Protein 8H97 (pdb70)

Secondary structure (DSSP, 8-state):
-EEEEEEEEEEEEEETTB-B--HHHHSEES--TTSGGGSSSBSSS-HIIIIIITTT-EE-EE-HHHHHHHHTPPB-TTSTTSB-HHHHHHHHHHHHHHHHH-GGGGGGGGG-TT-EEE--STTT--STT----TTT-----SHHHHHHHHHHHHHHSSSTTSPPPPSEEESSSSSHHHHTT-TT--SS--HHHHHHHHHHHHHHHHH-TTSEEEEEEES----STTTTHHIIIIIIHHHHHHGGG-SEEEEEEEEEEEETTEEE--TTHHHHHHHHHHHHHHHHHHSS---EEEEEEEE--GGGTTS---HHHHHHHHHHHHHHHHHHHT-GGGEEEEEE--BS--GGG-BTTTTB--SSBSEEETTTTT-S-S-EEE-TTHHHHHHHTT--SEEEEEEESSTTEEEEEEEETTEEEEEEEE-SSS-EEEEEEEE-TT-PPEEEEEEEEEEEETTEEEEEEEEESS---EEEEPTT-EEEEEEEESS-----EEEEEEEEE-S---EE-BTTBPEEEEE------SSEEEEEEEEEEEE-TTS-S--EEEETTEEEPPPSS-SS---TTSSSEEEEEEEEEETTT--SSEEEEEE-SS-SSEEEEEEEEEEEESS-TT-

Solvent-accessible surface area: 21324 Å² total; per-residue (Å²): 66,144,6,98,0,26,1,8,5,1,4,62,12,20,1,40,68,54,15,92,15,43,13,35,16,3,0,0,0,12,0,1,0,52,42,121,20,2,59,66,98,18,69,30,126,65,2,8,60,67,0,0,64,44,19,25,0,30,0,0,2,14,21,36,32,1,8,149,12,0,13,36,0,71,65,9,103,97,78,103,4,31,2,31,29,69,34,0,75,53,44,0,72,92,55,45,72,77,8,31,75,56,96,116,1,58,91,9,59,109,25,14,58,17,2,0,0,0,0,67,28,43,0,0,4,28,8,184,46,35,58,31,2,144,50,55,55,19,92,3,54,29,22,54,0,0,0,13,1,0,0,54,6,2,52,38,2,13,28,83,79,7,9,60,61,2,39,37,0,0,0,0,28,35,0,4,100,135,53,14,52,15,35,163,30,73,89,57,55,0,69,89,2,0,61,3,0,32,61,0,0,52,6,0,58,117,42,21,92,126,5,104,0,0,2,7,0,1,6,15,2,10,0,7,22,20,86,1,77,4,0,61,23,4,0,45,29,2,0,48,48,0,0,137,76,4,42,0,1,0,3,0,0,4,2,7,8,24,51,63,68,113,63,18,19,6,4,0,1,4,0,0,0,1,0,4,0,4,5,0,17,0,58,69,110,29,54,65,58,18,42,0,0,0,0,13,0,0,4,56,10,47,72,34,137,98,98,12,41,31,6,65,16,5,4,1,0,0,52,2,1,1,3,0,0,3,0,0,1,32,13,7,46,5,3,9,0,0,0,0,23,1,3,0,3,1,83,154,16,43,58,116,142,73,108,28,16,51,66,6,5,0,0,37,42,39,69,10,70,157,42,53,68,34,74,13,27,33,2,22,8,9,50,0,1,33,0,0,65,46,0,72,9,21,13,0,4,20,79,19,101,22,46,7,4,5,16,2,1,4,4,58,33,47,82,1,10,3,0,0,0,1,22,28,85,83,98,1,77,0,53,12,66,43,108,28,72,105,138,12,58,30,69,54,0,42,16,2,13,0,11,56,44,107,100,67,2,38,32,85,91,82,94,58,87,72,77,23,73,66,4,72,0,5,43,3,0,0,0,0,0,15,4,28,2,59,80,71,16,70,38,71,21,40,0,44,2,78,34,27,24,1,88,32,29,22,52,80,3,62,37,77,98,56,10,106,3,35,0,43,103,1,89,72,80,28,106,103,16,24,2,22,0,6,0,0,0,0,0,67,76,82,74,28,27,104,3,84,0,74,0,41,119,64,110,15,121,4,26,105,64,37,12,4,23,86,1,58,54,10,70,20,1,1,0,0,0,12,0,90,3,63,7,122,34,1,71,74,88,1,69,0,13,0,42,1,91,33,48,47,4,20,0,0,0,0,2,0,16,0,19,6,2,67,38,58,23,76,135

InterPro domains:
  IPR017853 Glycoside hydrolase superfamily [SSF51445] (169-347)
  IPR026444 Secretion system, C-terminal sorting domain [PF18962] (663-735)
  IPR026444 Secretion system, C-terminal sorting domain [TIGR04183] (661-735)
  IPR040527 Porphyranase, beta-sandwich domain 1 [PF18206] (430-533)
  IPR041224 Beta-porphyranase A, C-terminal [PF18040] (543-637)

Radius of gyration: 24.21 Å; Cα contacts (8 Å, |Δi|>4): 1688; cha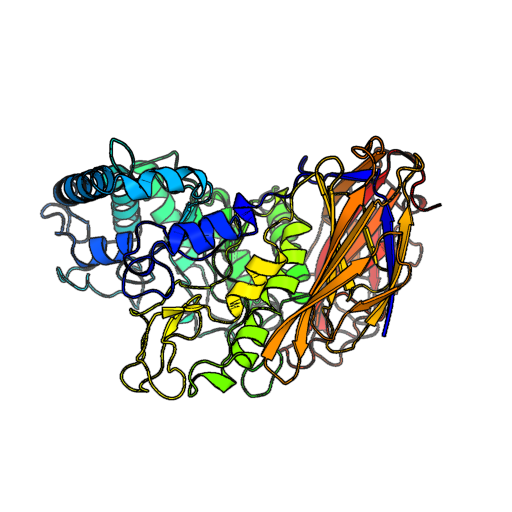ins: 1; bounding box: 53×52×69 Å

Sequence (619 aa):
SQAKVSVNLNVKHVVGGISEFDRTKYITIHANQIENEWDGDNFTSDLRDHFLNGFDVYLGRDTGGITWNLNNMQEDASRPGFANPSNIISKGINTRNNYASKTHLHVYENRKSNHVVAAQLHPFWTGESQIATKGTGWELASPTATGEYMGRYFNEFYGGNGEPVPSWIEVINEPAYEALGGKKNFTNSLQEIADFHVEVADAIRVQNPNLKIGGYTAAFPDFETGDFQRWINRDKLFIDVAGEKMDFWSWHLYDFPVIGGKEDIRSGSNVEATFDMHDHYSMLKLGHKKPYVISEYGAQTHDFRNEGWSSYRDWLFVRRAQNSLMMSFMERPEDIAMAIPFTIVKAEWGFNTDKNLPYPARLMRKANEPESYTGEWVYTDRVKFYDLWKNVKGTRIDTKSTDLDIQVDAYVDGNKGYLILNNLESEETEITLDVFEKYDSSITNILKRHLTLSSNNVVIEEETFSSSISTVQLGAGSTMILEYTFANSLTIDETSTEEKYYADSYLQPIVASQPILFAVNNVVKSATYGEAVLRLGLGRDHGKSLKPIVKVNNTEVVVPDDWRGYDQADKGRFFGTIEIPVSYDLLTTNNTVSVEFPDSSGHVSSVIMQVFNFSSDIRT

Nearest PDB structures (foldseek):
  8h97-assembly1_A  TM=1.002E+00  e=0.000E+00  Wenyingzhuangia aestuarii
  5ta0-assembly3_A  TM=9.602E-01  e=9.937E-87  Bacteroides uniformis
  5ta5-assembly3_A  TM=9.608E-01  e=1.057E-85  Bacteroides uniformis
  5ta0-assembly2_B  TM=9.490E-01  e=5.899E-83  Bacteroides uniformis
  5ta5-assembly3_B-2  TM=9.487E-01  e=6.639E-83  Bacteroides uniformis

Organism: Wenyingzhuangia aestuarii (NCBI:txid1647582)

GO terms:
  GO:0033916 beta-agarase activity (F, EXP)

Structure (mmCIF, N/CA/C/O backbone):
data_8H97
#
_entry.id   8H97
#
_cell.length_a   76.599
_cell.length_b   90.672
_cell.length_c   106.090
_cell.angle_alpha   90.000
_cell.angle_beta   90.000
_cell.angle_gamma   90.000
#
_symmetry.space_group_name_H-M   'P 21 21 21'
#
loop_
_entity.id
_entity.type
_entity.pdbx_description
1 polymer Beta-agarase
2 non-polymer 'HEXAETHYLENE GLYCOL'
3 non-polymer 'CALCIUM ION'
4 water water
#
loop_
_atom_site.group_PDB
_atom_site.id
_atom_site.type_symbol
_atom_site.label_atom_id
_atom_site.label_alt_id
_atom_site.label_comp_id
_atom_site.label_asym_id
_atom_site.label_entity_id
_atom_site.label_seq_id
_atom_site.pdbx_PDB_ins_code
_atom_site.Cartn_x
_atom_site.Cartn_y
_atom_site.Cartn_z
_atom_site.occupancy
_atom_site.B_iso_or_equiv
_atom_site.auth_seq_id
_atom_site.auth_comp_id
_atom_site.auth_asym_id
_atom_site.auth_atom_id
_atom_site.pdbx_PDB_model_num
ATOM 1 N N . SER A 1 34 ? 32.037 52.976 88.940 1.00 50.09 27 SER A N 1
ATOM 2 C CA . SER A 1 34 ? 31.454 54.313 89.201 1.00 55.22 27 SER A CA 1
ATOM 3 C C . SER A 1 34 ? 30.011 54.186 89.679 1.00 57.28 27 SER A C 1
ATOM 4 O O . SER A 1 34 ? 29.328 53.245 89.282 1.00 63.84 27 SER A O 1
ATOM 7 N N . GLN A 1 35 ? 29.600 55.089 90.549 1.00 47.84 28 GLN A N 1
ATOM 8 C CA . GLN A 1 35 ? 28.198 55.101 90.992 1.00 53.97 28 GLN A CA 1
ATOM 9 C C . GLN A 1 35 ? 27.731 56.553 91.009 1.00 50.66 28 GLN A C 1
ATOM 10 O O . GLN A 1 35 ? 28.542 57.435 91.289 1.00 56.59 28 GLN A O 1
ATOM 16 N N . ALA A 1 36 ? 26.480 56.770 90.663 1.00 39.17 29 ALA A N 1
ATOM 17 C CA . ALA A 1 36 ? 25.926 58.107 90.672 1.00 35.28 29 ALA A CA 1
ATOM 18 C C . ALA A 1 36 ? 24.454 58.003 91.012 1.00 38.01 29 ALA A C 1
ATOM 19 O O . ALA A 1 36 ? 23.799 57.007 90.695 1.00 40.44 29 ALA A O 1
ATOM 21 N N . LYS A 1 37 ? 23.939 59.029 91.667 1.00 34.77 30 LYS A N 1
ATOM 22 C CA . LYS A 1 37 ? 22.513 59.122 91.920 1.00 34.13 30 LYS A CA 1
ATOM 23 C C . LYS A 1 37 ? 21.978 60.234 91.043 1.00 37.49 30 LYS A C 1
ATOM 24 O O . LYS A 1 37 ? 22.471 61.365 91.084 1.00 37.47 30 LYS A O 1
ATOM 30 N N . VAL A 1 38 ? 21.001 59.903 90.225 1.00 37.11 31 VAL A N 1
ATOM 31 C CA . VAL A 1 38 ? 20.373 60.867 89.348 1.00 34.78 31 VAL A CA 1
ATOM 32 C C . VAL A 1 38 ? 19.011 61.196 89.930 1.00 40.03 31 VAL A C 1
ATOM 33 O O . VAL A 1 38 ? 18.170 60.304 90.121 1.00 36.95 31 VAL A O 1
ATOM 37 N N . SER A 1 39 ? 18.802 62.467 90.245 1.00 40.64 32 SER A N 1
ATOM 38 C CA . SER A 1 39 ? 17.500 62.924 90.703 1.00 31.71 32 SER A CA 1
ATOM 39 C C . SER A 1 39 ? 16.720 63.473 89.522 1.00 32.87 32 SER A C 1
ATOM 40 O O . SER A 1 39 ? 17.276 64.155 88.656 1.00 43.46 32 SER A O 1
ATOM 43 N N . VAL A 1 40 ? 15.437 63.135 89.472 1.00 33.41 33 VAL A N 1
ATOM 44 C CA . VAL A 1 40 ? 14.569 63.514 88.371 1.00 33.22 33 VAL A CA 1
ATOM 45 C C . VAL A 1 40 ? 13.264 64.008 88.961 1.00 40.09 33 VAL A C 1
ATOM 46 O O . VAL A 1 40 ? 12.508 63.224 89.546 1.00 47.42 33 VAL A O 1
ATOM 50 N N . ASN A 1 41 ? 12.989 65.293 88.804 1.00 37.99 34 ASN A N 1
ATOM 51 C CA . ASN A 1 41 ? 11.807 65.904 89.390 1.00 39.72 34 ASN A CA 1
ATOM 52 C C . ASN A 1 41 ? 10.837 66.206 88.260 1.00 38.05 34 ASN A C 1
ATOM 53 O O . ASN A 1 41 ? 10.898 67.256 87.621 1.00 39.20 34 ASN A O 1
ATOM 58 N N . LEU A 1 42 ? 9.928 65.265 88.031 1.00 35.86 35 LEU A N 1
ATOM 59 C CA . LEU A 1 42 ? 9.096 65.311 86.843 1.00 39.94 35 LEU A CA 1
ATOM 60 C C . LEU A 1 42 ? 8.172 66.520 86.815 1.00 39.01 35 LEU A C 1
ATOM 61 O O . LEU A 1 42 ? 7.716 66.908 85.735 1.00 49.87 35 LEU A O 1
ATOM 66 N N . ASN A 1 43 ? 7.901 67.139 87.955 1.00 37.72 36 ASN A N 1
ATOM 67 C CA . ASN A 1 43 ? 6.989 68.272 87.991 1.00 34.12 36 ASN A CA 1
ATOM 68 C C . ASN A 1 43 ? 7.700 69.611 87.896 1.00 39.77 36 ASN A C 1
ATOM 69 O O . ASN A 1 43 ? 7.029 70.649 87.869 1.00 39.96 36 ASN A O 1
ATOM 74 N N . VAL A 1 44 ? 9.028 69.624 87.869 1.00 34.38 37 VAL A N 1
ATOM 75 C CA . VAL A 1 44 ? 9.784 70.866 87.885 1.00 36.49 37 VAL A CA 1
ATOM 76 C C . VAL A 1 44 ? 10.261 71.148 86.479 1.00 39.47 37 VAL A C 1
ATOM 77 O O . VAL A 1 44 ? 11.212 70.523 86.007 1.00 40.22 37 VAL A O 1
ATOM 81 N N . LYS A 1 45 ? 9.626 72.110 85.821 1.00 39.34 38 LYS A N 1
ATOM 82 C CA . LYS A 1 45 ? 10.115 72.573 84.531 1.00 33.76 38 LYS A CA 1
ATOM 83 C C . LYS A 1 45 ? 11.428 73.319 84.722 1.00 35.36 38 LYS A C 1
ATOM 84 O O . LYS A 1 45 ? 11.540 74.191 85.591 1.00 36.38 38 LYS A O 1
ATOM 90 N N . HIS A 1 46 ? 12.434 72.960 83.935 1.00 30.43 39 HIS A N 1
ATOM 91 C CA . HIS A 1 46 ? 13.724 73.632 83.976 1.00 28.09 39 HIS A CA 1
ATOM 92 C C . HIS A 1 46 ? 13.750 74.674 82.862 1.00 28.95 39 HIS A C 1
ATOM 93 O O . HIS A 1 46 ? 13.799 74.328 81.677 1.00 35.34 39 HIS A O 1
ATOM 100 N N . VAL A 1 47 ? 13.712 75.947 83.242 1.00 32.96 40 VAL A N 1
ATOM 101 C CA . VAL A 1 47 ? 13.679 77.065 82.306 1.00 28.58 40 VAL A CA 1
ATOM 102 C C . VAL A 1 47 ? 15.040 77.729 82.316 1.00 30.10 40 VAL A C 1
ATOM 103 O O . VAL A 1 47 ? 15.645 77.906 83.377 1.00 35.69 40 VAL A O 1
ATOM 107 N N . VAL A 1 48 ? 15.519 78.116 81.143 1.00 32.27 41 VAL A N 1
ATOM 108 C CA . VAL A 1 48 ? 16.693 78.981 81.076 1.00 31.82 41 VAL A CA 1
ATOM 109 C C . VAL A 1 48 ? 16.589 7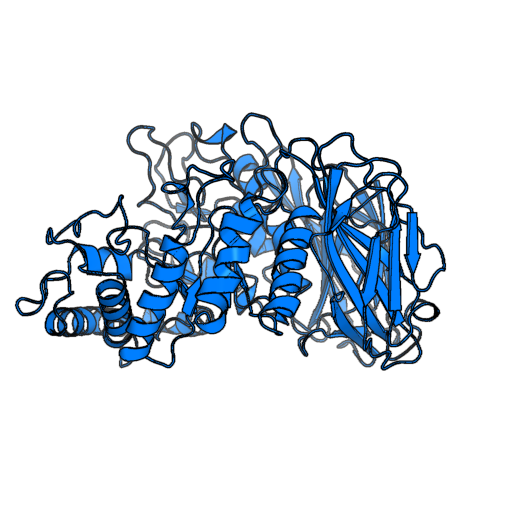9.799 79.802 1.00 37.44 41 VAL A C 1
ATOM 110 O O . VAL A 1 48 ? 16.273 79.263 78.735 1.00 40.00 41 VAL A O 1
ATOM 114 N N . GLY A 1 49 ? 16.829 81.103 79.912 1.00 35.12 42 GLY A N 1
ATOM 115 C CA . GLY A 1 49 ? 16.589 81.947 78.762 1.00 33.21 42 GLY A CA 1
ATOM 116 C C . GLY A 1 49 ? 15.184 81.795 78.228 1.00 37.82 42 GLY A C 1
ATOM 117 O O . GLY A 1 49 ? 14.976 81.859 77.009 1.00 37.48 42 GLY A O 1
ATOM 118 N N . GLY A 1 50 ? 14.217 81.538 79.114 1.00 35.33 43 GLY A N 1
ATOM 119 C CA . GLY A 1 50 ? 12.834 81.371 78.733 1.00 28.31 43 GLY A CA 1
ATOM 120 C C . GLY A 1 50 ? 12.513 80.077 78.024 1.00 30.32 43 GLY A C 1
ATOM 121 O O . GLY A 1 50 ? 11.346 79.841 77.702 1.00 28.91 43 GLY A O 1
ATOM 122 N N . ILE A 1 51 ? 13.492 79.221 77.781 1.00 32.32 44 ILE A N 1
ATOM 123 C CA . ILE A 1 51 ? 13.267 77.997 77.028 1.00 35.51 44 ILE A CA 1
ATOM 124 C C . ILE A 1 51 ? 13.197 76.812 77.983 1.00 33.81 44 ILE A C 1
ATOM 125 O O . ILE A 1 51 ? 14.009 76.688 78.912 1.00 32.59 44 ILE A O 1
ATOM 130 N N . SER A 1 52 ? 12.211 75.945 77.753 1.00 30.34 45 SER A N 1
ATOM 131 C CA . SER A 1 52 ? 12.013 74.761 78.577 1.00 32.57 45 SER A CA 1
ATOM 132 C C . SER A 1 52 ? 11.338 73.648 77.791 1.00 37.05 45 SER A C 1
ATOM 133 O O . SER A 1 52 ? 10.637 72.814 78.377 1.00 41.83 45 SER A O 1
ATOM 136 N N . GLU A 1 53 ? 11.502 73.648 76.467 1.00 30.67 46 GLU A N 1
ATOM 137 C CA . GLU A 1 53 ? 11.047 72.580 75.591 1.00 27.59 46 GLU A CA 1
ATOM 138 C C . GLU A 1 53 ? 12.239 72.087 74.801 1.00 30.30 46 GLU A C 1
ATOM 139 O O . GLU A 1 53 ? 13.064 72.887 74.350 1.00 33.14 46 GLU A O 1
ATOM 145 N N . PHE A 1 54 ? 12.333 70.774 74.644 1.00 30.00 47 PHE A N 1
ATOM 146 C CA . PHE A 1 54 ? 13.334 70.234 73.751 1.00 26.95 47 PHE A CA 1
ATOM 147 C C . PHE A 1 54 ? 13.074 70.732 72.341 1.00 27.56 47 PHE A C 1
ATOM 148 O O . PHE A 1 54 ? 11.945 70.692 71.842 1.00 29.22 47 PHE A O 1
ATOM 156 N N . ASP A 1 55 ? 14.097 71.232 71.706 1.00 25.97 48 ASP A N 1
ATOM 157 C CA . ASP A 1 55 ? 13.947 71.728 70.346 1.00 28.53 48 ASP A CA 1
ATOM 158 C C . ASP A 1 55 ? 14.692 70.775 69.425 1.00 27.45 48 ASP A C 1
ATOM 159 O O . ASP A 1 55 ? 15.893 70.931 69.198 1.00 25.01 48 ASP A O 1
ATOM 164 N N . ARG A 1 56 ? 13.963 69.812 68.859 1.00 28.92 49 ARG A N 1
ATOM 165 C CA . ARG A 1 56 ? 14.604 68.870 67.947 1.00 31.47 49 ARG A CA 1
ATOM 166 C C . ARG A 1 56 ? 15.128 69.566 66.701 1.00 31.29 49 ARG A C 1
ATOM 167 O O . ARG A 1 56 ? 16.109 69.100 66.114 1.00 38.15 49 ARG A O 1
ATOM 175 N N . THR A 1 57 ? 14.489 70.671 66.278 1.00 28.92 50 THR A N 1
ATOM 176 C CA . THR A 1 57 ? 14.945 71.391 65.089 1.00 25.23 50 THR A CA 1
ATOM 177 C C . THR A 1 57 ? 16.324 71.982 65.286 1.00 26.07 50 THR A C 1
ATOM 178 O O . THR A 1 57 ? 17.001 72.309 64.307 1.00 25.83 50 THR A O 1
ATOM 182 N N . LYS A 1 58 ? 16.727 72.168 66.532 1.00 24.31 51 LYS A N 1
ATOM 183 C CA . LYS A 1 58 ? 18.028 72.712 66.865 1.00 24.12 51 LYS A CA 1
ATOM 184 C C . LYS A 1 58 ? 19.010 71.632 67.296 1.00 27.16 51 LYS A C 1
ATOM 185 O O . LYS A 1 58 ? 20.212 71.771 67.067 1.00 22.82 51 LYS A O 1
ATOM 191 N N . TYR A 1 59 ? 18.524 70.526 67.854 1.00 28.96 52 TYR A N 1
ATOM 192 C CA . TYR A 1 59 ? 19.397 69.545 68.483 1.00 23.53 52 TYR A CA 1
ATOM 193 C C . TYR A 1 59 ? 19.498 68.229 67.744 1.00 25.92 52 TYR A C 1
ATOM 194 O O . TYR A 1 59 ? 20.594 67.690 67.641 1.00 30.09 52 TYR A O 1
ATOM 203 N N . ILE A 1 60 ? 18.387 67.672 67.262 1.00 25.67 53 ILE A N 1
ATOM 204 C CA . ILE A 1 60 ? 18.415 66.386 66.565 1.00 24.88 53 ILE A CA 1
ATOM 205 C C . ILE A 1 60 ? 18.492 66.717 65.080 1.00 31.79 53 ILE A C 1
ATOM 206 O O . ILE A 1 60 ? 17.484 66.893 64.388 1.00 26.58 53 ILE A O 1
ATOM 211 N N . THR A 1 61 ? 19.716 66.814 64.591 1.00 33.22 54 THR A N 1
ATOM 212 C CA . THR A 1 61 ? 19.970 67.374 63.284 1.00 28.26 54 THR A CA 1
ATOM 213 C C . THR A 1 61 ? 21.037 66.541 62.615 1.00 27.28 54 THR A C 1
ATOM 214 O O . THR A 1 61 ? 21.665 65.674 63.233 1.00 26.88 54 THR A O 1
ATOM 218 N N . ILE A 1 62 ? 21.241 66.834 61.337 1.00 21.45 55 ILE A N 1
ATOM 219 C CA . ILE A 1 62 ? 22.257 66.176 60.540 1.00 19.32 55 ILE A CA 1
ATOM 220 C C . ILE A 1 62 ? 22.788 67.202 59.555 1.00 27.01 55 ILE A C 1
ATOM 221 O O . ILE A 1 62 ? 22.087 68.146 59.173 1.00 26.10 55 ILE A O 1
ATOM 226 N N . HIS A 1 63 ? 24.050 67.032 59.174 1.00 22.49 56 HIS A N 1
ATOM 227 C CA . HIS A 1 63 ? 24.739 68.005 58.342 1.00 23.16 56 HIS A CA 1
ATOM 228 C C . HIS A 1 63 ? 24.394 67.676 56.902 1.00 26.99 56 HIS A C 1
ATOM 229 O O . HIS A 1 63 ? 25.191 67.124 56.141 1.00 28.56 56 HIS A O 1
ATOM 236 N N . ALA A 1 64 ? 23.165 68.031 56.538 1.00 23.26 57 ALA A N 1
ATOM 237 C CA . ALA A 1 64 ? 22.620 67.696 55.238 1.00 27.74 57 ALA A CA 1
ATOM 238 C C . ALA A 1 64 ? 21.610 68.753 54.848 1.00 26.10 57 ALA A C 1
ATOM 239 O O . ALA A 1 64 ? 21.193 69.579 55.659 1.00 29.15 57 ALA A O 1
ATOM 241 N N . ASN A 1 65 ? 21.242 68.716 53.584 1.00 27.39 58 ASN A N 1
ATOM 242 C CA . ASN A 1 65 ? 20.112 69.437 53.036 1.00 22.00 58 ASN A CA 1
ATOM 243 C C . ASN A 1 65 ? 19.292 68.407 52.283 1.00 32.16 58 ASN A C 1
ATOM 244 O O . ASN A 1 65 ? 19.852 67.555 51.589 1.00 34.39 58 ASN A O 1
ATOM 249 N N . GLN A 1 66 ? 17.972 68.442 52.438 1.00 30.81 59 GLN A N 1
ATOM 250 C CA . GLN A 1 66 ? 17.209 67.388 51.787 1.00 32.09 59 GLN A CA 1
ATOM 251 C C . GLN A 1 66 ? 17.280 67.499 50.269 1.00 28.30 59 GLN A C 1
ATOM 252 O O . GLN A 1 66 ? 17.000 66.514 49.584 1.00 33.16 59 GLN A O 1
ATOM 258 N N . ILE A 1 67 ? 17.684 68.653 49.725 1.00 33.32 60 ILE A N 1
ATOM 259 C CA . ILE A 1 67 ? 17.859 68.758 48.275 1.00 36.48 60 ILE A CA 1
ATOM 260 C C . ILE A 1 67 ? 19.006 67.887 47.781 1.00 35.24 60 ILE A C 1
ATOM 261 O O . ILE A 1 67 ? 19.014 67.507 46.606 1.00 43.61 60 ILE A O 1
ATOM 266 N N . GLU A 1 68 ? 19.972 67.558 48.647 1.00 29.93 61 GLU A N 1
ATOM 267 C CA . GLU A 1 68 ? 21.174 66.852 48.210 1.00 26.43 61 GLU A CA 1
ATOM 268 C C . GLU A 1 68 ? 20.809 65.538 47.531 1.00 30.66 61 GLU A C 1
ATOM 269 O O . GLU A 1 68 ? 19.991 64.762 48.039 1.00 28.46 61 GLU A O 1
ATOM 275 N N . ASN A 1 69 ? 21.429 65.289 46.378 1.00 34.90 62 ASN A N 1
ATOM 276 C CA . ASN A 1 69 ? 21.221 64.036 45.665 1.00 29.92 62 ASN A CA 1
ATOM 277 C C . ASN A 1 69 ? 21.577 62.826 46.507 1.00 30.28 62 ASN A C 1
ATOM 278 O O . ASN A 1 69 ? 21.083 61.725 46.238 1.00 32.28 62 ASN A O 1
ATOM 283 N N . GLU A 1 70 ? 22.393 63.007 47.540 1.00 28.56 63 GLU A N 1
ATOM 284 C CA . GLU A 1 70 ? 22.841 61.857 48.307 1.00 28.84 63 GLU A CA 1
ATOM 285 C C . GLU A 1 70 ? 21.698 61.167 49.022 1.00 27.40 63 GLU A C 1
ATOM 286 O O . GLU A 1 70 ? 21.798 59.974 49.304 1.00 31.75 63 GLU A O 1
ATOM 292 N N . TRP A 1 71 ? 20.608 61.878 49.304 1.00 31.85 64 TRP A N 1
ATOM 293 C CA . TRP A 1 71 ? 19.431 61.227 49.868 1.00 27.40 64 TRP A CA 1
ATOM 294 C C . TRP A 1 71 ? 18.802 60.245 48.892 1.00 32.86 64 TRP A C 1
ATOM 295 O O . TRP A 1 71 ? 18.094 59.329 49.320 1.00 37.92 64 TRP A O 1
ATOM 306 N N . ASP A 1 72 ? 19.018 60.433 47.599 1.00 25.30 65 ASP A N 1
ATOM 307 C CA . ASP A 1 72 ? 18.478 59.519 46.611 1.00 34.59 65 ASP A CA 1
ATOM 308 C C . ASP A 1 72 ? 19.529 58.459 46.316 1.00 33.65 65 ASP A C 1
ATOM 309 O O . ASP A 1 72 ? 20.470 58.275 47.090 1.00 40.89 65 ASP A O 1
ATOM 314 N N . GLY A 1 73 ? 19.389 57.773 45.199 1.00 30.71 66 GLY A N 1
ATOM 315 C CA . GLY A 1 73 ? 20.323 56.742 44.845 1.00 31.23 66 GLY A CA 1
ATOM 316 C C . GLY A 1 73 ? 19.849 55.366 45.265 1.00 34.59 66 GLY A C 1
ATOM 317 O O . GLY A 1 73 ? 18.672 55.115 45.554 1.00 31.33 66 GLY A O 1
ATOM 318 N N . ASP A 1 74 ? 20.817 54.450 45.287 1.00 29.91 67 ASP A N 1
ATOM 319 C CA . ASP A 1 74 ? 20.569 53.035 45.529 1.00 34.90 67 ASP A CA 1
ATOM 320 C C . ASP A 1 74 ? 20.627 52.805 47.033 1.00 40.20 67 ASP A C 1
ATOM 321 O O . ASP A 1 74 ? 21.605 52.307 47.593 1.00 39.21 67 ASP A O 1
ATOM 326 N N . ASN A 1 75 ? 19.553 53.191 47.694 1.00 31.29 68 ASN A N 1
ATOM 327 C CA . ASN A 1 75 ? 19.480 53.089 49.138 1.00 37.39 68 ASN A CA 1
ATOM 328 C C . ASN A 1 75 ? 18.732 51.830 49.550 1.00 37.08 68 ASN A C 1
ATOM 329 O O . ASN A 1 75 ? 17.948 51.260 48.787 1.00 43.87 68 ASN A O 1
ATOM 334 N N . PHE A 1 76 ? 19.014 51.395 50.782 1.00 31.95 69 PHE A N 1
ATOM 335 C CA . PHE A 1 76 ? 18.377 50.208 51.328 1.00 34.98 69 PHE A CA 1
ATOM 336 C C . PHE A 1 76 ? 16.869 50.360 51.393 1.00 35.48 69 PHE A C 1
ATOM 337 O O . PHE A 1 76 ? 16.158 49.354 51.405 1.00 39.50 69 PHE A O 1
ATOM 345 N N . THR A 1 77 ? 16.378 51.596 51.513 1.00 39.20 70 THR A N 1
ATOM 346 C CA . THR A 1 77 ? 14.962 51.940 51.512 1.00 39.00 70 THR A CA 1
ATOM 347 C C . THR A 1 77 ? 14.667 52.803 50.290 1.00 35.14 70 THR A C 1
ATOM 348 O O . THR A 1 77 ? 15.555 53.441 49.716 1.00 36.01 70 THR A O 1
ATOM 352 N N . SER A 1 78 ? 13.404 52.813 49.885 1.00 37.34 71 SER A N 1
ATOM 353 C CA . SER A 1 78 ? 13.026 53.590 48.711 1.00 40.41 71 SER A CA 1
ATOM 354 C C . SER A 1 78 ? 12.997 55.086 48.991 1.00 33.10 71 SER A C 1
ATOM 355 O O . SER A 1 78 ? 13.123 55.882 48.060 1.00 36.08 71 SER A O 1
ATOM 358 N N . ASP A 1 79 ? 12.809 55.485 50.242 1.00 29.19 72 ASP A N 1
ATOM 359 C CA . ASP A 1 79 ? 12.711 56.896 50.610 1.00 28.22 72 ASP A CA 1
ATOM 360 C C . ASP A 1 79 ? 13.572 57.060 51.858 1.00 27.99 72 ASP A C 1
ATOM 361 O O . ASP A 1 79 ? 13.090 56.936 52.985 1.00 28.39 72 ASP A O 1
ATOM 366 N N . LEU A 1 80 ? 14.857 57.321 51.633 1.00 28.50 73 LEU A N 1
ATOM 367 C CA . LEU A 1 80 ? 15.774 57.551 52.735 1.00 27.26 73 LEU A CA 1
ATOM 368 C C . LEU A 1 80 ? 15.409 58.810 53.497 1.00 29.80 73 LEU A C 1
ATOM 369 O O . LEU A 1 80 ? 15.461 58.828 54.728 1.00 31.31 73 LEU A O 1
ATOM 374 N N . ARG A 1 81 ? 15.075 59.884 52.781 1.00 28.96 74 ARG A N 1
ATOM 375 C CA . ARG A 1 81 ? 14.616 61.093 53.451 1.00 26.53 74 ARG A CA 1
ATOM 376 C C . ARG A 1 81 ? 13.530 60.746 54.448 1.00 29.19 74 ARG A C 1
ATOM 377 O O . ARG A 1 81 ? 13.639 61.038 55.644 1.00 32.24 74 ARG A O 1
ATOM 385 N N . ASP A 1 82 ? 12.485 60.079 53.973 1.00 30.89 75 ASP A N 1
ATOM 386 C CA . ASP A 1 82 ? 11.421 59.699 54.882 1.00 32.39 75 ASP A CA 1
ATOM 387 C C . ASP A 1 82 ? 11.937 58.781 55.971 1.00 30.80 75 ASP A C 1
ATOM 388 O O . ASP A 1 82 ? 11.739 59.040 57.161 1.00 29.19 75 ASP A O 1
ATOM 393 N N . HIS A 1 83 ? 12.607 57.700 55.577 1.00 30.99 76 HIS A N 1
ATOM 394 C CA . HIS A 1 83 ? 13.043 56.723 56.561 1.00 31.21 76 HIS A CA 1
ATOM 395 C C . HIS A 1 83 ? 13.911 57.366 57.631 1.00 30.11 76 HIS A C 1
ATOM 396 O O . HIS A 1 83 ? 13.813 57.021 58.811 1.00 32.87 76 HIS A O 1
ATOM 403 N N . PHE A 1 84 ? 14.744 58.321 57.248 1.00 28.04 77 PHE A N 1
ATOM 404 C CA . PHE A 1 84 ? 15.634 58.911 58.234 1.00 28.59 77 PHE A CA 1
ATOM 405 C C . PHE A 1 84 ? 15.060 60.179 58.861 1.00 24.84 77 PHE A C 1
ATOM 406 O O . PHE A 1 84 ? 14.950 60.273 60.083 1.00 27.21 77 PHE A O 1
ATOM 414 N N . LEU A 1 85 ? 14.714 61.171 58.046 1.00 26.51 78 LEU A N 1
ATOM 415 C CA . LEU A 1 85 ? 14.295 62.447 58.615 1.00 24.40 78 LEU A CA 1
ATOM 416 C C . LEU A 1 85 ? 12.963 62.309 59.339 1.00 32.36 78 LEU A C 1
ATOM 417 O O . LEU A 1 85 ? 12.802 62.806 60.460 1.00 36.00 78 LEU A O 1
ATOM 422 N N . ASN A 1 86 ? 11.997 61.633 58.718 1.00 28.07 79 ASN A N 1
ATOM 423 C CA . ASN A 1 86 ? 10.724 61.400 59.391 1.00 30.50 79 ASN A CA 1
ATOM 424 C C . ASN A 1 86 ? 10.840 60.262 60.396 1.00 30.82 79 ASN A C 1
ATOM 425 O O . ASN A 1 86 ? 10.382 60.382 61.539 1.00 26.26 79 ASN A O 1
ATOM 430 N N . GLY A 1 87 ? 11.474 59.159 59.988 1.00 22.25 80 GLY A N 1
ATOM 431 C CA . GLY A 1 87 ? 11.563 58.000 60.861 1.00 34.97 80 GLY A CA 1
ATOM 432 C C . GLY A 1 87 ? 12.212 58.310 62.197 1.00 31.49 80 GLY A C 1
ATOM 433 O O . GLY A 1 87 ? 11.771 57.831 63.240 1.00 30.60 80 GLY A O 1
ATOM 434 N N . PHE A 1 88 ? 13.253 59.128 62.194 1.00 28.09 81 PHE A N 1
ATOM 435 C CA . PHE A 1 88 ? 13.869 59.506 63.454 1.00 26.45 81 PHE A CA 1
ATOM 436 C C . PHE A 1 88 ? 13.642 60.964 63.796 1.00 24.65 81 PHE A C 1
ATOM 437 O O . PHE A 1 88 ? 14.284 61.475 64.719 1.00 25.52 81 PHE A O 1
ATOM 445 N N . ASP A 1 89 ? 12.720 61.631 63.102 1.00 26.21 82 ASP A N 1
ATOM 446 C CA . ASP A 1 89 ? 12.335 62.997 63.425 1.00 28.96 82 ASP A CA 1
ATOM 447 C C . ASP A 1 89 ? 13.575 63.869 63.541 1.00 29.55 82 ASP A C 1
ATOM 448 O O . ASP A 1 89 ? 13.850 64.475 64.579 1.00 30.84 82 ASP A O 1
ATOM 453 N N . VAL A 1 90 ? 14.353 63.870 62.461 1.00 28.57 83 VAL A N 1
ATOM 454 C CA . VAL A 1 90 ? 15.633 64.565 62.404 1.00 27.28 83 VAL A CA 1
ATOM 455 C C . VAL A 1 90 ? 15.434 65.878 61.673 1.00 28.79 83 VAL A C 1
ATOM 456 O O . VAL A 1 90 ? 14.536 66.025 60.832 1.00 26.17 83 VAL A O 1
ATOM 460 N N . TYR A 1 91 ? 16.274 66.849 61.991 1.00 25.58 84 TYR A N 1
ATOM 461 C CA . TYR A 1 91 ? 16.092 68.163 61.418 1.00 27.53 84 TYR A CA 1
ATOM 462 C C . TYR A 1 91 ? 17.343 68.592 60.677 1.00 29.14 84 TYR A C 1
ATOM 463 O O . TYR A 1 91 ? 18.372 67.916 60.686 1.00 29.08 84 TYR A O 1
ATOM 472 N N . LEU A 1 92 ? 17.207 69.705 59.977 1.00 28.86 85 LEU A N 1
ATOM 473 C CA . LEU A 1 92 ? 18.216 70.183 59.056 1.00 25.99 85 LEU A CA 1
ATOM 474 C C . LEU A 1 92 ? 18.485 71.642 59.366 1.00 25.03 85 LEU A C 1
ATOM 475 O O . LEU A 1 92 ? 17.610 72.354 59.864 1.00 29.76 85 LEU A O 1
ATOM 480 N N . GLY A 1 93 ? 19.694 72.086 59.068 1.00 24.02 86 GLY A N 1
ATOM 481 C CA . GLY A 1 93 ? 20.718 71.244 58.500 1.00 22.68 86 GLY A CA 1
ATOM 482 C C . GLY A 1 93 ? 21.781 72.199 58.044 1.00 29.13 86 GLY A C 1
ATOM 483 O O . GLY A 1 93 ? 21.742 73.380 58.404 1.00 30.17 86 GLY A O 1
ATOM 484 N N . ARG A 1 94 ? 22.725 71.703 57.249 1.00 27.37 87 ARG A N 1
ATOM 485 C CA . ARG A 1 94 ? 23.789 72.554 56.753 1.00 25.19 87 ARG A CA 1
ATOM 486 C C . ARG A 1 94 ? 24.293 72.027 55.421 1.00 29.01 87 ARG A C 1
ATOM 487 O O . ARG A 1 94 ? 24.289 70.817 55.162 1.00 25.91 87 ARG A O 1
ATOM 495 N N . ASP A 1 95 ? 24.738 72.959 54.588 1.00 21.41 88 ASP A N 1
ATOM 496 C CA . ASP A 1 95 ? 25.383 72.637 53.329 1.00 28.21 88 ASP A CA 1
ATOM 497 C C . ASP A 1 95 ? 26.249 73.821 52.937 1.00 30.95 88 ASP A C 1
ATOM 498 O O . ASP A 1 95 ? 26.001 74.961 53.347 1.00 38.50 88 ASP A O 1
ATOM 503 N N . THR A 1 96 ? 27.279 73.534 52.162 1.00 26.04 89 THR A N 1
ATOM 504 C CA . THR A 1 96 ? 28.186 74.561 51.700 1.00 26.75 89 THR A CA 1
ATOM 505 C C . THR A 1 96 ? 28.461 74.477 50.216 1.00 27.83 89 THR A C 1
ATOM 506 O O . THR A 1 96 ? 29.044 75.414 49.668 1.00 27.71 89 THR A O 1
ATOM 510 N N . GLY A 1 97 ? 28.068 73.390 49.550 1.00 27.21 90 GLY A N 1
ATOM 511 C CA . GLY A 1 97 ? 28.499 73.184 48.179 1.00 32.24 90 GLY A CA 1
ATOM 512 C C . GLY A 1 97 ? 27.800 74.117 47.215 1.00 36.28 90 GLY A C 1
ATOM 513 O O . GLY A 1 97 ? 28.426 74.664 46.300 1.00 34.09 90 GLY A O 1
ATOM 514 N N . GLY A 1 98 ? 26.504 74.324 47.421 1.00 29.74 91 GLY A N 1
ATOM 515 C CA . GLY A 1 98 ? 25.729 75.190 46.566 1.00 33.98 91 GLY A CA 1
ATOM 516 C C . GLY A 1 98 ? 26.408 76.529 46.420 1.00 31.54 91 GLY A C 1
ATOM 517 O O . GLY A 1 98 ? 26.788 76.917 45.317 1.00 28.95 91 GLY A O 1
ATOM 518 N N . ILE A 1 99 ? 26.607 77.231 47.535 1.00 25.03 92 ILE A N 1
ATOM 519 C CA . ILE A 1 99 ? 27.154 78.573 47.421 1.00 25.13 92 ILE A CA 1
ATOM 520 C C . ILE A 1 99 ? 28.583 78.525 46.908 1.00 25.59 92 ILE A C 1
ATOM 521 O O . ILE A 1 99 ? 29.037 79.454 46.236 1.00 31.15 92 ILE A O 1
ATOM 526 N N . THR A 1 100 ? 29.308 77.444 47.198 1.00 24.87 93 THR A N 1
ATOM 527 C CA . THR A 1 100 ? 30.712 77.364 46.819 1.00 26.40 93 THR A CA 1
ATOM 528 C C . THR A 1 100 ? 30.848 77.042 45.344 1.00 30.99 93 THR A C 1
ATOM 529 O O . THR A 1 100 ? 31.600 77.704 44.621 1.00 34.72 93 THR A O 1
ATOM 533 N N . TRP A 1 101 ? 30.130 76.016 44.885 1.00 31.09 94 TRP A N 1
ATOM 534 C CA . TRP A 1 101 ? 30.133 75.695 43.466 1.00 30.14 94 TRP A CA 1
ATOM 535 C C . TRP A 1 101 ? 29.742 76.905 42.638 1.00 29.71 94 TRP A C 1
ATOM 536 O O . TRP A 1 101 ? 30.377 77.221 41.627 1.00 32.26 94 TRP A O 1
ATOM 547 N N . ASN A 1 102 ? 28.699 77.606 43.066 1.00 23.36 95 ASN A N 1
ATOM 548 C CA . ASN A 1 102 ? 28.227 78.714 42.262 1.00 31.92 95 ASN A CA 1
ATOM 549 C C . ASN A 1 102 ? 29.253 79.828 42.190 1.00 32.92 95 ASN A C 1
ATOM 550 O O . ASN A 1 102 ? 29.508 80.358 41.104 1.00 34.36 95 ASN A O 1
ATOM 555 N N . LEU A 1 103 ? 29.883 80.172 43.315 1.00 34.20 96 LEU A N 1
ATOM 556 C CA . LEU A 1 103 ? 30.968 81.140 43.243 1.00 34.45 96 LEU A CA 1
ATOM 557 C C . LEU A 1 103 ? 32.080 80.621 42.344 1.00 31.78 96 LEU A C 1
ATOM 558 O O . LEU A 1 103 ? 32.544 81.330 41.447 1.00 36.43 96 LEU A O 1
ATOM 563 N N . ASN A 1 104 ? 32.490 79.365 42.550 1.00 28.54 97 ASN A N 1
ATOM 564 C CA . ASN A 1 104 ? 33.530 78.757 41.724 1.00 31.39 97 ASN A CA 1
ATOM 565 C C . ASN A 1 104 ? 33.192 78.805 40.242 1.00 36.22 97 ASN A C 1
ATOM 566 O O . ASN A 1 104 ? 34.105 78.785 39.411 1.00 37.38 97 ASN A O 1
ATOM 571 N N . ASN A 1 105 ? 31.900 78.861 39.883 1.00 29.72 98 ASN A N 1
ATOM 572 C CA . ASN A 1 105 ? 31.503 78.880 38.476 1.00 33.63 98 ASN A CA 1
ATOM 573 C C . ASN A 1 105 ? 30.700 80.123 38.109 1.00 35.43 98 ASN A C 1
ATOM 574 O O . ASN A 1 105 ? 29.978 80.117 37.106 1.00 41.93 98 ASN A O 1
ATOM 579 N N . MET A 1 106 ? 30.803 81.187 38.896 1.00 32.38 99 MET A N 1
ATOM 580 C CA . MET A 1 106 ? 30.075 82.411 38.612 1.00 35.10 99 MET A CA 1
ATOM 581 C C . MET A 1 106 ? 30.898 83.288 37.685 1.00 35.99 99 MET A C 1
ATOM 582 O O . MET A 1 106 ? 32.114 83.414 37.853 1.00 39.61 99 MET A O 1
ATOM 587 N N . GLN A 1 107 ? 30.227 83.888 36.708 1.00 38.76 100 GLN A N 1
ATOM 588 C CA . GLN A 1 107 ? 30.877 84.840 35.819 1.00 36.10 100 GLN A CA 1
ATOM 589 C C . GLN A 1 107 ? 31.296 86.084 36.599 1.00 32.66 100 GLN A C 1
ATOM 590 O O . GLN A 1 107 ? 30.642 86.500 37.558 1.00 33.20 100 GLN A O 1
ATOM 596 N N . GLU A 1 108 ? 32.398 86.683 36.173 1.00 34.69 101 GLU A N 1
ATOM 597 C CA . GLU A 1 108 ? 32.926 87.865 36.838 1.00 36.84 101 GLU A CA 1
ATOM 598 C C . GLU A 1 108 ? 32.187 89.123 36.387 1.00 37.31 101 GLU A C 1
ATOM 599 O O . GLU A 1 108 ? 31.799 89.255 35.222 1.00 36.86 101 GLU A O 1
ATOM 605 N N . ASP A 1 109 ? 31.982 90.051 37.318 1.00 45.32 102 ASP A N 1
ATOM 606 C CA . ASP A 1 109 ? 31.399 91.336 36.949 1.00 44.01 102 ASP A CA 1
ATOM 607 C C . ASP A 1 109 ? 32.347 92.061 36.005 1.00 47.53 102 ASP A C 1
ATOM 608 O O . ASP A 1 109 ? 33.431 92.476 36.424 1.00 54.81 102 ASP A O 1
ATOM 613 N N . ALA A 1 110 ? 31.963 92.219 34.734 1.00 41.24 103 ALA A N 1
ATOM 614 C CA . ALA A 1 110 ? 32.870 92.855 33.783 1.00 34.63 103 ALA A CA 1
ATOM 615 C C . ALA A 1 110 ? 33.233 94.266 34.232 1.00 43.68 103 ALA A C 1
ATOM 616 O O . ALA A 1 110 ? 34.381 94.703 34.076 1.00 50.36 103 ALA A O 1
ATOM 618 N N . SER A 1 111 ? 32.286 94.970 34.850 1.00 36.38 104 SER A N 1
ATOM 619 C CA . SER A 1 111 ? 32.502 96.348 35.272 1.00 39.00 104 SER A CA 1
ATOM 620 C C . SER A 1 111 ? 33.240 96.457 36.595 1.00 41.98 104 SER A C 1
ATOM 621 O O . SER A 1 111 ? 33.599 97.568 36.996 1.00 42.86 104 SER A O 1
ATOM 624 N N . ARG A 1 112 ? 33.456 95.346 37.293 1.00 38.04 105 ARG A N 1
ATOM 625 C CA . ARG A 1 112 ? 34.035 95.383 38.635 1.00 39.33 105 ARG A CA 1
ATOM 626 C C . ARG A 1 112 ? 34.831 94.112 38.823 1.00 41.37 105 ARG A C 1
ATOM 627 O O . ARG A 1 112 ? 34.314 93.106 39.326 1.00 45.40 105 ARG A O 1
ATOM 635 N N . PRO A 1 113 ? 36.100 94.112 38.423 1.00 44.21 106 PRO A N 1
ATO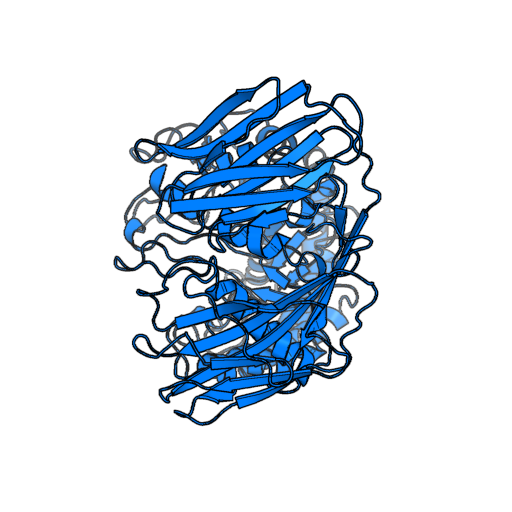M 636 C CA . PRO A 1 113 ? 36.883 92.877 38.488 1.00 38.46 106 PRO A CA 1
ATOM 637 C C . PRO A 1 113 ? 36.951 92.361 39.914 1.00 38.20 106 PRO A C 1
ATOM 638 O O . PRO A 1 113 ? 37.073 93.131 40.868 1.00 37.72 106 PRO A O 1
ATOM 642 N N . GLY A 1 114 ? 36.848 91.042 40.048 1.00 38.06 107 GLY A N 1
ATOM 643 C CA . GLY A 1 114 ? 36.860 90.413 41.342 1.00 41.22 107 GLY A CA 1
ATOM 644 C C . GLY A 1 114 ? 35.516 90.365 42.015 1.00 39.36 107 GLY A C 1
ATOM 645 O O . GLY A 1 114 ? 35.440 89.948 43.174 1.00 40.77 107 GLY A O 1
ATOM 646 N N . PHE A 1 115 ? 34.457 90.785 41.331 1.00 38.45 108 PHE A N 1
ATOM 647 C CA . PHE A 1 115 ? 33.095 90.669 41.829 1.00 33.63 108 PHE A CA 1
ATOM 648 C C . PHE A 1 115 ? 32.315 89.700 40.957 1.00 35.06 108 PHE A C 1
ATOM 649 O O . PHE A 1 115 ? 32.500 89.660 39.735 1.00 37.06 108 PHE A O 1
ATOM 657 N N . ALA A 1 116 ? 31.455 88.913 41.593 1.00 31.13 109 ALA A N 1
ATOM 658 C CA . ALA A 1 116 ? 30.545 88.071 40.846 1.00 33.54 109 ALA A CA 1
ATOM 659 C C . ALA A 1 116 ? 29.603 88.950 40.049 1.00 38.04 109 ALA A C 1
ATOM 660 O O . ALA A 1 116 ? 29.135 89.983 40.534 1.00 36.27 109 ALA A O 1
ATOM 662 N N . ASN A 1 117 ? 29.341 88.551 38.822 1.00 37.15 110 ASN A N 1
ATOM 663 C CA . ASN A 1 117 ? 28.443 89.331 37.992 1.00 40.88 110 ASN A CA 1
ATOM 664 C C . ASN A 1 117 ? 27.026 89.245 38.546 1.00 43.27 110 ASN A C 1
ATOM 665 O O . ASN A 1 117 ? 26.450 88.146 38.585 1.00 38.73 110 ASN A O 1
ATOM 670 N N . PRO A 1 118 ? 26.437 90.356 38.995 1.00 28.20 111 PRO A N 1
ATOM 671 C CA . PRO A 1 118 ? 25.092 90.285 39.587 1.00 27.64 111 PRO A CA 1
ATOM 672 C C . PRO A 1 118 ? 24.061 89.629 38.680 1.00 34.31 111 PRO A C 1
ATOM 673 O O . PRO A 1 118 ? 23.277 88.805 39.158 1.00 32.24 111 PRO A O 1
ATOM 677 N N . SER A 1 119 ? 24.054 89.943 37.378 1.00 31.97 112 SER A N 1
ATOM 678 C CA . SER A 1 119 ? 23.025 89.383 36.508 1.00 31.45 112 SER A CA 1
ATOM 679 C C . SER A 1 119 ? 23.175 87.876 36.365 1.00 31.83 112 SER A C 1
ATOM 680 O O . SER A 1 119 ? 22.187 87.174 36.114 1.00 34.84 112 SER A O 1
ATOM 683 N N . ASN A 1 120 ? 24.385 87.355 36.531 1.00 31.54 113 ASN A N 1
ATOM 684 C CA . ASN A 1 120 ? 24.553 85.909 36.468 1.00 38.07 113 ASN A CA 1
ATOM 685 C C . ASN A 1 120 ? 24.171 85.245 37.782 1.00 34.55 113 ASN A C 1
ATOM 686 O O . ASN A 1 120 ? 23.702 84.103 37.783 1.00 36.60 113 ASN A O 1
ATOM 691 N N . ILE A 1 121 ? 24.377 85.930 38.902 1.00 31.44 114 ILE A N 1
ATOM 692 C CA . ILE A 1 121 ? 23.829 85.449 40.163 1.00 35.77 114 ILE A CA 1
ATOM 693 C C . ILE A 1 121 ? 22.321 85.351 40.051 1.00 37.91 114 ILE A C 1
ATOM 694 O O . ILE A 1 121 ? 21.707 84.353 40.443 1.00 37.17 114 ILE A O 1
ATOM 699 N N . ILE A 1 122 ? 21.712 86.391 39.487 1.00 32.18 115 ILE A N 1
ATOM 700 C CA . ILE A 1 122 ? 20.273 86.408 39.270 1.00 28.42 115 ILE A CA 1
ATOM 701 C C . ILE A 1 122 ? 19.865 85.276 38.337 1.00 30.91 115 ILE A C 1
ATOM 702 O O . ILE A 1 122 ? 19.004 84.451 38.664 1.00 32.89 115 ILE A O 1
ATOM 707 N N . SER A 1 123 ? 20.485 85.177 37.189 1.00 33.88 116 SER A N 1
ATOM 708 C CA . SER A 1 123 ? 20.103 84.179 36.213 1.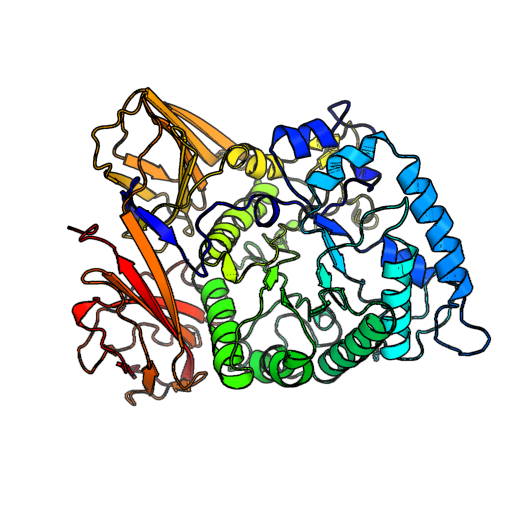00 38.68 116 SER A CA 1
ATOM 709 C C . SER A 1 123 ? 20.286 82.773 36.701 1.00 31.83 116 SER A C 1
ATOM 710 O O . SER A 1 123 ? 19.437 81.939 36.526 1.00 37.59 116 SER A O 1
ATOM 713 N N . LYS A 1 124 ? 21.410 82.536 37.331 1.00 28.73 117 LYS A N 1
ATOM 714 C CA . LYS A 1 124 ? 21.604 81.193 37.855 1.00 30.57 117 LYS A CA 1
ATOM 715 C C . LYS A 1 124 ? 20.671 80.918 39.024 1.00 31.67 117 LYS A C 1
ATOM 716 O O . LYS A 1 124 ? 20.209 79.784 39.199 1.00 31.70 117 LYS A O 1
ATOM 722 N N . GLY A 1 125 ? 20.365 81.939 39.819 1.00 27.56 118 GLY A N 1
ATOM 723 C CA . GLY A 1 125 ? 19.434 81.736 40.916 1.00 31.19 118 GLY A CA 1
ATOM 724 C C . GLY A 1 125 ? 18.077 81.273 40.426 1.00 31.78 118 GLY A C 1
ATOM 725 O O . GLY A 1 125 ? 17.492 80.334 40.972 1.00 33.55 118 GLY A O 1
ATOM 726 N N . ILE A 1 126 ? 17.580 81.890 39.359 1.00 28.21 119 ILE A N 1
ATOM 727 C CA . ILE A 1 126 ? 16.285 81.491 38.746 1.00 27.01 119 ILE A CA 1
ATOM 728 C C . ILE A 1 126 ? 16.307 79.985 38.480 1.00 34.00 119 ILE A C 1
ATOM 729 O O . ILE A 1 126 ? 15.404 79.310 38.929 1.00 35.90 119 ILE A O 1
ATOM 734 N N . ASN A 1 127 ? 17.344 79.496 37.818 1.00 34.16 120 ASN A N 1
ATOM 735 C CA . ASN A 1 127 ? 17.407 78.061 37.455 1.00 38.13 120 ASN A CA 1
ATOM 736 C C . ASN A 1 127 ? 17.377 77.210 38.722 1.00 35.44 120 ASN A C 1
ATOM 737 O O . ASN A 1 127 ? 16.669 76.222 38.723 1.00 32.94 120 ASN A O 1
ATOM 742 N N . THR A 1 128 ? 18.096 77.635 39.752 1.00 31.25 121 THR A N 1
ATOM 743 C CA . THR A 1 128 ? 18.152 76.890 41.028 1.00 33.58 121 THR A CA 1
ATOM 744 C C . THR A 1 128 ? 16.771 76.899 41.680 1.00 32.44 121 THR A C 1
ATOM 745 O O . THR A 1 128 ? 16.274 75.818 41.973 1.00 33.63 121 THR A O 1
ATOM 749 N N . ARG A 1 129 ? 16.179 78.074 41.850 1.00 31.03 122 ARG A N 1
ATOM 750 C CA . ARG A 1 129 ? 14.836 78.173 42.408 1.00 26.94 122 ARG A CA 1
ATOM 751 C C . ARG A 1 129 ? 13.843 77.350 41.609 1.00 29.64 122 ARG A C 1
ATOM 752 O O . ARG A 1 129 ? 13.035 76.612 42.183 1.00 38.17 122 ARG A O 1
ATOM 760 N N . ASN A 1 130 ? 13.902 77.443 40.282 1.00 27.60 123 ASN A N 1
ATOM 761 C CA . ASN A 1 130 ? 12.981 76.672 39.460 1.00 30.54 123 ASN A CA 1
ATOM 762 C C . ASN A 1 130 ? 13.225 75.180 39.615 1.00 33.04 123 ASN A C 1
ATOM 763 O O . ASN A 1 130 ? 12.278 74.392 39.736 1.00 37.70 123 ASN A O 1
ATOM 768 N N . ASN A 1 131 ? 14.488 74.770 39.622 1.00 31.00 124 ASN A N 1
ATOM 769 C CA . ASN A 1 131 ? 14.775 73.362 39.852 1.00 35.09 124 ASN A CA 1
ATOM 770 C C . ASN A 1 131 ? 14.211 72.910 41.191 1.00 31.38 124 ASN A C 1
ATOM 771 O O . ASN A 1 131 ? 13.624 71.825 41.294 1.00 33.46 124 ASN A O 1
ATOM 776 N N . TYR A 1 132 ? 14.369 73.739 42.227 1.00 29.16 125 TYR A N 1
ATOM 777 C CA . TYR A 1 132 ? 13.826 73.400 43.536 1.00 31.06 125 TYR A CA 1
ATOM 778 C C . TYR A 1 132 ? 12.314 73.284 43.478 1.00 30.18 125 TYR A C 1
ATOM 779 O O . TYR A 1 132 ? 11.732 72.316 43.982 1.00 36.05 125 TYR A O 1
ATOM 788 N N . ALA A 1 133 ? 11.663 74.275 42.867 1.00 31.89 126 ALA A N 1
ATOM 789 C CA . ALA A 1 133 ? 10.216 74.267 42.739 1.00 23.75 126 ALA A CA 1
ATOM 790 C C . ALA A 1 133 ? 9.719 72.991 42.086 1.00 26.95 126 ALA A C 1
ATOM 791 O O . ALA A 1 133 ? 8.632 72.515 42.419 1.00 33.09 126 ALA A O 1
ATOM 793 N N . SER A 1 134 ? 10.507 72.410 41.176 1.00 27.24 127 SER A N 1
ATOM 794 C CA . SER A 1 134 ? 10.108 71.191 40.483 1.00 26.40 127 SER A CA 1
ATOM 795 C C . SER A 1 134 ? 10.304 69.928 41.316 1.00 33.70 127 SER A C 1
ATOM 796 O O . SER A 1 134 ? 9.677 68.904 41.019 1.00 38.96 127 SER A O 1
ATOM 799 N N . LYS A 1 135 ? 11.164 69.963 42.335 1.00 33.17 128 LYS A N 1
ATOM 800 C CA . LYS A 1 135 ? 11.391 68.794 43.183 1.00 37.45 128 LYS A CA 1
ATOM 801 C C . LYS A 1 135 ? 10.300 68.730 44.250 1.00 34.22 128 LYS A C 1
ATOM 802 O O . LYS A 1 135 ? 10.556 68.777 45.449 1.00 40.15 128 LYS A O 1
ATOM 808 N N . THR A 1 136 ? 9.059 68.639 43.767 1.00 32.17 129 THR A N 1
ATOM 809 C CA . THR A 1 136 ? 7.881 68.728 44.630 1.00 35.12 129 THR A CA 1
ATOM 810 C C . THR A 1 136 ? 7.990 67.821 45.840 1.00 34.17 129 THR A C 1
ATOM 811 O O . THR A 1 136 ? 7.535 68.170 46.932 1.00 32.91 129 THR A O 1
ATOM 815 N N . HIS A 1 137 ? 8.577 66.639 45.662 1.00 41.71 130 HIS A N 1
ATOM 816 C CA . HIS A 1 137 ? 8.661 65.691 46.762 1.00 46.06 130 HIS A CA 1
ATOM 817 C C . HIS A 1 137 ? 9.663 66.119 47.829 1.00 42.98 130 HIS A C 1
ATOM 818 O O . HIS A 1 137 ? 9.711 65.499 48.894 1.00 44.99 130 HIS A O 1
ATOM 825 N N . LEU A 1 138 ? 10.465 67.150 47.577 1.00 37.94 131 LEU A N 1
ATOM 826 C CA . LEU A 1 138 ? 11.355 67.660 48.605 1.00 33.65 131 LEU A CA 1
ATOM 827 C C . LEU A 1 138 ? 10.706 68.744 49.444 1.00 35.23 131 LEU A C 1
ATOM 828 O O . LEU A 1 138 ? 11.182 69.021 50.550 1.00 37.34 131 LEU A O 1
ATOM 833 N N . HIS A 1 139 ? 9.619 69.337 48.954 1.00 32.46 132 HIS A N 1
ATOM 834 C CA . HIS A 1 139 ? 9.079 70.529 49.588 1.00 27.19 132 HIS A CA 1
ATOM 835 C C . HIS A 1 139 ? 8.545 70.245 50.974 1.00 30.44 132 HIS A C 1
ATOM 836 O O . HIS A 1 139 ? 8.535 71.146 51.821 1.00 29.62 132 HIS A O 1
ATOM 843 N N . VAL A 1 140 ? 8.106 69.011 51.233 1.00 27.11 133 VAL A N 1
ATOM 844 C CA . VAL A 1 140 ? 7.562 68.726 52.552 1.00 32.36 133 VAL A CA 1
ATOM 845 C C . VAL A 1 140 ? 8.635 68.919 53.603 1.00 36.60 133 VAL A C 1
ATOM 846 O O . VAL A 1 140 ? 8.350 69.330 54.736 1.00 37.52 133 VAL A O 1
ATOM 850 N N . TYR A 1 141 ? 9.887 68.677 53.240 1.00 36.91 134 TYR A N 1
ATOM 851 C CA . TYR A 1 141 ? 10.947 68.691 54.229 1.00 33.03 134 TYR A CA 1
ATOM 852 C C . TYR A 1 141 ? 11.398 70.092 54.588 1.00 31.11 134 TYR A C 1
ATOM 853 O O . TYR A 1 141 ? 12.289 70.242 55.425 1.00 27.72 134 TYR A O 1
ATOM 862 N N . GLU A 1 142 ? 10.793 71.116 53.991 1.00 30.16 135 GLU A N 1
ATOM 863 C CA . GLU A 1 142 ? 11.045 72.470 54.452 1.00 31.67 135 GLU A CA 1
ATOM 864 C C . GLU A 1 142 ? 10.713 72.625 55.927 1.00 26.58 135 GLU A C 1
ATOM 865 O O . GLU A 1 142 ? 11.345 73.428 56.617 1.00 33.74 135 GLU A O 1
ATOM 871 N N . ASN A 1 143 ? 9.734 71.870 56.432 1.00 23.56 136 ASN A N 1
ATOM 872 C CA . ASN A 1 143 ? 9.380 71.982 57.842 1.00 29.24 136 ASN A CA 1
ATOM 873 C C . ASN A 1 143 ? 10.416 71.330 58.750 1.00 34.63 136 ASN A C 1
ATOM 874 O O . ASN A 1 143 ? 10.245 71.328 59.972 1.00 37.21 136 ASN A O 1
ATOM 879 N N . ARG A 1 144 ? 11.485 70.781 58.182 1.00 26.62 137 ARG A N 1
ATOM 880 C CA . ARG A 1 144 ? 12.609 70.294 58.956 1.00 24.29 137 ARG A CA 1
ATOM 881 C C . ARG A 1 144 ? 13.851 71.142 58.750 1.00 30.92 137 ARG A C 1
ATOM 882 O O . ARG A 1 144 ? 14.916 70.809 59.284 1.00 31.96 137 ARG A O 1
ATOM 890 N N . LYS A 1 145 ? 13.739 72.233 57.994 1.00 30.18 138 LYS A N 1
ATOM 891 C CA . LYS A 1 145 ? 14.873 73.076 57.659 1.00 30.33 138 LYS A CA 1
ATOM 892 C C . LYS A 1 145 ? 14.840 74.389 58.419 1.00 36.08 138 LYS A C 1
ATOM 893 O O . LYS A 1 145 ? 15.411 75.385 57.959 1.00 40.57 138 LYS A O 1
ATOM 899 N N . SER A 1 146 ? 14.189 74.414 59.582 1.00 31.57 139 SER A N 1
ATOM 900 C CA . SER A 1 146 ? 14.032 75.688 60.279 1.00 31.08 139 SER A CA 1
ATOM 901 C C . SER A 1 146 ? 15.382 76.286 60.635 1.00 26.66 139 SER A C 1
ATOM 902 O O . SER A 1 146 ? 15.556 77.507 60.617 1.00 31.22 139 SER A O 1
ATOM 905 N N . ASN A 1 147 ? 16.365 75.450 60.913 1.00 23.74 140 ASN A N 1
ATOM 906 C CA . ASN A 1 147 ? 17.656 76.014 61.251 1.00 22.49 140 ASN A CA 1
ATOM 907 C C . ASN A 1 147 ? 18.655 75.699 60.160 1.00 24.97 140 ASN A C 1
ATOM 908 O O . ASN A 1 147 ? 19.766 75.235 60.415 1.00 32.73 140 ASN A O 1
ATOM 913 N N . HIS A 1 148 ? 18.241 75.925 58.934 1.00 28.72 141 HIS A N 1
ATOM 914 C CA . HIS A 1 148 ? 19.141 75.774 57.819 1.00 23.17 141 HIS A CA 1
ATOM 915 C C . HIS A 1 148 ? 20.347 76.674 58.018 1.00 26.80 141 HIS A C 1
ATOM 916 O O . HIS A 1 148 ? 20.215 77.895 58.131 1.00 29.73 141 HIS A O 1
ATOM 923 N N . VAL A 1 149 ? 21.520 76.059 58.076 1.00 24.20 142 VAL A N 1
ATOM 924 C CA . VAL A 1 149 ? 22.794 76.755 58.138 1.00 27.49 142 VAL A CA 1
ATOM 925 C C . VAL A 1 149 ? 23.445 76.636 56.774 1.00 28.84 142 VAL A C 1
ATOM 926 O O . VAL A 1 149 ? 23.505 75.542 56.206 1.00 31.55 142 VAL A O 1
ATOM 930 N N . VAL A 1 150 ? 23.954 77.741 56.250 1.00 24.67 143 VAL A N 1
ATOM 931 C CA . VAL A 1 150 ? 24.791 77.668 55.063 1.00 23.23 143 VAL A CA 1
ATOM 932 C C . VAL A 1 150 ? 26.086 78.398 55.359 1.00 24.32 143 VAL A C 1
ATOM 933 O O . VAL A 1 150 ? 26.077 79.496 55.928 1.00 28.24 143 VAL A O 1
ATOM 937 N N . ALA A 1 151 ? 27.194 77.766 55.023 1.00 22.85 144 ALA A N 1
ATOM 938 C CA . ALA A 1 151 ? 28.509 78.346 55.198 1.00 22.15 144 ALA A CA 1
ATOM 939 C C . ALA A 1 151 ? 29.168 78.370 53.842 1.00 25.36 144 ALA A C 1
ATOM 940 O O . ALA A 1 151 ? 29.011 77.435 53.062 1.00 25.65 144 ALA A O 1
ATOM 942 N N . ALA A 1 152 ? 29.861 79.452 53.547 1.00 22.53 145 ALA A N 1
ATOM 943 C CA . ALA A 1 152 ? 30.769 79.419 52.425 1.00 24.56 145 ALA A CA 1
ATOM 944 C C . ALA A 1 152 ? 31.942 78.529 52.790 1.00 26.67 145 ALA A C 1
ATOM 945 O O . ALA A 1 152 ? 32.387 78.510 53.940 1.00 25.73 145 ALA A O 1
ATOM 947 N N . GLN A 1 153 ? 32.427 77.762 51.824 1.00 26.70 146 GLN A N 1
ATOM 948 C CA . GLN A 1 153 ? 33.687 77.089 52.073 1.00 30.84 146 GLN A CA 1
ATOM 949 C C . GLN A 1 153 ? 34.813 78.107 52.014 1.00 32.91 146 GLN A C 1
ATOM 950 O O . GLN A 1 153 ? 34.618 79.260 51.630 1.00 33.83 146 GLN A O 1
ATOM 956 N N . LEU A 1 154 ? 36.005 77.678 52.423 1.00 29.76 147 LEU A N 1
ATOM 957 C CA . LEU A 1 154 ? 37.118 78.612 52.477 1.00 27.79 147 LEU A CA 1
ATOM 958 C C . LEU A 1 154 ? 37.326 79.280 51.125 1.00 29.01 147 LEU A C 1
ATOM 959 O O . LEU A 1 154 ? 37.369 80.510 51.026 1.00 25.51 147 LEU A O 1
ATOM 964 N N . HIS A 1 155 ? 37.410 78.485 50.067 1.00 32.20 148 HIS A N 1
ATOM 965 C CA . HIS A 1 155 ? 37.707 79.040 48.768 1.00 33.25 148 HIS A CA 1
ATOM 966 C C . HIS A 1 155 ? 36.515 78.921 47.832 1.00 28.13 148 HIS A C 1
ATOM 967 O O . HIS A 1 155 ? 35.742 77.970 47.930 1.00 32.28 148 HIS A O 1
ATOM 974 N N . PRO A 1 156 ? 36.351 79.849 46.887 1.00 30.54 149 PRO A N 1
ATOM 975 C CA . PRO A 1 156 ? 37.247 80.963 46.585 1.00 34.46 149 PRO A CA 1
ATOM 976 C C . PRO A 1 156 ? 36.801 82.236 47.304 1.00 33.95 149 PRO A C 1
ATOM 977 O O . PRO A 1 156 ? 37.161 83.334 46.890 1.00 31.37 149 PRO A O 1
ATOM 981 N N . PHE A 1 157 ? 36.008 82.063 48.364 1.00 32.10 150 PHE A N 1
ATOM 982 C CA . PHE A 1 157 ? 35.504 83.194 49.140 1.00 23.36 150 PHE A CA 1
ATOM 983 C C . PHE A 1 157 ? 36.629 83.916 49.865 1.00 30.59 150 PHE A C 1
ATOM 984 O O . PHE A 1 157 ? 36.610 85.144 49.988 1.00 32.35 150 PHE A O 1
ATOM 992 N N . TRP A 1 158 ? 37.582 83.166 50.406 1.00 28.44 151 TRP A N 1
ATOM 993 C CA . TRP A 1 158 ? 38.645 83.759 51.207 1.00 31.09 151 TRP A CA 1
ATOM 994 C C . TRP A 1 158 ? 39.529 84.648 50.345 1.00 33.49 151 TRP A C 1
ATOM 995 O O . TRP A 1 158 ? 39.952 84.256 49.251 1.00 31.40 151 TRP A O 1
ATOM 1006 N N . THR A 1 159 ? 39.794 85.855 50.831 1.00 28.90 152 THR A N 1
ATOM 1007 C CA . THR A 1 159 ? 40.569 86.837 50.090 1.00 31.16 152 THR A CA 1
ATOM 1008 C C . THR A 1 159 ? 41.970 87.004 50.638 1.00 36.21 152 THR A C 1
ATOM 1009 O O . THR A 1 159 ? 42.630 88.001 50.330 1.00 39.67 152 THR A O 1
ATOM 1013 N N . GLY A 1 160 ? 42.421 86.078 51.473 1.00 36.60 153 GLY A N 1
ATOM 1014 C CA . GLY A 1 160 ? 43.701 86.190 52.133 1.00 36.67 153 GLY A CA 1
ATOM 1015 C C . GLY A 1 160 ? 44.805 85.600 51.295 1.00 38.07 153 GLY A C 1
ATOM 1016 O O . GLY A 1 160 ? 44.648 85.346 50.098 1.00 40.45 153 GLY A O 1
ATOM 1017 N N . GLU A 1 161 ? 45.938 85.362 51.950 1.00 36.06 154 GLU A N 1
ATOM 1018 C CA . GLU A 1 161 ? 47.117 84.873 51.248 1.00 36.73 154 GLU A CA 1
ATOM 1019 C C . GLU A 1 161 ? 46.831 83.577 50.498 1.00 34.12 154 GLU A C 1
ATOM 1020 O O . GLU A 1 161 ? 47.344 83.368 49.392 1.00 38.77 154 GLU A O 1
ATOM 1026 N N . SER A 1 162 ? 45.998 82.707 51.066 1.00 31.85 155 SER A N 1
ATOM 1027 C CA . SER A 1 162 ? 45.708 81.419 50.449 1.00 31.07 155 SER A CA 1
ATOM 1028 C C . SER A 1 162 ? 44.630 81.498 49.385 1.00 29.90 155 SER A C 1
ATOM 1029 O O . SER A 1 162 ? 44.219 80.454 48.868 1.00 33.19 155 SER A O 1
ATOM 1032 N N . GLN A 1 163 ? 44.185 82.702 49.040 1.00 31.53 156 GLN A N 1
ATOM 1033 C CA . GLN A 1 163 ? 43.079 82.865 48.109 1.00 31.99 156 GLN A CA 1
ATOM 1034 C C . GLN A 1 163 ? 43.379 82.192 46.777 1.00 36.19 156 GLN A C 1
ATOM 1035 O O . GLN A 1 163 ? 44.495 82.270 46.251 1.00 35.23 156 GLN A O 1
ATOM 1041 N N . ILE A 1 164 ? 42.373 81.515 46.231 1.00 33.72 157 ILE A N 1
ATOM 1042 C CA . ILE A 1 164 ? 42.482 80.964 44.890 1.00 36.38 157 ILE A CA 1
ATOM 1043 C C . ILE A 1 164 ? 41.402 81.587 44.025 1.00 38.15 157 ILE A C 1
ATOM 1044 O O . ILE A 1 164 ? 40.382 82.089 44.511 1.00 37.24 157 ILE A O 1
ATOM 1049 N N . ALA A 1 165 ? 41.641 81.548 42.723 1.00 35.43 158 ALA A N 1
ATOM 1050 C CA . ALA A 1 165 ? 40.617 81.963 41.784 1.00 34.91 158 ALA A CA 1
ATOM 1051 C C . ALA A 1 165 ? 39.463 80.984 41.820 1.00 37.81 158 ALA A C 1
ATOM 1052 O O . ALA A 1 165 ? 39.622 79.818 42.205 1.00 35.84 158 ALA A O 1
ATOM 1054 N N . THR A 1 166 ? 38.288 81.481 41.437 1.00 36.13 159 THR A N 1
ATOM 1055 C CA . THR A 1 166 ? 37.134 80.618 41.262 1.00 31.07 159 THR A CA 1
ATOM 1056 C C . THR A 1 166 ? 37.534 79.432 40.404 1.00 33.13 159 THR A C 1
ATOM 1057 O O . THR A 1 166 ? 38.202 79.597 39.381 1.00 39.81 159 THR A O 1
ATOM 1061 N N . LYS A 1 167 ? 37.172 78.230 40.860 1.00 36.45 160 LYS A N 1
ATOM 1062 C CA . LYS A 1 167 ? 37.674 77.013 40.224 1.00 34.94 160 LYS A CA 1
ATOM 1063 C C . LYS A 1 167 ? 37.255 76.939 38.765 1.00 29.82 160 LYS A C 1
ATOM 1064 O O . LYS A 1 167 ? 38.029 76.485 37.914 1.00 29.23 160 LYS A O 1
ATOM 1070 N N . GLY A 1 168 ? 36.039 77.390 38.449 1.00 35.14 161 GLY A N 1
ATOM 1071 C CA . GLY A 1 168 ? 35.522 77.267 37.099 1.00 26.62 161 GLY A CA 1
ATOM 1072 C C . GLY A 1 168 ? 35.813 78.450 36.198 1.00 32.84 161 GLY A C 1
ATOM 1073 O O . GLY A 1 168 ? 36.238 78.277 35.052 1.00 37.15 161 GLY A O 1
ATOM 1074 N N . THR A 1 169 ? 35.581 79.661 36.697 1.00 37.37 162 THR A N 1
ATOM 1075 C CA . THR A 1 169 ? 35.677 80.862 35.875 1.00 38.85 162 THR A CA 1
ATOM 1076 C C . THR A 1 169 ? 37.006 81.597 36.029 1.00 36.07 162 THR A C 1
ATOM 1077 O O . THR A 1 169 ? 37.257 82.553 35.287 1.00 41.57 162 THR A O 1
ATOM 1081 N N . GLY A 1 170 ? 37.840 81.193 36.985 1.00 37.35 163 GLY A N 1
ATOM 1082 C CA . GLY A 1 170 ? 39.239 81.578 36.997 1.00 40.31 163 GLY A CA 1
ATOM 1083 C C . GLY A 1 170 ? 39.556 82.998 37.398 1.00 42.07 163 GLY A C 1
ATOM 1084 O O . GLY A 1 170 ? 40.576 83.540 36.962 1.00 50.95 163 GLY A O 1
ATOM 1085 N N . TRP A 1 171 ? 38.730 83.624 38.221 1.00 37.82 164 TRP A N 1
ATOM 1086 C CA . TRP A 1 171 ? 39.033 84.959 38.707 1.00 35.02 164 TRP A CA 1
ATOM 1087 C C . TRP A 1 171 ? 38.949 84.961 40.227 1.00 33.46 164 TRP A C 1
ATOM 1088 O O . TRP A 1 171 ? 38.304 84.105 40.837 1.00 38.30 164 TRP A O 1
ATOM 1099 N N . GLU A 1 172 ? 39.637 85.924 40.829 1.00 32.27 165 GLU A N 1
ATOM 1100 C CA . GLU A 1 172 ? 39.762 86.023 42.273 1.00 30.44 165 GLU A CA 1
ATOM 1101 C C . GLU A 1 172 ? 38.814 87.076 42.812 1.00 33.51 165 GLU A C 1
ATOM 1102 O O . GLU A 1 172 ? 38.736 88.183 42.272 1.00 44.09 165 GLU A O 1
ATOM 1108 N N . LEU A 1 173 ? 38.107 86.728 43.881 1.00 32.93 166 LEU A N 1
ATOM 1109 C CA . LEU A 1 173 ? 37.258 87.694 44.548 1.00 32.24 166 LEU A CA 1
ATOM 1110 C C . LEU A 1 173 ? 38.089 88.915 44.907 1.00 34.27 166 LEU A C 1
ATOM 1111 O O . LEU A 1 173 ? 39.200 88.796 45.440 1.00 33.80 166 LEU A O 1
ATOM 1116 N N . ALA A 1 174 ? 37.566 90.089 44.554 1.00 40.58 167 ALA A N 1
ATOM 1117 C CA . ALA A 1 174 ? 38.335 91.316 44.711 1.00 39.86 167 ALA A CA 1
ATOM 1118 C C . ALA A 1 174 ? 38.646 91.585 46.170 1.00 37.69 167 ALA A C 1
ATOM 1119 O O . ALA A 1 174 ? 39.744 92.024 46.508 1.00 36.60 167 ALA A O 1
ATOM 1121 N N . SER A 1 175 ? 37.696 91.315 47.050 1.00 37.39 168 SER A N 1
ATOM 1122 C CA . SER A 1 175 ? 37.804 91.758 48.429 1.00 35.03 168 SER A CA 1
ATOM 1123 C C . SER A 1 175 ? 36.801 90.967 49.256 1.00 33.93 168 SER A C 1
ATOM 1124 O O . SER A 1 175 ? 35.935 90.270 48.706 1.00 30.11 168 SER A O 1
ATOM 1127 N N . PRO A 1 176 ? 36.897 91.034 50.579 1.00 30.53 169 PRO A N 1
ATOM 1128 C CA . PRO A 1 176 ? 35.807 90.484 51.396 1.00 26.30 169 PRO A CA 1
ATOM 1129 C C . PRO A 1 176 ? 34.466 91.099 51.044 1.00 32.08 169 PRO A C 1
ATOM 1130 O O . PRO A 1 176 ? 33.429 90.420 51.103 1.00 29.65 169 PRO A O 1
ATOM 1134 N N . THR A 1 177 ? 34.467 92.365 50.633 1.00 33.81 170 THR A N 1
ATOM 1135 C CA . THR A 1 177 ? 33.229 93.005 50.214 1.00 38.49 170 THR A CA 1
ATOM 1136 C C . THR A 1 177 ? 32.637 92.312 48.993 1.00 36.69 170 THR A C 1
ATOM 1137 O O . THR A 1 177 ? 31.439 92.009 48.958 1.00 36.87 170 THR A O 1
ATOM 1141 N N . ALA A 1 178 ? 33.471 92.030 47.987 1.00 34.30 171 ALA A N 1
ATOM 1142 C CA . ALA A 1 178 ? 33.010 91.255 46.839 1.00 32.47 171 ALA A CA 1
ATOM 1143 C C . ALA A 1 178 ? 32.510 89.883 47.267 1.00 31.31 171 ALA A C 1
ATOM 1144 O O . ALA A 1 178 ? 31.531 89.371 46.711 1.00 32.12 171 ALA A O 1
ATOM 1146 N N . THR A 1 179 ? 33.181 89.256 48.236 1.00 26.56 172 THR A N 1
ATOM 1147 C CA . THR A 1 179 ? 32.698 87.967 48.711 1.00 26.38 172 THR A CA 1
ATOM 1148 C C . THR A 1 179 ? 31.347 88.129 49.377 1.00 25.21 172 THR A C 1
ATOM 1149 O O . THR A 1 179 ? 30.392 87.422 49.045 1.00 27.94 172 THR A O 1
ATOM 1153 N N . GLY A 1 180 ? 31.243 89.082 50.299 1.00 25.87 173 GLY A N 1
ATOM 1154 C CA . GLY A 1 180 ? 29.970 89.314 50.952 1.00 27.44 173 GLY A CA 1
ATOM 1155 C C . GLY A 1 180 ? 28.892 89.746 49.979 1.00 30.28 173 GLY A C 1
ATOM 1156 O O . GLY A 1 180 ? 27.723 89.385 50.128 1.00 34.08 173 GLY A O 1
ATOM 1157 N N . GLU A 1 181 ? 29.261 90.520 48.966 1.00 29.55 174 GLU A N 1
ATOM 1158 C CA . GLU A 1 181 ? 28.238 90.919 48.015 1.00 29.46 174 GLU A CA 1
ATOM 1159 C C . GLU A 1 181 ? 27.728 89.711 47.262 1.00 28.58 174 GLU A C 1
ATOM 1160 O O . GLU A 1 181 ? 26.517 89.535 47.091 1.00 34.26 174 GLU A O 1
ATOM 1166 N N . TYR A 1 182 ? 28.644 88.863 46.805 1.00 25.93 175 TYR A N 1
ATOM 1167 C CA . TYR A 1 182 ? 28.223 87.638 46.151 1.00 27.71 175 TYR A CA 1
ATOM 1168 C C . TYR A 1 182 ? 27.312 86.841 47.066 1.00 27.30 175 TYR A C 1
ATOM 1169 O O . TYR A 1 182 ? 26.195 86.479 46.687 1.00 30.16 175 TYR A O 1
ATOM 1178 N N . MET A 1 183 ? 27.776 86.571 48.287 1.00 22.04 176 MET A N 1
ATOM 1179 C CA . MET A 1 183 ? 26.967 85.821 49.234 1.00 30.99 176 MET A CA 1
ATOM 1180 C C . MET A 1 183 ? 25.620 86.497 49.441 1.00 34.64 176 MET A C 1
ATOM 1181 O O . MET A 1 183 ? 24.574 85.838 49.425 1.00 34.71 176 MET A O 1
ATOM 1186 N N . GLY A 1 184 ? 25.627 87.818 49.630 1.00 21.99 177 GLY A N 1
ATOM 1187 C CA . GLY A 1 184 ? 24.369 88.531 49.780 1.00 27.40 177 GLY A CA 1
ATOM 1188 C C . GLY A 1 184 ? 23.460 88.327 48.581 1.00 32.13 177 GLY A C 1
ATOM 1189 O O . GLY A 1 184 ? 22.303 87.914 48.719 1.00 28.70 177 GLY A O 1
ATOM 1190 N N . ARG A 1 185 ? 23.987 88.579 47.382 1.00 22.81 178 ARG A N 1
ATOM 1191 C CA . ARG A 1 185 ? 23.220 88.302 46.177 1.00 29.46 178 ARG A CA 1
ATOM 1192 C C . ARG A 1 185 ? 22.849 86.832 46.090 1.00 29.15 178 ARG A C 1
ATOM 1193 O O . ARG A 1 185 ? 21.713 86.491 45.725 1.00 27.62 178 ARG A O 1
ATOM 1201 N N . TYR A 1 186 ? 23.791 85.948 46.423 1.00 23.56 179 TYR A N 1
ATOM 1202 C CA . TYR A 1 186 ? 23.527 84.521 46.315 1.00 28.40 179 TYR A CA 1
ATOM 1203 C C . TYR A 1 186 ? 22.280 84.140 47.086 1.00 28.69 179 TYR A C 1
ATOM 1204 O O . TYR A 1 186 ? 21.375 83.496 46.548 1.00 31.97 179 TYR A O 1
ATOM 1213 N N . PHE A 1 187 ? 22.231 84.527 48.367 1.00 31.86 180 PHE A N 1
ATOM 1214 C CA . PHE A 1 187 ? 21.104 84.182 49.227 1.00 26.73 180 PHE A CA 1
ATOM 1215 C C . PHE A 1 187 ? 19.830 84.873 48.779 1.00 31.99 180 PHE A C 1
ATOM 1216 O O . PHE A 1 187 ? 18.737 84.369 49.040 1.00 44.11 180 PHE A O 1
ATOM 1224 N N . ASN A 1 188 ? 19.946 86.011 48.098 1.00 29.37 181 ASN A N 1
ATOM 1225 C CA . ASN A 1 188 ? 18.760 86.640 47.545 1.00 29.03 181 ASN A CA 1
ATOM 1226 C C . ASN A 1 188 ? 18.255 85.891 46.328 1.00 33.77 181 ASN A C 1
ATOM 1227 O O . ASN A 1 188 ? 17.042 85.839 46.096 1.00 34.10 181 ASN A O 1
ATOM 1232 N N . GLU A 1 189 ? 19.156 85.317 45.530 1.00 28.60 182 GLU A N 1
ATOM 1233 C CA . GLU A 1 189 ? 18.736 84.780 44.241 1.00 26.87 182 GLU A CA 1
ATOM 1234 C C . GLU A 1 189 ? 18.590 83.274 44.224 1.00 27.39 182 GLU A C 1
ATOM 1235 O O . GLU A 1 189 ? 17.837 82.752 43.404 1.00 31.78 182 GLU A O 1
ATOM 1241 N N . PHE A 1 190 ? 19.279 82.563 45.098 1.00 27.89 183 PHE A N 1
ATOM 1242 C CA . PHE A 1 190 ? 19.218 81.118 45.076 1.00 28.66 183 PHE A CA 1
ATOM 1243 C C . PHE A 1 190 ? 18.231 80.585 46.082 1.00 31.26 183 PHE A C 1
ATOM 1244 O O . PHE A 1 190 ? 18.132 79.370 46.256 1.00 35.90 183 PHE A O 1
ATOM 1252 N N . TYR A 1 191 ? 17.476 81.473 46.720 1.00 30.70 184 TYR A N 1
ATOM 1253 C CA . TYR A 1 191 ? 16.488 81.098 47.713 1.00 25.58 184 TYR A CA 1
ATOM 1254 C C . TYR A 1 191 ? 15.338 82.081 47.640 1.00 28.72 184 TYR A C 1
ATOM 1255 O O . TYR A 1 191 ? 15.431 83.125 46.994 1.00 32.68 184 TYR A O 1
ATOM 1264 N N . GLY A 1 192 ? 14.254 81.749 48.338 1.00 28.11 185 GLY A N 1
ATOM 1265 C CA . GLY A 1 192 ? 13.071 82.581 48.314 1.00 28.40 185 GLY A CA 1
ATOM 1266 C C . GLY A 1 192 ? 12.294 82.407 47.023 1.00 33.13 185 GLY A C 1
ATOM 1267 O O . GLY A 1 192 ? 12.630 81.598 46.150 1.00 30.87 185 GLY A O 1
ATOM 1268 N N . GLY A 1 193 ? 11.235 83.203 46.897 1.00 31.29 186 GLY A N 1
ATOM 1269 C CA . GLY A 1 193 ? 10.346 83.036 45.756 1.00 30.19 186 GLY A CA 1
ATOM 1270 C C . GLY A 1 193 ? 9.845 81.605 45.684 1.00 28.34 186 GLY A C 1
ATOM 1271 O O . GLY A 1 193 ? 9.481 80.999 46.694 1.00 26.63 186 GLY A O 1
ATOM 1272 N N . ASN A 1 194 ? 9.855 81.037 44.483 1.00 29.06 187 ASN A N 1
ATOM 1273 C CA . ASN A 1 194 ? 9.386 79.669 44.325 1.00 31.51 187 ASN A CA 1
ATOM 1274 C C . ASN A 1 194 ? 10.437 78.645 44.712 1.00 33.84 187 ASN A C 1
ATOM 1275 O O . ASN A 1 194 ? 10.146 77.446 44.693 1.00 45.33 187 ASN A O 1
ATOM 1280 N N . GLY A 1 195 ? 11.633 79.088 45.068 1.00 24.11 188 GLY A N 1
ATOM 1281 C CA . GLY A 1 195 ? 12.745 78.201 45.309 1.00 23.04 188 GLY A CA 1
ATOM 1282 C C . GLY A 1 195 ? 12.849 77.801 46.759 1.00 30.84 188 GLY A C 1
ATOM 1283 O O . GLY A 1 195 ? 11.888 77.867 47.529 1.00 29.11 188 GLY A O 1
ATOM 1284 N N . GLU A 1 196 ? 14.049 77.383 47.131 1.00 35.16 189 GLU A N 1
ATOM 1285 C CA . GLU A 1 196 ? 14.275 76.900 48.476 1.00 28.60 189 GLU A CA 1
ATOM 1286 C C . GLU A 1 196 ? 14.213 78.066 49.456 1.00 26.95 189 GLU A C 1
ATOM 1287 O O . GLU A 1 196 ? 14.756 79.128 49.173 1.00 29.67 189 GLU A O 1
ATOM 1293 N N . PRO A 1 197 ? 13.535 77.917 50.596 1.00 30.60 190 PRO A N 1
ATOM 1294 C CA . PRO A 1 197 ? 13.511 79.014 51.573 1.00 30.69 190 PRO A CA 1
ATOM 1295 C C . PRO A 1 197 ? 14.920 79.420 51.997 1.00 33.56 190 PRO A C 1
ATOM 1296 O O . PRO A 1 197 ? 15.824 78.588 52.118 1.00 34.85 190 PRO A O 1
ATOM 1300 N N . VAL A 1 198 ? 15.107 80.725 52.178 1.00 27.53 191 VAL A N 1
ATOM 1301 C CA . VAL A 1 198 ? 16.444 81.235 52.496 1.00 28.18 191 VAL A CA 1
ATOM 1302 C C . VAL A 1 198 ? 16.942 80.558 53.763 1.00 29.06 191 VAL A C 1
ATOM 1303 O O . VAL A 1 198 ? 16.125 80.225 54.649 1.00 28.59 191 VAL A O 1
ATOM 1307 N N . PRO A 1 199 ? 18.230 80.249 53.883 1.00 31.46 192 PRO A N 1
ATOM 1308 C CA . PRO A 1 199 ? 18.702 79.592 55.103 1.00 30.71 192 PRO A CA 1
ATOM 1309 C C . PRO A 1 199 ? 18.603 80.548 56.274 1.00 30.19 192 PRO A C 1
ATOM 1310 O O . PRO A 1 199 ? 18.489 81.765 56.116 1.00 28.45 192 PRO A O 1
ATOM 1314 N N . SER A 1 200 ? 18.603 79.969 57.461 1.00 24.11 193 SER A N 1
ATOM 1315 C CA . SER A 1 200 ? 18.365 80.737 58.661 1.00 25.00 193 SER A CA 1
ATOM 1316 C C . SER A 1 200 ? 19.648 81.242 59.291 1.00 28.66 193 SER A C 1
ATOM 1317 O O . SER A 1 200 ? 19.642 82.284 59.947 1.00 32.10 193 SER A O 1
ATOM 1320 N N . TRP A 1 201 ? 20.752 80.537 59.105 1.00 28.50 194 TRP A N 1
ATOM 1321 C CA . TRP A 1 201 ? 22.013 80.914 59.720 1.00 28.14 194 TRP A CA 1
ATOM 1322 C C . TRP A 1 201 ? 23.090 80.914 58.657 1.00 29.74 194 TRP A C 1
ATOM 1323 O O . TRP A 1 201 ? 23.376 79.874 58.052 1.00 35.39 194 TRP A O 1
ATOM 1334 N N . ILE A 1 202 ? 23.684 82.066 58.427 1.00 23.65 195 ILE A N 1
ATOM 1335 C CA . ILE A 1 202 ? 24.697 82.190 57.399 1.00 26.33 195 ILE A CA 1
ATOM 1336 C C . ILE A 1 202 ? 26.031 82.305 58.110 1.00 29.69 195 ILE A C 1
ATOM 1337 O O . ILE A 1 202 ? 26.308 83.307 58.780 1.00 30.83 195 ILE A O 1
ATOM 1342 N N . GLU A 1 203 ? 26.834 81.252 58.011 1.00 28.12 196 GLU A N 1
ATOM 1343 C CA . GLU A 1 203 ? 28.221 81.324 58.438 1.00 30.89 196 GLU A CA 1
ATOM 1344 C C . GLU A 1 203 ? 29.038 81.954 57.324 1.00 29.82 196 GLU A C 1
ATOM 1345 O O . GLU A 1 203 ? 28.956 81.529 56.161 1.00 25.96 196 GLU A O 1
ATOM 1351 N N . VAL A 1 204 ? 29.798 82.990 57.690 1.00 22.49 197 VAL A N 1
ATOM 1352 C CA . VAL A 1 204 ? 30.544 83.771 56.709 1.00 27.22 197 VAL A CA 1
ATOM 1353 C C . VAL A 1 204 ? 31.457 82.869 55.902 1.00 28.98 197 VAL A C 1
ATOM 1354 O O . VAL A 1 204 ? 31.508 82.938 54.666 1.00 35.89 197 VAL A O 1
ATOM 1358 N N . ILE A 1 205 ? 32.196 82.013 56.592 1.00 21.63 198 ILE A N 1
ATOM 1359 C CA . ILE A 1 205 ? 33.213 81.222 55.927 1.00 22.55 198 ILE A CA 1
ATOM 1360 C C . ILE A 1 205 ? 33.585 80.067 56.842 1.00 31.44 198 ILE A C 1
ATOM 1361 O O . ILE A 1 205 ? 33.707 80.228 58.061 1.00 30.48 198 ILE A O 1
ATOM 1366 N N . ASN A 1 206 ? 33.728 78.890 56.245 1.00 30.91 199 ASN A N 1
ATOM 1367 C CA . ASN A 1 206 ? 33.942 77.676 57.009 1.00 22.25 199 ASN A CA 1
ATOM 1368 C C . ASN A 1 206 ? 35.400 77.562 57.412 1.00 22.89 199 ASN A C 1
ATOM 1369 O O . ASN A 1 206 ? 36.268 77.471 56.544 1.00 32.81 199 ASN A O 1
ATOM 1374 N N . GLU A 1 207 ? 35.657 77.525 58.715 1.00 20.40 200 GLU A N 1
ATOM 1375 C CA . GLU A 1 207 ? 36.963 77.167 59.257 1.00 20.85 200 GLU A CA 1
ATOM 1376 C C . GLU A 1 207 ? 38.071 77.974 58.581 1.00 27.05 200 GLU A C 1
ATOM 1377 O O . GLU A 1 207 ? 38.989 77.404 57.992 1.00 28.06 200 GLU A O 1
ATOM 1383 N N . PRO A 1 208 ? 37.983 79.308 58.632 1.00 22.91 201 PRO A N 1
ATOM 1384 C CA . PRO A 1 208 ? 38.940 80.137 57.885 1.00 27.90 201 PRO A CA 1
ATOM 1385 C C . PRO A 1 208 ? 40.367 80.045 58.400 1.00 34.45 201 PRO A C 1
ATOM 1386 O O . PRO A 1 208 ? 41.303 80.223 57.608 1.00 27.56 201 PRO A O 1
ATOM 1390 N N . ALA A 1 209 ? 40.563 79.773 59.694 1.00 29.92 202 ALA A N 1
ATOM 1391 C CA . ALA A 1 209 ? 41.882 79.876 60.308 1.00 26.89 202 ALA A CA 1
ATOM 1392 C C . ALA A 1 209 ? 42.638 78.565 60.338 1.00 23.86 202 ALA A C 1
ATOM 1393 O O . ALA A 1 209 ? 43.860 78.578 60.534 1.00 27.22 202 ALA A O 1
ATOM 1395 N N . TYR A 1 210 ? 41.934 77.447 60.161 1.00 23.77 203 TYR A N 1
ATOM 1396 C CA . TYR A 1 210 ? 42.517 76.141 60.425 1.00 26.84 203 TYR A CA 1
ATOM 1397 C C . TYR A 1 210 ? 43.855 75.993 59.725 1.00 27.21 203 TYR A C 1
ATOM 1398 O O . TYR A 1 210 ? 44.892 75.830 60.373 1.00 31.59 203 TYR A O 1
ATOM 1407 N N . GLU A 1 211 ? 43.853 76.114 58.397 1.00 31.85 204 GLU A N 1
ATOM 1408 C CA . GLU A 1 211 ? 45.100 76.024 57.645 1.00 30.18 204 GLU A CA 1
ATOM 1409 C C . GLU A 1 211 ? 45.921 77.303 57.777 1.00 30.81 204 GLU A C 1
ATOM 1410 O O . GLU A 1 211 ? 47.069 77.270 58.233 1.00 30.86 204 GLU A O 1
ATOM 1416 N N . ALA A 1 212 ? 45.332 78.448 57.412 1.00 30.09 205 ALA A N 1
ATOM 1417 C CA . ALA A 1 212 ? 46.111 79.676 57.280 1.00 32.75 205 ALA A CA 1
ATOM 1418 C C . ALA A 1 212 ? 46.812 80.065 58.576 1.00 32.24 205 ALA A C 1
ATOM 1419 O O . ALA A 1 212 ? 47.901 80.638 58.536 1.00 33.41 205 ALA A O 1
ATOM 1421 N N . LEU A 1 213 ? 46.229 79.757 59.729 1.00 26.67 206 LEU A N 1
ATOM 1422 C CA . LEU A 1 213 ? 46.812 80.197 60.985 1.00 33.37 206 LEU A CA 1
ATOM 1423 C C . LEU A 1 213 ? 47.620 79.103 61.672 1.00 31.97 206 LEU A C 1
ATOM 1424 O O . LEU A 1 213 ? 48.022 79.271 62.823 1.00 30.66 206 LEU A O 1
ATOM 1429 N N . GLY A 1 214 ? 47.880 77.996 60.992 1.00 27.96 207 GLY A N 1
ATOM 1430 C CA . GLY A 1 214 ? 48.863 77.050 61.462 1.00 21.76 207 GLY A CA 1
ATOM 1431 C C . GLY A 1 214 ? 48.322 75.887 62.250 1.00 25.79 207 GLY A C 1
ATOM 1432 O O . GLY A 1 214 ? 49.109 75.160 62.863 1.00 31.75 207 GLY A O 1
ATOM 1433 N N . GLY A 1 215 ? 47.019 75.700 62.279 1.00 27.77 208 GLY A N 1
ATOM 1434 C CA . GLY A 1 215 ? 46.473 74.493 62.845 1.00 29.32 208 GLY A CA 1
ATOM 1435 C C . GLY A 1 215 ? 46.088 74.630 64.293 1.00 33.30 208 GLY A C 1
ATOM 1436 O O . GLY A 1 215 ? 46.182 75.687 64.928 1.00 31.90 208 GLY A O 1
ATOM 1437 N N . LYS A 1 216 ? 45.652 73.491 64.823 1.00 26.26 209 LYS A N 1
ATOM 1438 C CA . LYS A 1 216 ? 44.971 73.470 66.106 1.00 26.04 209 LYS A CA 1
ATOM 1439 C C . LYS A 1 216 ? 45.902 73.800 67.262 1.00 26.74 209 LYS A C 1
ATOM 1440 O O . LYS A 1 216 ? 45.446 74.271 68.307 1.00 31.43 209 LYS A O 1
ATOM 1446 N N . LYS A 1 217 ? 47.193 73.553 67.119 1.00 28.64 210 LYS A N 1
ATOM 1447 C CA . LYS A 1 217 ? 48.100 73.867 68.209 1.00 27.27 210 LYS A CA 1
ATOM 1448 C C . LYS A 1 217 ? 48.720 75.239 68.073 1.00 30.28 210 LYS A C 1
ATOM 1449 O O . LYS A 1 217 ? 49.480 75.637 68.949 1.00 28.19 210 LYS A O 1
ATOM 1455 N N . ASN A 1 218 ? 48.421 75.984 67.021 1.00 36.55 211 ASN A N 1
ATOM 1456 C CA . ASN A 1 218 ? 49.028 77.297 66.897 1.00 34.88 211 ASN A CA 1
ATOM 1457 C C . ASN A 1 218 ? 48.338 78.287 67.809 1.00 33.44 211 ASN A C 1
ATOM 1458 O O . ASN A 1 218 ? 47.109 78.310 67.908 1.00 34.25 211 ASN A O 1
ATOM 1463 N N . PHE A 1 219 ? 49.129 79.144 68.431 1.00 25.21 212 PHE A N 1
ATOM 1464 C CA . PHE A 1 219 ? 48.553 80.167 69.273 1.00 28.43 212 PHE A CA 1
ATOM 1465 C C . PHE A 1 219 ? 49.133 81.549 69.027 1.00 33.37 212 PHE A C 1
ATOM 1466 O O . PHE A 1 219 ? 48.777 82.479 69.756 1.00 33.96 212 PHE A O 1
ATOM 1474 N N . THR A 1 220 ? 50.023 81.714 68.050 1.00 28.51 213 THR A N 1
ATOM 1475 C CA . THR A 1 220 ? 50.703 82.990 67.852 1.00 29.85 213 THR A CA 1
ATOM 1476 C C . THR A 1 220 ? 50.101 83.810 66.727 1.00 31.71 213 THR A C 1
ATOM 1477 O O . THR A 1 220 ? 50.191 85.043 66.749 1.00 31.49 213 THR A O 1
ATOM 1481 N N . ASN A 1 221 ? 49.497 83.144 65.751 1.00 27.28 214 ASN A N 1
ATOM 1482 C CA . ASN A 1 221 ? 48.949 83.822 64.596 1.00 25.83 214 ASN A CA 1
ATOM 1483 C C . ASN A 1 221 ? 47.689 84.579 64.963 1.00 35.10 214 ASN A C 1
ATOM 1484 O O . ASN A 1 221 ? 46.875 84.111 65.761 1.00 35.42 214 ASN A O 1
ATOM 1489 N N . SER A 1 222 ? 47.520 85.743 64.351 1.00 39.65 215 SER A N 1
ATOM 1490 C CA . SER A 1 222 ? 46.394 86.613 64.646 1.00 31.64 215 SER A CA 1
ATOM 1491 C C . SER A 1 222 ? 45.213 86.317 63.733 1.00 27.88 215 SER A C 1
ATOM 1492 O O . SER A 1 222 ? 45.372 86.182 62.516 1.00 26.69 215 SER A O 1
ATOM 1495 N N . LEU A 1 223 ? 44.026 86.261 64.327 1.00 24.45 216 LEU A N 1
ATOM 1496 C CA . LEU A 1 223 ? 42.771 86.162 63.595 1.00 26.11 216 LEU A CA 1
ATOM 1497 C C . LEU A 1 223 ? 42.303 87.511 63.057 1.00 29.13 216 LEU A C 1
ATOM 1498 O O . LEU A 1 223 ? 41.176 87.610 62.558 1.00 30.71 216 LEU A O 1
ATOM 1503 N N . GLN A 1 224 ? 43.149 88.542 63.146 1.00 27.48 217 GLN A N 1
ATOM 1504 C CA . GLN A 1 224 ? 42.734 89.891 62.777 1.00 29.22 217 GLN A CA 1
ATOM 1505 C C . GLN A 1 224 ? 42.178 89.926 61.358 1.00 37.16 217 GLN A C 1
ATOM 1506 O O . GLN A 1 224 ? 41.079 90.443 61.121 1.00 31.97 217 GLN A O 1
ATOM 1512 N N . GLU A 1 225 ? 42.931 89.373 60.399 1.00 27.39 218 GLU A N 1
ATOM 1513 C CA . GLU A 1 225 ? 42.486 89.415 59.014 1.00 28.78 218 GLU A CA 1
ATOM 1514 C C . GLU A 1 225 ? 41.167 88.675 58.844 1.00 32.53 218 GLU A C 1
ATOM 1515 O O . GLU A 1 225 ? 40.248 89.167 58.174 1.00 33.04 218 GLU A O 1
ATOM 1521 N N . ILE A 1 226 ? 41.052 87.495 59.453 1.00 30.64 219 ILE A N 1
ATOM 1522 C CA . ILE A 1 226 ? 39.817 86.726 59.359 1.00 22.99 219 ILE A CA 1
ATOM 1523 C C . ILE A 1 226 ? 38.667 87.490 59.993 1.00 22.88 219 ILE A C 1
ATOM 1524 O O . ILE A 1 226 ? 37.534 87.468 59.503 1.00 32.79 219 ILE A O 1
ATOM 1529 N N . ALA A 1 227 ? 38.946 88.183 61.088 1.00 22.89 220 ALA A N 1
ATOM 1530 C CA . ALA A 1 227 ? 37.918 88.966 61.751 1.00 25.37 220 ALA A CA 1
ATOM 1531 C C . ALA A 1 227 ? 37.473 90.113 60.865 1.00 28.38 220 ALA A C 1
ATOM 1532 O O . ALA A 1 227 ? 36.272 90.316 60.647 1.00 29.49 220 ALA A O 1
ATOM 1534 N N . ASP A 1 228 ? 38.435 90.868 60.331 1.00 30.28 221 ASP A N 1
ATOM 1535 C CA . ASP A 1 228 ? 38.085 91.919 59.390 1.00 30.73 221 ASP A CA 1
ATOM 1536 C C . ASP A 1 228 ? 37.341 91.337 58.202 1.00 30.41 221 ASP A C 1
ATOM 1537 O O . ASP A 1 228 ? 36.369 91.928 57.719 1.00 35.95 221 ASP A O 1
ATOM 1542 N N . PHE A 1 229 ? 37.784 90.169 57.727 1.00 26.65 222 PHE A N 1
ATOM 1543 C CA . PHE A 1 229 ? 37.059 89.474 56.672 1.00 33.64 222 PHE A CA 1
ATOM 1544 C C . PHE A 1 229 ? 35.589 89.344 57.030 1.00 30.14 222 PHE A C 1
ATOM 1545 O O . PHE A 1 229 ? 34.715 89.720 56.243 1.00 34.52 222 PHE A O 1
ATOM 1553 N N . HIS A 1 230 ? 35.299 88.856 58.244 1.00 30.56 223 HIS A N 1
ATOM 1554 C CA . HIS A 1 230 ? 33.910 88.650 58.646 1.00 30.01 223 HIS A CA 1
ATOM 1555 C C . HIS A 1 230 ? 33.155 89.959 58.706 1.00 28.49 223 HIS A C 1
ATOM 1556 O O . HIS A 1 230 ? 32.006 90.042 58.261 1.00 24.06 223 HIS A O 1
ATOM 1563 N N . VAL A 1 231 ? 33.765 90.983 59.289 1.00 26.33 224 VAL A N 1
ATOM 1564 C CA . VAL A 1 231 ? 33.095 92.273 59.355 1.00 31.39 224 VAL A CA 1
ATOM 1565 C C . VAL A 1 231 ? 32.772 92.756 57.953 1.00 32.71 224 VAL A C 1
ATOM 1566 O O . VAL A 1 231 ? 31.628 93.107 57.639 1.00 34.64 224 VAL A O 1
ATOM 1570 N N . GLU A 1 232 ? 33.749 92.736 57.068 1.00 32.10 225 GLU A N 1
ATOM 1571 C CA . GLU A 1 232 ? 33.549 93.240 55.693 1.00 29.23 225 GLU A CA 1
ATOM 1572 C C . GLU A 1 232 ? 32.522 92.382 54.950 1.00 30.46 225 GLU A C 1
ATOM 1573 O O . GLU A 1 232 ? 31.686 92.953 54.260 1.00 40.48 225 GLU A O 1
ATOM 1579 N N . VAL A 1 233 ? 32.616 91.064 55.076 1.00 30.04 226 VAL A N 1
ATOM 1580 C CA . VAL A 1 233 ? 31.654 90.222 54.373 1.00 27.06 226 VAL A CA 1
ATOM 1581 C C . VAL A 1 233 ? 30.255 90.473 54.908 1.00 25.57 226 VAL A C 1
ATOM 1582 O O . VAL A 1 233 ? 29.298 90.661 54.149 1.00 27.76 226 VAL A O 1
ATOM 1586 N N . ALA A 1 234 ? 30.118 90.468 56.231 1.00 29.56 227 ALA A N 1
ATOM 1587 C CA . ALA A 1 234 ? 28.821 90.723 56.836 1.00 27.65 227 ALA A CA 1
ATOM 1588 C C . ALA A 1 234 ? 28.264 92.058 56.376 1.00 24.80 227 ALA A C 1
ATOM 1589 O O . ALA A 1 234 ? 27.089 92.148 56.025 1.00 34.14 227 ALA A O 1
ATOM 1591 N N . ASP A 1 235 ? 29.099 93.105 56.345 1.00 28.90 228 ASP A N 1
ATOM 1592 C CA . ASP A 1 235 ? 28.637 94.388 55.825 1.00 32.98 228 ASP A CA 1
ATOM 1593 C C . ASP A 1 235 ? 28.084 94.228 54.416 1.00 33.61 228 ASP A C 1
ATOM 1594 O O . ASP A 1 235 ? 27.001 94.727 54.099 1.00 31.76 228 ASP A O 1
ATOM 1599 N N . ALA A 1 236 ? 28.803 93.492 53.567 1.00 33.33 229 ALA A N 1
ATOM 1600 C CA . ALA A 1 236 ? 28.390 93.369 52.178 1.00 29.85 229 ALA A CA 1
ATOM 1601 C C . ALA A 1 236 ? 27.172 92.470 52.040 1.00 25.19 229 ALA A C 1
ATOM 1602 O O . ALA A 1 236 ? 26.304 92.727 51.203 1.00 32.53 229 ALA A O 1
ATOM 1604 N N . ILE A 1 237 ? 27.084 91.404 52.836 1.00 22.84 230 ILE A N 1
ATOM 1605 C CA . ILE A 1 237 ? 25.874 90.582 52.805 1.00 28.69 230 ILE A CA 1
ATOM 1606 C C . ILE A 1 237 ? 24.664 91.415 53.188 1.00 29.59 230 ILE A C 1
ATOM 1607 O O . ILE A 1 237 ? 23.645 91.440 52.490 1.00 28.51 230 ILE A O 1
ATOM 1612 N N . ARG A 1 238 ? 24.765 92.105 54.317 1.00 29.99 231 ARG A N 1
ATOM 1613 C CA . ARG A 1 238 ? 23.674 92.931 54.777 1.00 26.53 231 ARG A CA 1
ATOM 1614 C C . ARG A 1 238 ? 23.281 93.961 53.733 1.00 31.21 231 ARG A C 1
ATOM 1615 O O . ARG A 1 238 ? 22.096 94.273 53.607 1.00 34.43 231 ARG A O 1
ATOM 1623 N N . VAL A 1 239 ? 24.243 94.467 52.948 1.00 33.44 232 VAL A N 1
ATOM 1624 C CA . VAL A 1 239 ? 23.896 95.400 51.873 1.00 29.31 232 VAL A CA 1
ATOM 1625 C C . VAL A 1 239 ? 22.892 94.759 50.930 1.00 31.94 232 VAL A C 1
ATOM 1626 O O . VAL A 1 239 ? 21.874 95.364 50.581 1.00 32.41 232 VAL A O 1
ATOM 1630 N N . GLN A 1 240 ? 23.154 93.515 50.525 1.00 34.14 233 GLN A N 1
ATOM 1631 C CA . GLN A 1 240 ? 22.243 92.809 49.628 1.00 31.67 233 GLN A CA 1
ATOM 1632 C C . GLN A 1 240 ? 21.014 92.290 50.349 1.00 29.23 233 GLN A C 1
ATOM 1633 O O . GLN A 1 240 ? 19.905 92.320 49.797 1.00 26.88 233 GLN A O 1
ATOM 1639 N N . ASN A 1 241 ? 21.196 91.792 51.565 1.00 28.77 234 ASN A N 1
ATOM 1640 C CA . ASN A 1 241 ? 20.102 91.200 52.332 1.00 30.02 234 ASN A CA 1
ATOM 1641 C C . ASN A 1 241 ? 20.366 91.488 53.788 1.00 35.88 234 ASN A C 1
ATOM 1642 O O . ASN A 1 241 ? 21.228 90.848 54.416 1.00 31.74 234 ASN A O 1
ATOM 1647 N N . PRO A 1 242 ? 19.626 92.425 54.382 1.00 30.39 235 PRO A N 1
ATOM 1648 C CA . PRO A 1 242 ? 19.890 92.799 55.771 1.00 32.90 235 PRO A CA 1
ATOM 1649 C C . PRO A 1 242 ? 19.215 91.894 56.782 1.00 38.13 235 PRO A C 1
ATOM 1650 O O . PRO A 1 242 ? 19.481 92.037 57.981 1.00 49.81 235 PRO A O 1
ATOM 1654 N N . ASN A 1 243 ? 18.376 90.957 56.342 1.00 38.19 236 ASN A N 1
ATOM 1655 C CA . ASN A 1 243 ? 17.609 90.091 57.231 1.00 35.15 236 ASN A CA 1
ATOM 1656 C C . ASN A 1 243 ? 18.209 88.701 57.357 1.00 39.14 236 ASN A C 1
ATOM 1657 O O . ASN A 1 243 ? 17.493 87.751 57.696 1.00 46.06 236 ASN A O 1
ATOM 1662 N N . LEU A 1 244 ? 19.489 88.547 57.063 1.00 27.62 237 LEU A N 1
ATOM 1663 C CA . LEU A 1 244 ? 20.156 87.266 57.226 1.00 27.23 237 LEU A CA 1
ATOM 1664 C C . LEU A 1 244 ? 20.948 87.302 58.517 1.00 28.85 237 LEU A C 1
ATOM 1665 O O . LEU A 1 244 ? 21.753 88.216 58.728 1.00 33.93 237 LEU A O 1
ATOM 1670 N N . LYS A 1 245 ? 20.715 86.324 59.384 1.00 29.58 238 LYS A N 1
ATOM 1671 C CA . LYS A 1 245 ? 21.568 86.176 60.554 1.00 30.09 238 LYS A CA 1
ATOM 1672 C C . LYS A 1 245 ? 22.944 85.700 60.075 1.00 36.53 238 LYS A C 1
ATOM 1673 O O . LYS A 1 245 ? 23.047 84.697 59.359 1.00 34.84 238 LYS A O 1
ATOM 1679 N N . ILE A 1 246 ? 23.996 86.451 60.413 1.00 33.91 239 ILE A N 1
ATOM 1680 C CA . ILE A 1 246 ? 25.336 86.213 59.893 1.00 24.46 239 ILE A CA 1
ATOM 1681 C C . ILE A 1 246 ? 26.268 85.928 61.056 1.00 30.47 239 ILE A C 1
ATOM 1682 O O . ILE A 1 246 ? 26.224 86.618 62.078 1.00 39.27 239 ILE A O 1
ATOM 1687 N N . GLY A 1 247 ? 27.117 84.912 60.89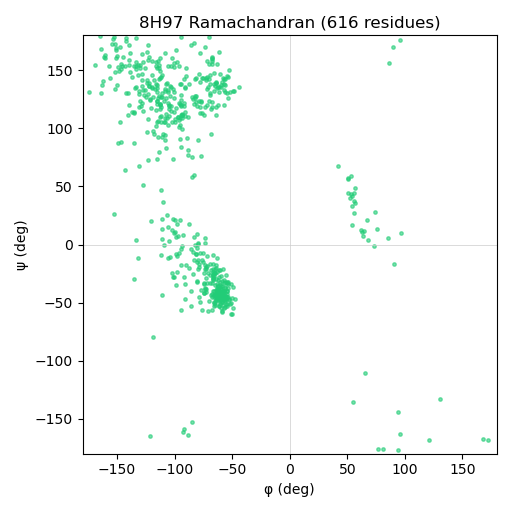7 1.00 28.36 240 GLY A N 1
ATOM 1688 C CA . GLY A 1 247 ? 27.902 84.420 62.006 1.00 21.95 240 GLY A CA 1
ATOM 1689 C C . GLY A 1 247 ? 29.325 84.106 61.594 1.00 26.35 240 GLY A C 1
ATOM 1690 O O . GLY A 1 247 ? 29.658 84.004 60.409 1.00 27.95 240 GLY A O 1
ATOM 1691 N N . GLY A 1 248 ? 30.163 83.963 62.613 1.00 22.23 241 GLY A N 1
ATOM 1692 C CA . GLY A 1 248 ? 31.553 83.602 62.448 1.00 21.64 241 GLY A CA 1
ATOM 1693 C C . GLY A 1 248 ? 32.092 83.159 63.790 1.00 28.91 241 GLY A C 1
ATOM 1694 O O . GLY A 1 248 ? 31.380 83.124 64.792 1.00 31.95 241 GLY A O 1
ATOM 1695 N N . TYR A 1 249 ? 33.362 82.793 63.787 1.00 26.63 242 TYR A N 1
ATOM 1696 C CA . TYR A 1 249 ? 34.055 82.692 62.527 1.00 26.27 242 TYR A CA 1
ATOM 1697 C C . TYR A 1 249 ? 34.111 81.233 62.093 1.00 29.77 242 TYR A C 1
ATOM 1698 O O . TYR A 1 249 ? 34.929 80.870 61.266 1.00 33.56 242 TYR A O 1
ATOM 1707 N N . THR A 1 250 ? 33.205 80.411 62.631 1.00 26.67 243 THR A N 1
ATOM 1708 C CA . THR A 1 250 ? 33.117 79.006 62.261 1.00 20.56 243 THR A CA 1
ATOM 1709 C C . THR A 1 250 ? 34.454 78.329 62.501 1.00 29.15 243 THR A C 1
ATOM 1710 O O . THR A 1 250 ? 35.008 77.659 61.625 1.00 28.28 243 THR A O 1
ATOM 1714 N N . ALA A 1 251 ? 34.982 78.568 63.698 1.00 23.91 244 ALA A N 1
ATOM 1715 C CA . ALA A 1 251 ? 36.282 78.066 64.100 1.00 22.31 244 ALA A CA 1
ATOM 1716 C C . ALA A 1 251 ? 36.337 76.562 63.957 1.00 19.69 244 ALA A C 1
ATOM 1717 O O . ALA A 1 251 ? 35.441 75.845 64.420 1.00 23.32 244 ALA A O 1
ATOM 1719 N N . ALA A 1 252 ? 37.391 76.076 63.318 1.00 24.80 245 ALA A N 1
ATOM 1720 C CA . ALA A 1 252 ? 37.548 74.633 63.233 1.00 20.35 245 ALA A CA 1
ATOM 1721 C C . ALA A 1 252 ? 37.777 74.058 64.610 1.00 27.28 245 ALA A C 1
ATOM 1722 O O . ALA A 1 252 ? 37.209 73.021 64.961 1.00 31.16 245 ALA A O 1
ATOM 1724 N N . PHE A 1 253 ? 38.572 74.751 65.423 1.00 30.70 246 PHE A N 1
ATOM 1725 C CA . PHE A 1 253 ? 38.968 74.249 66.736 1.00 26.76 246 PHE A CA 1
ATOM 1726 C C . PHE A 1 253 ? 39.104 75.418 67.685 1.00 28.37 246 PHE A C 1
ATOM 1727 O O . PHE A 1 253 ? 40.180 76.019 67.818 1.00 27.59 246 PHE A O 1
ATOM 1735 N N . PRO A 1 254 ? 38.014 75.805 68.333 1.00 28.48 247 PRO A N 1
ATOM 1736 C CA . PRO A 1 254 ? 38.100 76.841 69.365 1.00 25.99 247 PRO A CA 1
ATOM 1737 C C . PRO A 1 254 ? 38.867 76.288 70.545 1.00 28.22 247 PRO A C 1
ATOM 1738 O O . PRO A 1 254 ? 38.290 75.578 71.369 1.00 34.85 247 PRO A O 1
ATOM 1742 N N . ASP A 1 255 ? 40.169 76.548 70.601 1.00 29.45 248 ASP A N 1
ATOM 1743 C CA . ASP A 1 255 ? 41.026 76.086 71.688 1.00 28.13 248 ASP A CA 1
ATOM 1744 C C . ASP A 1 255 ? 41.570 77.341 72.341 1.00 29.53 248 ASP A C 1
ATOM 1745 O O . ASP A 1 255 ? 42.549 77.914 71.856 1.00 31.91 248 ASP A O 1
ATOM 1750 N N . PHE A 1 256 ? 40.944 77.766 73.434 1.00 29.39 249 PHE A N 1
ATOM 1751 C CA . PHE A 1 256 ? 41.299 79.058 74.003 1.00 24.03 249 PHE A CA 1
ATOM 1752 C C . PHE A 1 256 ? 42.551 78.974 74.844 1.00 27.32 249 PHE A C 1
ATOM 1753 O O . PHE A 1 256 ? 43.316 79.942 74.905 1.00 32.01 249 PHE A O 1
ATOM 1761 N N . GLU A 1 257 ? 42.776 77.832 75.487 1.00 21.09 250 GLU A N 1
ATOM 1762 C CA . GLU A 1 257 ? 43.836 77.730 76.474 1.00 21.55 250 GLU A CA 1
ATOM 1763 C C . GLU A 1 257 ? 45.222 77.641 75.854 1.00 21.71 250 GLU A C 1
ATOM 1764 O O . GLU A 1 257 ? 46.218 77.797 76.571 1.00 38.42 250 GLU A O 1
ATOM 1770 N N . THR A 1 258 ? 45.316 77.403 74.555 1.00 31.72 251 THR A N 1
ATOM 1771 C CA . THR A 1 258 ? 46.600 77.058 73.966 1.00 32.07 251 THR A CA 1
ATOM 1772 C C . THR A 1 258 ? 47.595 78.205 74.081 1.00 29.50 251 THR A C 1
ATOM 1773 O O . THR A 1 258 ? 47.250 79.373 73.889 1.00 34.27 251 THR A O 1
ATOM 1777 N N . GLY A 1 259 ? 48.843 77.857 74.379 1.00 25.59 252 GLY A N 1
ATOM 1778 C CA . GLY A 1 259 ? 49.863 78.853 74.607 1.00 23.65 252 GLY A CA 1
ATOM 1779 C C . GLY A 1 259 ? 49.484 79.899 75.641 1.00 31.82 252 GLY A C 1
ATOM 1780 O O . GLY A 1 259 ? 49.448 81.091 75.330 1.00 38.51 252 GLY A O 1
ATOM 1781 N N . ASP A 1 260 ? 49.189 79.486 76.870 1.00 25.81 253 ASP A N 1
ATOM 1782 C CA . ASP A 1 260 ? 48.890 80.442 77.931 1.00 31.44 253 ASP A CA 1
ATOM 1783 C C . ASP A 1 260 ? 47.739 81.361 77.525 1.00 31.88 253 ASP A C 1
ATOM 1784 O O . ASP A 1 260 ? 47.753 82.558 77.807 1.00 42.07 253 ASP A O 1
ATOM 1789 N N . PHE A 1 261 ? 46.757 80.799 76.824 1.00 24.95 254 PHE A N 1
ATOM 1790 C CA . PHE A 1 261 ? 45.595 81.504 76.289 1.00 29.39 254 PHE A CA 1
ATOM 1791 C C . PHE A 1 261 ? 45.958 82.533 75.230 1.00 32.07 254 PHE A C 1
ATOM 1792 O O . PHE A 1 261 ? 45.105 83.341 74.829 1.00 32.40 254 PHE A O 1
ATOM 1800 N N . GLN A 1 262 ? 47.195 82.514 74.748 1.00 26.79 255 GLN A N 1
ATOM 1801 C CA . GLN A 1 262 ? 47.533 83.323 73.584 1.00 32.43 255 GLN A CA 1
ATOM 1802 C C . GLN A 1 262 ? 46.602 83.022 72.417 1.00 29.16 255 GLN A C 1
ATOM 1803 O O . GLN A 1 262 ? 46.193 83.930 71.686 1.00 29.11 255 GLN A O 1
ATOM 1809 N N . ARG A 1 263 ? 46.262 81.750 72.220 1.00 26.14 256 ARG A N 1
ATOM 1810 C CA . ARG A 1 263 ? 45.377 81.415 71.119 1.00 21.92 256 ARG A CA 1
ATOM 1811 C C . ARG A 1 263 ? 44.045 82.121 71.281 1.00 23.03 256 ARG A C 1
ATOM 1812 O O . ARG A 1 263 ? 43.513 82.696 70.323 1.00 26.66 256 ARG A O 1
ATOM 1820 N N . TRP A 1 264 ? 43.511 82.117 72.499 1.00 24.90 257 TRP A N 1
ATOM 1821 C CA . TRP A 1 264 ? 42.278 82.844 72.785 1.00 28.50 257 TRP A CA 1
ATOM 1822 C C . TRP A 1 264 ? 42.439 84.332 72.489 1.00 25.19 257 TRP A C 1
ATOM 1823 O O . TRP A 1 264 ? 41.590 84.946 71.830 1.00 27.39 257 TRP A O 1
ATOM 1834 N N . ILE A 1 265 ? 43.518 84.930 73.000 1.00 25.10 258 ILE A N 1
ATOM 1835 C CA . ILE A 1 265 ? 43.774 86.351 72.782 1.00 34.31 258 ILE A CA 1
ATOM 1836 C C . ILE A 1 265 ? 43.852 86.647 71.296 1.00 31.65 258 ILE A C 1
ATOM 1837 O O . ILE A 1 265 ? 43.240 87.601 70.798 1.00 36.25 258 ILE A O 1
ATOM 1842 N N . ASN A 1 266 ? 44.619 85.834 70.567 1.00 28.84 259 ASN A N 1
ATOM 1843 C CA . ASN A 1 266 ? 44.897 86.103 69.166 1.00 28.26 259 ASN A CA 1
ATOM 1844 C C . ASN A 1 266 ? 43.752 85.709 68.255 1.00 31.45 259 ASN A C 1
ATOM 1845 O O . ASN A 1 266 ? 43.671 86.209 67.125 1.00 29.16 259 ASN A O 1
ATOM 1850 N N . ARG A 1 267 ? 42.850 84.853 68.722 1.00 32.12 260 ARG A N 1
ATOM 1851 C CA . ARG A 1 267 ? 41.786 84.389 67.845 1.00 33.51 260 ARG A CA 1
ATOM 1852 C C . ARG A 1 267 ? 40.407 84.769 68.360 1.00 34.88 260 ARG A C 1
ATOM 1853 O O . ARG A 1 267 ? 39.793 85.739 67.898 1.00 29.18 260 ARG A O 1
ATOM 1861 N N . ASP A 1 268 ? 39.916 84.004 69.327 1.00 30.99 261 ASP A N 1
ATOM 1862 C CA . ASP A 1 268 ? 38.502 84.070 69.646 1.00 28.84 261 ASP A CA 1
ATOM 1863 C C . ASP A 1 268 ? 38.166 85.341 70.397 1.00 29.90 261 ASP A C 1
ATOM 1864 O O . ASP A 1 268 ? 37.160 85.995 70.095 1.00 36.35 261 ASP A O 1
ATOM 1869 N N . LYS A 1 269 ? 39.010 85.737 71.345 1.00 31.77 262 LYS A N 1
ATOM 1870 C CA . LYS A 1 269 ? 38.837 87.061 71.920 1.00 26.03 262 LYS A CA 1
ATOM 1871 C C . LYS A 1 269 ? 38.868 88.103 70.822 1.00 26.69 262 LYS A C 1
ATOM 1872 O O . LYS A 1 269 ? 37.990 88.973 70.746 1.00 30.90 262 LYS A O 1
ATOM 1878 N N . LEU A 1 270 ? 39.864 88.025 69.962 1.00 27.66 263 LEU A N 1
ATOM 1879 C CA . LEU A 1 270 ? 40.022 89.035 68.898 1.00 31.37 263 LEU A CA 1
ATOM 1880 C C . LEU A 1 270 ? 38.780 89.060 68.008 1.00 28.80 263 LEU A C 1
ATOM 1881 O O . LEU A 1 270 ? 38.360 90.136 67.624 1.00 31.48 263 LEU A O 1
ATOM 1886 N N . PHE A 1 271 ? 38.211 87.903 67.744 1.00 24.91 264 PHE A N 1
ATOM 1887 C CA . PHE A 1 271 ? 37.015 87.888 66.920 1.00 27.00 264 PHE A CA 1
ATOM 1888 C C . PHE A 1 271 ? 35.878 88.637 67.600 1.00 29.36 264 PHE A C 1
ATOM 1889 O O . PHE A 1 271 ? 35.178 89.438 66.968 1.00 29.44 264 PHE A O 1
ATOM 1897 N N . ILE A 1 272 ? 35.663 88.371 68.890 1.00 27.13 265 ILE A N 1
ATOM 1898 C CA . ILE A 1 272 ? 34.668 89.134 69.638 1.00 28.30 265 ILE A CA 1
ATOM 1899 C C . ILE A 1 272 ? 34.998 90.616 69.582 1.00 25.76 265 ILE A C 1
ATOM 1900 O O . ILE A 1 272 ? 34.131 91.455 69.327 1.00 34.33 265 ILE A O 1
ATOM 1905 N N . ASP A 1 273 ? 36.266 90.958 69.802 1.00 29.17 266 ASP A N 1
ATOM 1906 C CA . ASP A 1 273 ? 36.670 92.360 69.789 1.00 31.63 266 ASP A CA 1
ATOM 1907 C C . ASP A 1 273 ? 36.409 93.001 68.438 1.00 35.84 266 ASP A C 1
ATOM 1908 O O . ASP A 1 273 ? 35.835 94.091 68.356 1.00 34.70 266 ASP A O 1
ATOM 1913 N N . VAL A 1 274 ? 36.847 92.350 67.366 1.00 39.81 267 VAL A N 1
ATOM 1914 C CA . VAL A 1 274 ? 36.828 92.975 66.047 1.00 36.30 267 VAL A CA 1
ATOM 1915 C C . VAL A 1 274 ? 35.488 92.790 65.363 1.00 34.93 267 VAL A C 1
ATOM 1916 O O . VAL A 1 274 ? 34.986 93.710 64.716 1.00 30.77 267 VAL A O 1
ATOM 1920 N N . ALA A 1 275 ? 34.889 91.610 65.496 1.00 36.20 268 ALA A N 1
ATOM 1921 C CA . ALA A 1 275 ? 33.702 91.279 64.729 1.00 31.84 268 ALA A CA 1
ATOM 1922 C C . ALA A 1 275 ? 32.442 91.157 65.572 1.00 35.14 268 ALA A C 1
ATOM 1923 O O . ALA A 1 275 ? 31.352 91.068 65.006 1.00 43.54 268 ALA A O 1
ATOM 1925 N N . GLY A 1 276 ? 32.563 91.175 66.899 1.00 42.57 269 GLY A N 1
ATOM 1926 C CA . GLY A 1 276 ? 31.401 90.982 67.753 1.00 34.06 269 GLY A CA 1
ATOM 1927 C C . GLY A 1 276 ? 30.211 91.826 67.350 1.00 37.03 269 GLY A C 1
ATOM 1928 O O . GLY A 1 276 ? 29.094 91.326 67.241 1.00 44.66 269 GLY A O 1
ATOM 1929 N N . GLU A 1 277 ? 30.427 93.113 67.092 1.00 36.05 270 GLU A N 1
ATOM 1930 C CA . GLU A 1 277 ? 29.254 93.937 66.827 1.00 41.90 270 GLU A CA 1
ATOM 1931 C C . GLU A 1 277 ? 28.674 93.712 65.433 1.00 41.32 270 GLU A C 1
ATOM 1932 O O . GLU A 1 277 ? 27.577 94.206 65.159 1.00 50.80 270 GLU A O 1
ATOM 1938 N N . LYS A 1 278 ? 29.347 92.938 64.573 1.00 28.94 271 LYS A N 1
ATOM 1939 C CA . LYS A 1 278 ? 28.848 92.644 63.240 1.00 30.91 271 LYS A CA 1
ATOM 1940 C C . LYS A 1 278 ? 28.303 91.231 63.097 1.00 31.17 271 LYS A C 1
ATOM 1941 O O . LYS A 1 278 ? 27.670 90.924 62.076 1.00 32.58 271 LYS A O 1
ATOM 1947 N N . MET A 1 279 ? 28.541 90.362 64.067 1.00 25.05 272 MET A N 1
ATOM 1948 C CA . MET A 1 279 ? 28.020 89.006 64.003 1.00 25.55 272 MET A CA 1
ATOM 1949 C C . MET A 1 279 ? 26.698 88.924 64.746 1.00 30.94 272 MET A C 1
ATOM 1950 O O . MET A 1 279 ? 26.538 89.498 65.831 1.00 28.22 272 MET A O 1
ATOM 1955 N N . ASP A 1 280 ? 25.748 88.208 64.145 1.00 25.61 273 ASP A N 1
ATOM 1956 C CA . ASP A 1 280 ? 24.514 87.840 64.825 1.00 29.66 273 ASP A CA 1
ATOM 1957 C C . ASP A 1 280 ? 24.659 86.596 65.672 1.00 31.82 273 ASP A C 1
ATOM 1958 O O . ASP A 1 280 ? 23.909 86.417 66.636 1.00 37.01 273 ASP A O 1
ATOM 1963 N N . PHE A 1 281 ? 25.604 85.735 65.338 1.00 26.49 274 PHE A N 1
ATOM 1964 C CA . PHE A 1 281 ? 25.809 84.550 66.134 1.00 26.60 274 PHE A CA 1
ATOM 1965 C C . PHE A 1 281 ? 27.266 84.137 66.039 1.00 30.80 274 PHE A C 1
ATOM 1966 O O . PHE A 1 281 ? 27.997 84.537 65.130 1.00 34.80 274 PHE A O 1
ATOM 1974 N N . TRP A 1 282 ? 27.678 83.343 67.009 1.00 30.13 275 TRP A N 1
ATOM 1975 C CA . TRP A 1 282 ? 28.965 82.690 66.971 1.00 25.67 275 TRP A CA 1
ATOM 1976 C C . TRP A 1 282 ? 28.801 81.328 66.327 1.00 28.25 275 TRP A C 1
ATOM 1977 O O . TRP A 1 282 ? 27.803 80.642 66.555 1.00 30.91 275 TRP A O 1
ATOM 1988 N N . SER A 1 283 ? 29.791 80.929 65.542 1.00 29.13 276 SER A N 1
ATOM 1989 C CA . SER A 1 283 ? 29.794 79.621 64.906 1.00 28.87 276 SER A CA 1
ATOM 1990 C C . SER A 1 283 ? 31.058 78.881 65.314 1.00 28.66 276 SER A C 1
ATOM 1991 O O . SER A 1 283 ? 32.164 79.420 65.218 1.00 30.22 276 SER A O 1
ATOM 1994 N N . TRP A 1 284 ? 30.889 77.656 65.778 1.00 28.15 277 TRP A N 1
ATOM 1995 C CA . TRP A 1 284 ? 32.001 76.837 66.209 1.00 24.46 277 TRP A CA 1
ATOM 1996 C C . TRP A 1 284 ? 31.819 75.445 65.654 1.00 24.19 277 TRP A C 1
ATOM 1997 O O . TRP A 1 284 ? 30.696 74.970 65.483 1.00 27.99 277 TRP A O 1
ATOM 2008 N N . HIS A 1 285 ? 32.949 74.799 65.496 1.00 24.14 278 HIS A N 1
ATOM 2009 C CA . HIS A 1 285 ? 32.924 73.362 65.229 1.00 26.82 278 HIS A CA 1
ATOM 2010 C C . HIS A 1 285 ? 33.491 72.780 66.515 1.00 26.82 278 HIS A C 1
ATOM 2011 O O . HIS A 1 285 ? 34.463 73.319 67.004 1.00 29.59 278 HIS A O 1
ATOM 2018 N N . LEU A 1 286 ? 32.821 71.799 67.089 1.00 30.71 279 LEU A N 1
ATOM 2019 C CA . LEU A 1 286 ? 33.246 71.266 68.399 1.00 26.85 279 LEU A CA 1
ATOM 2020 C C . LEU A 1 286 ? 33.481 69.767 68.271 1.00 29.80 279 LEU A C 1
ATOM 2021 O O . LEU A 1 286 ? 32.560 68.997 68.358 1.00 25.90 279 LEU A O 1
ATOM 2026 N N . TYR A 1 287 ? 34.726 69.396 68.068 1.00 26.43 280 TYR A N 1
ATOM 2027 C CA . TYR A 1 287 ? 35.015 67.978 67.841 1.00 23.09 280 TYR A CA 1
ATOM 2028 C C . TYR A 1 287 ? 35.818 67.341 68.951 1.00 27.95 280 TYR A C 1
ATOM 2029 O O . TYR A 1 287 ? 36.873 67.832 69.316 1.00 27.38 280 TYR A O 1
ATOM 2038 N N . ASP A 1 288 ? 35.298 66.235 69.445 1.00 22.40 281 ASP A N 1
ATOM 2039 C CA . ASP A 1 288 ? 36.084 65.433 70.382 1.00 18.31 281 ASP A CA 1
ATOM 2040 C C . ASP A 1 288 ? 37.112 64.707 69.530 1.00 24.24 281 ASP A C 1
ATOM 2041 O O . ASP A 1 288 ? 36.816 64.375 68.398 1.00 29.19 281 ASP A O 1
ATOM 2046 N N . PHE A 1 289 ? 38.304 64.558 70.056 1.00 26.08 282 PHE A N 1
ATOM 2047 C CA . PHE A 1 289 ? 39.375 63.846 69.334 1.00 23.70 282 PHE A CA 1
ATOM 2048 C C . PHE A 1 289 ? 39.713 62.601 70.141 1.00 21.81 282 PHE A C 1
ATOM 2049 O O . PHE A 1 289 ? 40.760 62.565 70.760 1.00 27.62 282 PHE A O 1
ATOM 2057 N N . PRO A 1 290 ? 38.862 61.565 70.146 1.00 21.19 283 PRO A N 1
ATOM 2058 C CA . PRO A 1 290 ? 39.111 60.423 70.989 1.00 22.37 283 PRO A CA 1
ATOM 2059 C C . PRO A 1 290 ? 40.341 59.608 70.598 1.00 27.93 283 PRO A C 1
ATOM 2060 O O . PRO A 1 290 ? 40.840 58.934 71.431 1.00 34.82 283 PRO A O 1
ATOM 2064 N N . VAL A 1 291 ? 40.793 59.737 69.359 1.00 27.89 284 VAL A N 1
ATOM 2065 C CA . VAL A 1 291 ? 41.853 58.859 68.895 1.00 22.13 284 VAL A CA 1
ATOM 2066 C C . VAL A 1 291 ? 42.782 59.644 67.990 1.00 25.62 284 VAL A C 1
ATOM 2067 O O . VAL A 1 291 ? 42.897 59.360 66.797 1.00 35.37 284 VAL A O 1
ATOM 2071 N N . ILE A 1 292 ? 43.444 60.646 68.535 1.00 26.21 285 ILE A N 1
ATOM 2072 C CA . ILE A 1 292 ? 44.383 61.435 67.759 1.00 29.84 285 ILE A CA 1
ATOM 2073 C C . ILE A 1 292 ? 45.775 61.087 68.248 1.00 27.44 285 ILE A C 1
ATOM 2074 O O . ILE A 1 292 ? 46.184 61.490 69.346 1.00 27.55 285 ILE A O 1
ATOM 2079 N N . GLY A 1 293 ? 46.492 60.319 67.435 1.00 28.44 286 GLY A N 1
ATOM 2080 C CA . GLY A 1 293 ? 47.821 59.872 67.807 1.00 26.67 286 GLY A CA 1
ATOM 2081 C C . GLY A 1 293 ? 47.814 59.132 69.123 1.00 29.86 286 GLY A C 1
ATOM 2082 O O . GLY A 1 293 ? 48.664 59.390 69.983 1.00 29.88 286 GLY A O 1
ATOM 2083 N N . GLY A 1 294 ? 46.844 58.237 69.310 1.00 28.39 287 GLY A N 1
ATOM 2084 C CA . GLY A 1 294 ? 46.694 57.509 70.546 1.00 27.30 287 GLY A CA 1
ATOM 2085 C C . GLY A 1 294 ? 46.282 58.353 71.727 1.00 31.08 287 GLY A C 1
ATOM 2086 O O . GLY A 1 294 ? 46.208 57.832 72.842 1.00 37.95 287 GLY A O 1
ATOM 2087 N N . LYS A 1 295 ? 46.029 59.638 71.527 1.00 26.59 288 LYS A N 1
ATOM 2088 C CA . LYS A 1 295 ? 45.599 60.510 72.600 1.00 27.62 288 LYS A CA 1
ATOM 2089 C C . LYS A 1 295 ? 44.092 60.720 72.527 1.00 32.96 288 LYS A C 1
ATOM 2090 O O . LYS A 1 295 ? 43.464 60.601 71.473 1.00 32.08 288 LYS A O 1
ATOM 2096 N N . GLU A 1 296 ? 43.527 61.055 73.675 1.00 31.68 289 GLU A N 1
ATOM 2097 C CA . GLU A 1 296 ? 42.097 61.210 73.874 1.00 28.63 289 GLU A CA 1
ATOM 2098 C C . GLU A 1 296 ? 41.926 62.667 74.263 1.00 30.25 289 GLU A C 1
ATOM 2099 O O . GLU A 1 296 ? 42.107 63.048 75.423 1.00 31.43 289 GLU A O 1
ATOM 2105 N N . ASP A 1 297 ? 41.636 63.483 73.272 1.00 27.88 290 ASP A N 1
ATOM 2106 C CA . ASP A 1 297 ? 41.577 64.927 73.417 1.00 30.42 290 ASP A CA 1
ATOM 2107 C C . ASP A 1 297 ? 40.111 65.307 73.274 1.00 29.35 290 ASP A C 1
ATOM 2108 O O . ASP A 1 297 ? 39.608 65.455 72.162 1.00 30.68 290 ASP A O 1
ATOM 2113 N N . ILE A 1 298 ? 39.440 65.365 74.410 1.00 30.86 291 ILE A N 1
ATOM 2114 C CA . ILE A 1 298 ? 37.967 65.441 74.377 1.00 25.51 291 ILE A CA 1
ATOM 2115 C C . ILE A 1 298 ? 37.413 66.772 74.844 1.00 29.43 291 ILE A C 1
ATOM 2116 O O . ILE A 1 298 ? 37.760 67.220 75.927 1.00 29.31 291 ILE A O 1
ATOM 2121 N N . ARG A 1 299 ? 36.585 67.355 74.005 1.00 29.76 292 ARG A N 1
ATOM 2122 C CA . ARG A 1 299 ? 35.865 68.561 74.389 1.00 26.56 292 ARG A CA 1
ATOM 2123 C C . ARG A 1 299 ? 34.732 68.240 75.350 1.00 29.85 292 ARG A C 1
ATOM 2124 O O . ARG A 1 299 ? 34.518 68.965 76.329 1.00 27.24 292 ARG A O 1
ATOM 2132 N N . SER A 1 300 ? 34.001 67.157 75.081 1.00 29.55 293 SER A N 1
ATOM 2133 C CA . SER A 1 300 ? 32.877 66.748 75.911 1.00 21.80 293 SER A CA 1
ATOM 2134 C C . SER A 1 300 ? 33.228 66.849 77.379 1.00 20.05 293 SER A C 1
ATOM 2135 O O . SER A 1 300 ? 34.321 66.464 77.797 1.00 29.53 293 SER A O 1
ATOM 2138 N N . GLY A 1 301 ? 32.306 67.389 78.162 1.00 20.53 294 GLY A N 1
ATOM 2139 C CA . GLY A 1 301 ? 32.621 67.583 79.560 1.00 20.88 294 GLY A CA 1
ATOM 2140 C C . GLY A 1 301 ? 33.152 68.970 79.852 1.00 24.29 294 GLY A C 1
ATOM 2141 O O . GLY A 1 301 ? 32.718 69.944 79.230 1.00 31.08 294 GLY A O 1
ATOM 2142 N N . SER A 1 302 ? 34.096 69.071 80.793 1.00 24.41 295 SER A N 1
ATOM 2143 C CA . SER A 1 302 ? 34.508 70.381 81.284 1.00 27.19 295 SER A CA 1
ATOM 2144 C C . SER A 1 302 ? 35.076 71.258 80.176 1.00 24.18 295 SER A C 1
ATOM 2145 O O . SER A 1 302 ? 34.876 72.473 80.193 1.00 26.58 295 SER A O 1
ATOM 2148 N N . ASN A 1 303 ? 35.775 70.671 79.206 1.00 25.57 296 ASN A N 1
ATOM 2149 C CA . ASN A 1 303 ? 36.459 71.484 78.205 1.00 28.48 296 ASN A CA 1
ATOM 2150 C C . ASN A 1 303 ? 35.477 72.276 77.349 1.00 26.82 296 ASN A C 1
ATOM 2151 O O . ASN A 1 303 ? 35.625 73.492 77.181 1.00 24.74 296 ASN A O 1
ATOM 2156 N N . VAL A 1 304 ? 34.480 71.604 76.772 1.00 28.47 297 VAL A N 1
ATOM 2157 C CA . VAL A 1 304 ? 33.496 72.338 75.980 1.00 33.87 297 VAL A CA 1
ATOM 2158 C C . VAL A 1 304 ? 32.740 73.321 76.858 1.00 33.46 297 VAL A C 1
ATOM 2159 O O . VAL A 1 304 ? 32.383 74.420 76.413 1.00 32.73 297 VAL A O 1
ATOM 2163 N N . GLU A 1 305 ? 32.507 72.959 78.122 1.00 30.77 298 GLU A N 1
ATOM 2164 C CA . GLU A 1 305 ? 31.831 73.869 79.030 1.00 28.36 298 GLU A CA 1
ATOM 2165 C C . GLU A 1 305 ? 32.669 75.114 79.264 1.00 28.56 298 GLU A C 1
ATOM 2166 O O . GLU A 1 305 ? 32.143 76.232 79.268 1.00 29.31 298 GLU A O 1
ATOM 2172 N N . ALA A 1 306 ? 33.980 74.943 79.441 1.00 24.62 299 ALA A N 1
ATOM 2173 C CA . ALA A 1 306 ? 34.846 76.101 79.644 1.00 26.82 299 ALA A CA 1
ATOM 2174 C C . ALA A 1 306 ? 34.910 76.961 78.406 1.00 22.86 299 ALA A C 1
ATOM 2175 O O . ALA A 1 306 ? 35.104 78.178 78.507 1.00 23.19 299 ALA A O 1
ATOM 2177 N N . THR A 1 307 ? 34.767 76.336 77.240 1.00 19.75 300 THR A N 1
ATOM 2178 C CA . THR A 1 307 ? 34.827 77.045 75.968 1.00 19.61 300 THR A CA 1
ATOM 2179 C C . THR A 1 307 ? 33.638 77.977 75.827 1.00 29.68 300 THR A C 1
ATOM 2180 O O . THR A 1 307 ? 33.795 79.181 75.605 1.00 32.67 300 THR A O 1
ATOM 2184 N N . PHE A 1 308 ? 32.432 77.425 75.942 1.00 28.74 301 PHE A N 1
ATOM 2185 C CA . PHE A 1 308 ? 31.244 78.254 76.074 1.00 24.90 301 PHE A CA 1
ATOM 2186 C C . PHE A 1 308 ? 31.408 79.257 77.212 1.00 28.08 301 PHE A C 1
ATOM 2187 O O . PHE A 1 308 ? 31.154 80.450 77.038 1.00 26.16 301 PHE A O 1
ATOM 2195 N N . ASP A 1 309 ? 31.874 78.794 78.375 1.00 26.97 302 ASP A N 1
ATOM 2196 C CA . ASP A 1 309 ? 31.965 79.677 79.537 1.00 29.85 302 ASP A CA 1
ATOM 2197 C C . ASP A 1 309 ? 32.818 80.892 79.236 1.00 30.68 302 ASP A C 1
ATOM 2198 O O . ASP A 1 309 ? 32.378 82.034 79.416 1.00 28.08 302 ASP A O 1
ATOM 2203 N N . MET A 1 310 ? 34.046 80.660 78.772 1.00 30.05 303 MET A N 1
ATOM 2204 C CA . MET A 1 310 ? 34.967 81.763 78.524 1.00 31.42 303 MET A CA 1
ATOM 2205 C C . MET A 1 310 ? 34.447 82.677 77.428 1.00 25.96 303 MET A C 1
ATOM 2206 O O . MET A 1 310 ? 34.454 83.904 77.569 1.00 30.17 303 MET A O 1
ATOM 2211 N N . HIS A 1 311 ? 34.006 82.091 76.319 1.00 25.11 304 HIS A N 1
ATOM 2212 C CA . HIS A 1 311 ? 33.488 82.887 75.220 1.00 25.79 304 HIS A CA 1
ATOM 2213 C C . HIS A 1 311 ? 32.265 83.682 75.653 1.00 30.43 304 HIS A C 1
ATOM 2214 O O . HIS A 1 311 ? 32.149 84.876 75.349 1.00 27.50 304 HIS A O 1
ATOM 2221 N N . ASP A 1 312 ? 31.349 83.039 76.377 1.00 30.82 305 ASP A N 1
ATOM 2222 C CA . ASP A 1 312 ? 30.217 83.757 76.946 1.00 29.88 305 ASP A CA 1
ATOM 2223 C C . ASP A 1 312 ? 30.685 84.844 77.888 1.00 35.10 305 ASP A C 1
ATOM 2224 O O . ASP A 1 312 ? 30.164 85.970 77.868 1.00 29.28 305 ASP A O 1
ATOM 2229 N N . HIS A 1 313 ? 31.663 84.521 78.733 1.00 28.72 306 HIS A N 1
ATOM 2230 C CA . HIS A 1 313 ? 32.056 85.463 79.763 1.00 24.56 306 HIS A CA 1
ATOM 2231 C C . HIS A 1 313 ? 32.661 86.697 79.140 1.00 23.68 306 HIS A C 1
ATOM 2232 O O . HIS A 1 313 ? 32.254 87.823 79.448 1.00 26.85 306 HIS A O 1
ATOM 2239 N N . TYR A 1 314 ? 33.618 86.502 78.234 1.00 26.49 307 TYR A N 1
ATOM 2240 C CA . TYR A 1 314 ? 34.200 87.642 77.538 1.00 29.31 307 TYR A CA 1
ATOM 2241 C C . TYR A 1 314 ? 33.147 88.395 76.741 1.00 32.80 307 TYR A C 1
ATOM 2242 O O . TYR A 1 314 ? 33.118 89.632 76.754 1.00 28.44 307 TYR A O 1
ATOM 2251 N N . SER A 1 315 ? 32.281 87.667 76.029 1.00 22.29 308 SER A N 1
ATOM 2252 C CA . SER A 1 315 ? 31.207 88.321 75.293 1.00 31.27 308 SER A CA 1
ATOM 2253 C C . SER A 1 315 ? 30.396 89.222 76.218 1.00 32.72 308 SER A C 1
ATOM 2254 O O . SER A 1 315 ? 30.099 90.376 75.887 1.00 38.97 308 SER A O 1
ATOM 2257 N N . MET A 1 316 ? 30.051 88.714 77.399 1.00 29.86 309 MET A N 1
ATOM 2258 C CA . MET A 1 316 ? 29.377 89.547 78.389 1.00 29.08 309 MET A CA 1
ATOM 2259 C C . MET A 1 316 ? 30.237 90.747 78.780 1.00 32.19 309 MET A C 1
ATOM 2260 O O . MET A 1 316 ? 29.753 91.881 78.822 1.00 30.26 309 MET A O 1
ATOM 2265 N N . LEU A 1 317 ? 31.524 90.524 79.057 1.00 29.03 310 LEU A N 1
ATOM 2266 C CA . LEU A 1 317 ? 32.363 91.640 79.477 1.00 30.17 310 LEU A CA 1
ATOM 2267 C C . LEU A 1 317 ? 32.566 92.635 78.345 1.00 34.79 310 LEU A C 1
ATOM 2268 O O . LEU A 1 317 ? 32.485 93.849 78.558 1.00 36.75 310 LEU A O 1
ATOM 2273 N N . LYS A 1 318 ? 32.815 92.147 77.132 1.00 37.19 311 LYS A N 1
ATOM 2274 C CA . LYS A 1 318 ? 33.171 93.036 76.034 1.00 31.76 311 LYS A CA 1
ATOM 2275 C C . LYS A 1 318 ? 31.940 93.602 75.338 1.00 33.03 311 LYS A C 1
ATOM 2276 O O . LYS A 1 318 ? 31.817 94.823 75.176 1.00 35.97 311 LYS A O 1
ATOM 2282 N N . LEU A 1 319 ? 31.029 92.728 74.910 1.00 30.08 312 LEU A N 1
ATOM 2283 C CA . LEU A 1 319 ? 29.846 93.160 74.178 1.00 28.60 312 LEU A CA 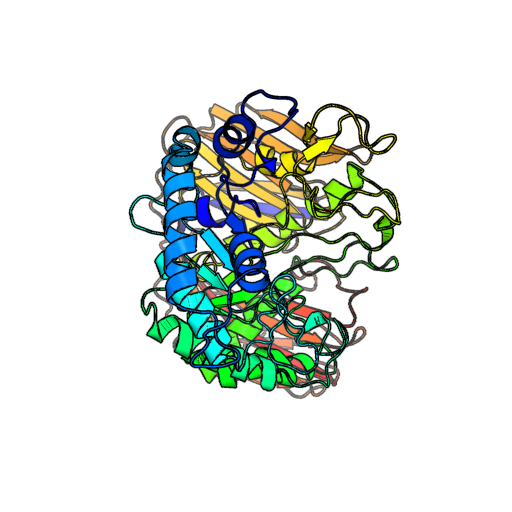1
ATOM 2284 C C . LEU A 1 319 ? 28.688 93.530 75.084 1.00 32.40 312 LEU A C 1
ATOM 2285 O O . LEU A 1 319 ? 27.788 94.256 74.643 1.00 29.75 312 LEU A O 1
ATOM 2290 N N . GLY A 1 320 ? 28.694 93.060 76.331 1.00 36.84 313 GLY A N 1
ATOM 2291 C CA . GLY A 1 320 ? 27.564 93.254 77.217 1.00 32.45 313 GLY A CA 1
ATOM 2292 C C . GLY A 1 320 ? 26.383 92.362 76.924 1.00 34.15 313 GLY A C 1
ATOM 2293 O O . GLY A 1 320 ? 25.285 92.618 77.429 1.00 39.32 313 GLY A O 1
ATOM 2294 N N . HIS A 1 321 ? 26.566 91.329 76.110 1.00 34.27 314 HIS A N 1
ATOM 2295 C CA . HIS A 1 321 ? 25.480 90.426 75.782 1.00 30.40 314 HIS A CA 1
ATOM 2296 C C . HIS A 1 321 ? 26.085 89.135 75.270 1.00 35.28 314 HIS A C 1
ATOM 2297 O O . HIS A 1 321 ? 27.246 89.096 74.843 1.00 32.16 314 HIS A O 1
ATOM 2304 N N . LYS A 1 322 ? 25.281 88.081 75.308 1.00 32.76 315 LYS A N 1
ATOM 2305 C CA . LYS A 1 322 ? 25.640 86.832 74.661 1.00 30.19 315 LYS A CA 1
ATOM 2306 C C . LYS A 1 322 ? 25.004 86.754 73.280 1.00 33.52 315 LYS A C 1
ATOM 2307 O O . LYS A 1 322 ? 23.979 87.381 73.006 1.00 41.37 315 LYS A O 1
ATOM 2313 N N . LYS A 1 323 ? 25.638 85.998 72.401 1.00 31.14 316 LYS A N 1
ATOM 2314 C CA . LYS A 1 323 ? 25.070 85.682 71.108 1.00 26.04 316 LYS A CA 1
ATOM 2315 C C . LYS A 1 323 ? 24.822 84.185 71.035 1.00 27.25 316 LYS A C 1
ATOM 2316 O O . LYS A 1 323 ? 25.523 83.409 71.693 1.00 28.31 316 LYS A O 1
ATOM 2322 N N . PRO A 1 324 ? 23.845 83.747 70.247 1.00 23.75 317 PRO A N 1
ATOM 2323 C CA . PRO A 1 324 ? 23.631 82.311 70.089 1.00 20.76 317 PRO A CA 1
ATOM 2324 C C . PRO A 1 324 ? 24.795 81.683 69.352 1.00 28.05 317 PRO A C 1
ATOM 2325 O O . PRO A 1 324 ? 25.543 82.343 68.629 1.00 31.74 317 PRO A O 1
ATOM 2329 N N . TYR A 1 325 ? 24.941 80.381 69.541 1.00 27.34 318 TYR A N 1
ATOM 2330 C CA . TYR A 1 325 ? 25.975 79.617 68.865 1.00 25.99 318 TYR A CA 1
ATOM 2331 C C . TYR A 1 325 ? 25.329 78.742 67.817 1.00 24.41 318 TYR A C 1
ATOM 2332 O O . TYR A 1 325 ? 24.319 78.084 68.082 1.00 27.52 318 TYR A O 1
ATOM 2341 N N . VAL A 1 326 ? 25.907 78.739 66.635 1.00 26.72 319 VAL A N 1
ATOM 2342 C CA . VAL A 1 326 ? 25.673 77.684 65.671 1.00 29.06 319 VAL A CA 1
ATOM 2343 C C . VAL A 1 326 ? 26.865 76.746 65.788 1.00 26.67 319 VAL A C 1
ATOM 2344 O O . VAL A 1 326 ? 27.987 77.107 65.418 1.00 27.54 319 VAL A O 1
ATOM 2348 N N . ILE A 1 327 ? 26.646 75.569 66.366 1.00 25.76 320 ILE A N 1
ATOM 2349 C CA . ILE A 1 327 ? 27.668 74.511 66.351 1.00 23.76 320 ILE A CA 1
ATOM 2350 C C . ILE A 1 327 ? 27.423 73.728 65.071 1.00 25.42 320 ILE A C 1
ATOM 2351 O O . ILE A 1 327 ? 26.763 72.687 65.044 1.00 24.75 320 ILE A O 1
ATOM 2356 N N . SER A 1 328 ? 27.935 74.265 63.968 1.00 24.61 321 SER A N 1
ATOM 2357 C CA . SER A 1 328 ? 27.566 73.719 62.671 1.00 21.51 321 SER A CA 1
ATOM 2358 C C . SER A 1 328 ? 28.254 72.395 62.382 1.00 23.52 321 SER A C 1
ATOM 2359 O O . SER A 1 328 ? 27.831 71.666 61.484 1.00 29.11 321 SER A O 1
ATOM 2362 N N . GLU A 1 329 ? 29.282 72.051 63.141 1.00 25.25 322 GLU A N 1
ATOM 2363 C CA . GLU A 1 329 ? 29.846 70.716 63.085 1.00 26.37 322 GLU A CA 1
ATOM 2364 C C . GLU A 1 329 ? 30.216 70.348 64.499 1.00 28.33 322 GLU A C 1
ATOM 2365 O O . GLU A 1 329 ? 30.879 71.127 65.187 1.00 27.21 322 GLU A O 1
ATOM 2371 N N . TYR A 1 330 ? 29.802 69.170 64.929 1.00 28.71 323 TYR A N 1
ATOM 2372 C CA . TYR A 1 330 ? 30.339 68.652 66.171 1.00 24.96 323 TYR A CA 1
ATOM 2373 C C . TYR A 1 330 ? 30.258 67.142 66.145 1.00 30.40 323 TYR A C 1
ATOM 2374 O O . TYR A 1 330 ? 29.683 66.538 65.236 1.00 27.79 323 TYR A O 1
ATOM 2383 N N . GLY A 1 331 ? 30.853 66.547 67.162 1.00 25.26 324 GLY A N 1
ATOM 2384 C CA . GLY A 1 331 ? 30.922 65.113 67.247 1.00 29.63 324 GLY A CA 1
ATOM 2385 C C . GLY A 1 331 ? 32.347 64.734 67.534 1.00 30.69 324 GLY A C 1
ATOM 2386 O O . GLY A 1 331 ? 32.985 65.325 68.409 1.00 24.15 324 GLY A O 1
ATOM 2387 N N . ALA A 1 332 ? 32.857 63.763 66.793 1.00 26.03 325 ALA A N 1
ATOM 2388 C CA . ALA A 1 332 ? 34.229 63.324 66.947 1.00 27.32 325 ALA A CA 1
ATOM 2389 C C . ALA A 1 332 ? 34.865 63.217 65.577 1.00 31.39 325 ALA A C 1
ATOM 2390 O O . ALA A 1 332 ? 34.184 63.020 64.564 1.00 32.17 325 ALA A O 1
ATOM 2392 N N . GLN A 1 333 ? 36.176 63.362 65.558 1.00 28.65 326 GLN A N 1
ATOM 2393 C CA . GLN A 1 333 ? 36.970 62.938 64.424 1.00 30.45 326 GLN A CA 1
ATOM 2394 C C . GLN A 1 333 ? 37.844 61.797 64.893 1.00 30.58 326 GLN A C 1
ATOM 2395 O O . GLN A 1 333 ? 38.077 61.627 66.093 1.00 28.44 326 GLN A O 1
ATOM 2401 N N . THR A 1 334 ? 38.299 60.991 63.943 1.00 28.25 327 THR A N 1
ATOM 2402 C CA . THR A 1 334 ? 38.887 59.703 64.263 1.00 27.25 327 THR A CA 1
ATOM 2403 C C . THR A 1 334 ? 40.219 59.565 63.532 1.00 27.40 327 THR A C 1
ATOM 2404 O O . THR A 1 334 ? 40.381 58.731 62.632 1.00 31.45 327 THR A O 1
ATOM 2408 N N . HIS A 1 335 ? 41.179 60.391 63.951 1.00 21.93 328 HIS A N 1
ATOM 2409 C CA . HIS A 1 335 ? 42.441 60.501 63.231 1.00 24.36 328 HIS A CA 1
ATOM 2410 C C . HIS A 1 335 ? 43.157 59.172 63.134 1.00 25.82 328 HIS A C 1
ATOM 2411 O O . HIS A 1 335 ? 43.671 58.822 62.073 1.00 26.67 328 HIS A O 1
ATOM 2418 N N . ASP A 1 336 ? 43.216 58.420 64.222 1.00 24.14 329 ASP A N 1
ATOM 2419 C CA . ASP A 1 336 ? 43.958 57.171 64.160 1.00 24.98 329 ASP A CA 1
ATOM 2420 C C . ASP A 1 336 ? 43.304 56.153 63.235 1.00 23.49 329 ASP A C 1
ATOM 2421 O O . ASP A 1 336 ? 43.914 55.123 62.947 1.00 30.52 329 ASP A O 1
ATOM 2426 N N . PHE A 1 337 ? 42.095 56.425 62.754 1.00 26.80 330 PHE A N 1
ATOM 2427 C CA . PHE A 1 337 ? 41.401 55.563 61.811 1.00 23.00 330 PHE A CA 1
ATOM 2428 C C . PHE A 1 337 ? 41.412 56.114 60.389 1.00 31.29 330 PHE A C 1
ATOM 2429 O O . PHE A 1 337 ? 40.808 55.504 59.502 1.00 34.94 330 PHE A O 1
ATOM 2437 N N . ARG A 1 338 ? 42.077 57.250 60.148 1.00 35.38 331 ARG A N 1
ATOM 2438 C CA . ARG A 1 338 ? 41.946 57.917 58.858 1.00 31.82 331 ARG A CA 1
ATOM 2439 C C . ARG A 1 338 ? 42.420 57.053 57.700 1.00 24.69 331 ARG A C 1
ATOM 2440 O O . ARG A 1 338 ? 42.005 57.293 56.567 1.00 39.39 331 ARG A O 1
ATOM 2448 N N . ASN A 1 339 ? 43.262 56.054 57.943 1.00 25.10 332 ASN A N 1
ATOM 2449 C CA . ASN A 1 339 ? 43.674 55.156 56.875 1.00 33.77 332 ASN A CA 1
ATOM 2450 C C . ASN A 1 339 ? 42.864 53.866 56.871 1.00 35.75 332 ASN A C 1
ATOM 2451 O O . ASN A 1 339 ? 43.263 52.878 56.247 1.00 35.12 332 ASN A O 1
ATOM 2456 N N . GLU A 1 340 ? 41.717 53.878 57.537 1.00 33.25 333 GLU A N 1
ATOM 2457 C CA . GLU A 1 340 ? 40.792 52.762 57.582 1.00 40.37 333 GLU A CA 1
ATOM 2458 C C . GLU A 1 340 ? 39.436 53.225 57.083 1.00 34.77 333 GLU A C 1
ATOM 2459 O O . GLU A 1 340 ? 39.131 54.421 57.070 1.00 30.66 333 GLU A O 1
ATOM 2465 N N . GLY A 1 341 ? 38.637 52.260 56.655 1.00 34.66 334 GLY A N 1
ATOM 2466 C CA . GLY A 1 341 ? 37.291 52.510 56.194 1.00 31.36 334 GLY A CA 1
ATOM 2467 C C . GLY A 1 341 ? 36.292 52.551 57.328 1.00 30.88 334 GLY A C 1
ATOM 2468 O O . GLY A 1 341 ? 36.622 52.870 58.477 1.00 34.41 334 GLY A O 1
ATOM 2469 N N . TRP A 1 342 ? 35.053 52.213 57.005 1.00 22.58 335 TRP A N 1
ATOM 2470 C CA . TRP A 1 342 ? 33.995 52.260 57.998 1.00 26.31 335 TRP A CA 1
ATOM 2471 C C . TRP A 1 342 ? 34.134 51.131 59.007 1.00 31.63 335 TRP A C 1
ATOM 2472 O O . TRP A 1 342 ? 34.466 49.997 58.652 1.00 33.70 335 TRP A O 1
ATOM 2483 N N . SER A 1 343 ? 33.841 51.442 60.269 1.00 28.29 336 SER A N 1
ATOM 2484 C CA . SER A 1 343 ? 33.587 50.412 61.267 1.00 31.24 336 SER A CA 1
ATOM 2485 C C . SER A 1 343 ? 32.538 50.909 62.246 1.00 32.11 336 SER A C 1
ATOM 2486 O O . SER A 1 343 ? 32.370 52.118 62.459 1.00 29.22 336 SER A O 1
ATOM 2489 N N . SER A 1 344 ? 31.829 49.954 62.840 1.00 30.62 337 SER A N 1
ATOM 2490 C CA . SER A 1 344 ? 30.855 50.331 63.845 1.00 32.85 337 SER A CA 1
ATOM 2491 C C . SER A 1 344 ? 31.544 51.008 65.014 1.00 29.30 337 SER A C 1
ATOM 2492 O O . SER A 1 344 ? 31.044 52.013 65.535 1.00 34.11 337 SER A O 1
ATOM 2495 N N . TYR A 1 345 ? 32.713 50.499 65.415 1.00 27.11 338 TYR A N 1
ATOM 2496 C CA . TYR A 1 345 ? 33.418 51.115 66.532 1.00 24.16 338 TYR A CA 1
ATOM 2497 C C . TYR A 1 345 ? 33.774 52.551 66.205 1.00 26.82 338 TYR A C 1
ATOM 2498 O O . TYR A 1 345 ? 33.645 53.441 67.051 1.00 31.12 338 TYR A O 1
ATOM 2507 N N . ARG A 1 346 ? 34.210 52.791 64.969 1.00 35.32 339 ARG A N 1
ATOM 2508 C CA . ARG A 1 346 ? 34.536 54.143 64.546 1.00 32.90 339 ARG A CA 1
ATOM 2509 C C . ARG A 1 346 ? 33.307 55.032 64.580 1.00 28.13 339 ARG A C 1
ATOM 2510 O O . ARG A 1 346 ? 33.377 56.187 65.013 1.00 30.36 339 ARG A O 1
ATOM 2518 N N . ASP A 1 347 ? 32.168 54.509 64.132 1.00 27.55 340 ASP A N 1
ATOM 2519 C CA . ASP A 1 347 ? 30.915 55.224 64.343 1.00 27.28 340 ASP A CA 1
ATOM 2520 C C . ASP A 1 347 ? 30.684 55.482 65.821 1.00 31.19 340 ASP A C 1
ATOM 2521 O O . ASP A 1 347 ? 30.229 56.568 66.205 1.00 31.95 340 ASP A O 1
ATOM 2526 N N . TRP A 1 348 ? 31.000 54.497 66.669 1.00 30.92 341 TRP A N 1
ATOM 2527 C CA . TRP A 1 348 ? 30.806 54.689 68.102 1.00 28.44 341 TRP A CA 1
ATOM 2528 C C . TRP A 1 348 ? 31.529 55.931 68.583 1.00 27.07 341 TRP A C 1
ATOM 2529 O O . TRP A 1 348 ? 30.951 56.766 69.291 1.00 30.18 341 TRP A O 1
ATOM 2540 N N . LEU A 1 349 ? 32.794 56.084 68.174 1.00 23.92 342 LEU A N 1
ATOM 2541 C CA . LEU A 1 349 ? 33.584 57.218 68.637 1.00 24.67 342 LEU A CA 1
ATOM 2542 C C . LEU A 1 349 ? 32.859 58.521 68.353 1.00 30.06 342 LEU A C 1
ATOM 2543 O O . LEU A 1 349 ? 32.838 59.432 69.193 1.00 31.49 342 LEU A O 1
ATOM 2548 N N . PHE A 1 350 ? 32.227 58.612 67.180 1.00 26.24 343 PHE A N 1
ATOM 2549 C CA . PHE A 1 350 ? 31.421 59.781 66.874 1.00 27.67 343 PHE A CA 1
ATOM 2550 C C . PHE A 1 350 ? 30.160 59.805 67.716 1.00 28.48 343 PHE A C 1
ATOM 2551 O O . PHE A 1 350 ? 29.828 60.834 68.315 1.00 33.83 343 PHE A O 1
ATOM 2559 N N . VAL A 1 351 ? 29.443 58.675 67.769 1.00 24.98 344 VAL A N 1
ATOM 2560 C CA . VAL A 1 351 ? 28.172 58.630 68.489 1.00 24.16 344 VAL A CA 1
ATOM 2561 C C . VAL A 1 351 ? 28.375 58.990 69.958 1.00 25.86 344 VAL A C 1
ATOM 2562 O O . VAL A 1 351 ? 27.594 59.756 70.537 1.00 21.31 344 VAL A O 1
ATOM 2566 N N . ARG A 1 352 ? 29.436 58.472 70.577 1.00 26.75 345 ARG A N 1
ATOM 2567 C CA A ARG A 1 352 ? 29.725 58.831 71.961 0.49 26.31 345 ARG A CA 1
ATOM 2568 C CA B ARG A 1 352 ? 29.711 58.835 71.963 0.51 26.27 345 ARG A CA 1
ATOM 2569 C C . ARG A 1 352 ? 29.956 60.331 72.095 1.00 28.82 345 ARG A C 1
ATOM 2570 O O . ARG A 1 352 ? 29.416 60.983 72.994 1.00 33.39 345 ARG A O 1
ATOM 2585 N N . ALA A 1 353 ? 30.767 60.891 71.204 1.00 26.69 346 ALA A N 1
ATOM 2586 C CA . ALA A 1 353 ? 31.087 62.306 71.277 1.00 25.25 346 ALA A CA 1
ATOM 2587 C C . ALA A 1 353 ? 29.847 63.153 71.061 1.00 30.13 346 ALA A C 1
ATOM 2588 O O . ALA A 1 353 ? 29.599 64.114 71.801 1.00 25.93 346 ALA A O 1
ATOM 2590 N N . GLN A 1 354 ? 29.051 62.820 70.041 1.00 29.92 347 GLN A N 1
ATOM 2591 C CA . GLN A 1 354 ? 27.908 63.674 69.755 1.00 26.79 347 GLN A CA 1
ATOM 2592 C C . GLN A 1 354 ? 26.954 63.711 70.938 1.00 28.81 347 GLN A C 1
ATOM 2593 O O . GLN A 1 354 ? 26.476 64.787 71.318 1.00 26.84 347 GLN A O 1
ATOM 2599 N N . ASN A 1 355 ? 26.710 62.561 71.572 1.00 32.02 348 ASN A N 1
ATOM 2600 C CA . ASN A 1 355 ? 25.827 62.538 72.736 1.00 31.97 348 ASN A CA 1
ATOM 2601 C C . ASN A 1 355 ? 26.351 63.456 73.825 1.00 30.18 348 ASN A C 1
ATOM 2602 O O . ASN A 1 355 ? 25.675 64.405 74.245 1.00 31.01 348 ASN A O 1
ATOM 2607 N N . SER A 1 356 ? 27.579 63.197 74.275 1.00 29.31 349 SER A N 1
ATOM 2608 C CA . SER A 1 356 ? 28.126 63.972 75.374 1.00 23.17 349 SER A CA 1
ATOM 2609 C C . SER A 1 356 ? 28.140 65.448 75.031 1.00 26.27 349 SER A C 1
ATOM 2610 O O . SER A 1 356 ? 27.794 66.290 75.867 1.00 28.71 349 SER A O 1
ATOM 2613 N N . LEU A 1 357 ? 28.501 65.778 73.792 1.00 31.88 350 LEU A N 1
ATOM 2614 C CA . LEU A 1 357 ? 28.511 67.175 73.377 1.00 32.50 350 LEU A CA 1
ATOM 2615 C C . LEU A 1 357 ? 27.101 67.735 73.296 1.00 29.73 350 LEU A C 1
ATOM 2616 O O . LEU A 1 357 ? 26.841 68.853 73.756 1.00 36.98 350 LEU A O 1
ATOM 2621 N N . MET A 1 358 ? 26.170 66.974 72.725 1.00 20.83 351 MET A N 1
ATOM 2622 C CA . MET A 1 358 ? 24.815 67.497 72.602 1.00 24.35 351 MET A CA 1
ATOM 2623 C C . MET A 1 358 ? 24.201 67.762 73.961 1.00 26.54 351 MET A C 1
ATOM 2624 O O . MET A 1 358 ? 23.462 68.743 74.126 1.00 28.29 351 MET A O 1
ATOM 2629 N N . MET A 1 359 ? 24.508 66.919 74.952 1.00 28.13 352 MET A N 1
ATOM 2630 C CA . MET A 1 359 ? 23.958 67.152 76.283 1.00 28.44 352 MET A CA 1
ATOM 2631 C C . MET A 1 359 ? 24.361 68.528 76.782 1.00 26.65 352 MET A C 1
ATOM 2632 O O . MET A 1 359 ? 23.531 69.279 77.305 1.00 29.50 352 MET A O 1
ATOM 2637 N N . SER A 1 360 ? 25.612 68.908 76.534 1.00 24.64 353 SER A N 1
ATOM 2638 C CA . SER A 1 360 ? 26.085 70.227 76.932 1.00 22.91 353 SER A CA 1
ATOM 2639 C C . SER A 1 360 ? 25.336 71.323 76.196 1.00 28.23 353 SER A C 1
ATOM 2640 O O . SER A 1 360 ? 25.045 72.384 76.767 1.00 28.81 353 SER A O 1
ATOM 2643 N N . PHE A 1 361 ? 25.053 71.104 74.912 1.00 28.82 354 PHE A N 1
ATOM 2644 C CA . PHE A 1 361 ? 24.312 72.101 74.161 1.00 25.99 354 PHE A CA 1
ATOM 2645 C C . PHE A 1 361 ? 22.888 72.201 74.669 1.00 26.37 354 PHE A C 1
ATOM 2646 O O . PHE A 1 361 ? 22.301 73.288 74.646 1.00 24.11 354 PHE A O 1
ATOM 2654 N N . MET A 1 362 ? 22.321 71.080 75.127 1.00 21.57 355 MET A N 1
ATOM 2655 C CA . MET A 1 362 ? 20.959 71.099 75.636 1.00 27.26 355 MET A CA 1
ATOM 2656 C C . MET A 1 362 ? 20.875 71.777 76.989 1.00 27.93 355 MET 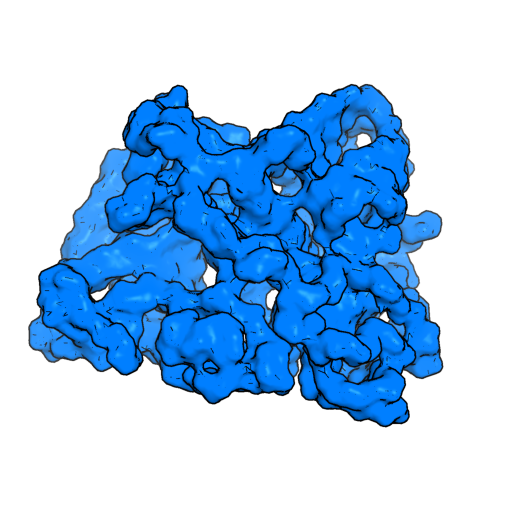A C 1
ATOM 2657 O O . MET A 1 362 ? 19.783 72.179 77.393 1.00 29.46 355 MET A O 1
ATOM 2662 N N . GLU A 1 363 ? 21.994 71.906 77.699 1.00 26.18 356 GLU A N 1
ATOM 2663 C CA . GLU A 1 363 ? 21.979 72.660 78.946 1.00 25.10 356 GLU A CA 1
ATOM 2664 C C . GLU A 1 363 ? 21.843 74.147 78.704 1.00 30.00 356 GLU A C 1
ATOM 2665 O O . GLU A 1 363 ? 21.464 74.883 79.622 1.00 36.12 356 GLU A O 1
ATOM 2671 N N . ARG A 1 364 ? 22.129 74.603 77.487 1.00 26.63 357 ARG A N 1
ATOM 2672 C CA . ARG A 1 364 ? 22.160 76.034 77.182 1.00 26.21 357 ARG A CA 1
ATOM 2673 C C . ARG A 1 364 ? 21.285 76.344 75.971 1.00 29.64 357 ARG A C 1
ATOM 2674 O O . ARG A 1 364 ? 21.719 77.003 75.024 1.00 32.04 357 ARG A O 1
ATOM 2682 N N . PRO A 1 365 ? 20.029 75.893 75.982 1.00 25.32 358 PRO A N 1
ATOM 2683 C CA . PRO A 1 365 ? 19.196 76.052 74.781 1.00 22.60 358 PRO A CA 1
ATOM 2684 C C . PRO A 1 365 ? 19.110 77.482 74.299 1.00 26.30 358 PRO A C 1
ATOM 2685 O O . PRO A 1 365 ? 19.022 77.718 73.089 1.00 33.03 358 PRO A O 1
ATOM 2689 N N . GLU A 1 366 ? 19.141 78.452 75.208 1.00 31.58 359 GLU A N 1
ATOM 2690 C CA . GLU A 1 366 ? 19.014 79.833 74.772 1.00 30.63 359 GLU A CA 1
ATOM 2691 C C . GLU A 1 366 ? 20.279 80.330 74.100 1.00 28.64 359 GLU A C 1
ATOM 2692 O O . GLU A 1 366 ? 20.235 81.350 73.407 1.00 32.32 359 GLU A O 1
ATOM 2698 N N . ASP A 1 367 ? 21.408 79.651 74.300 1.00 25.66 360 ASP A N 1
ATOM 2699 C CA . ASP A 1 367 ? 22.643 80.058 73.651 1.00 20.17 360 ASP A CA 1
ATOM 2700 C C . ASP A 1 367 ? 22.904 79.290 72.373 1.00 29.16 360 ASP A C 1
ATOM 2701 O O . ASP A 1 367 ? 23.855 79.612 71.652 1.00 36.23 360 ASP A O 1
ATOM 2706 N N . ILE A 1 368 ? 22.104 78.278 72.087 1.00 28.76 361 ILE A N 1
ATOM 2707 C CA . ILE A 1 368 ? 22.322 77.425 70.931 1.00 32.15 361 ILE A CA 1
ATOM 2708 C C . ILE A 1 368 ? 21.300 77.808 69.872 1.00 29.60 361 ILE A C 1
ATOM 2709 O O . ILE A 1 368 ? 20.095 77.608 70.053 1.00 30.06 361 ILE A O 1
ATOM 2714 N N . ALA A 1 369 ? 21.778 78.406 68.785 1.00 27.17 362 ALA A N 1
ATOM 2715 C CA . ALA A 1 369 ? 20.916 78.628 67.633 1.00 30.93 362 ALA A CA 1
ATOM 2716 C C . ALA A 1 369 ? 20.650 77.322 66.900 1.00 30.15 362 ALA A C 1
ATOM 2717 O O . ALA A 1 369 ? 19.529 77.068 66.437 1.00 27.91 362 ALA A O 1
ATOM 2719 N N . MET A 1 370 ? 21.667 76.473 66.814 1.00 28.28 363 MET A N 1
ATOM 2720 C CA . MET A 1 370 ? 21.636 75.269 65.997 1.00 26.71 363 MET A CA 1
ATOM 2721 C C . MET A 1 370 ? 22.905 74.488 66.271 1.00 28.53 363 MET A C 1
ATOM 2722 O O . MET A 1 370 ? 23.995 75.064 66.266 1.00 35.92 363 MET A O 1
ATOM 2727 N N . ALA A 1 371 ? 22.787 73.190 66.528 1.00 25.07 364 ALA A N 1
ATOM 2728 C CA . ALA A 1 371 ? 23.955 72.344 66.724 1.00 25.47 364 ALA A CA 1
ATOM 2729 C C . ALA A 1 371 ? 23.817 71.136 65.820 1.00 28.10 364 ALA A C 1
ATOM 2730 O O . ALA A 1 371 ? 22.871 70.357 65.963 1.00 28.49 364 ALA A O 1
ATOM 2732 N N . ILE A 1 372 ? 24.759 70.972 64.907 1.00 27.67 365 ILE A N 1
ATOM 2733 C CA . ILE A 1 372 ? 24.668 69.945 63.881 1.00 25.97 365 ILE A CA 1
ATOM 2734 C C . ILE A 1 372 ? 25.813 68.957 64.072 1.00 31.51 365 ILE A C 1
ATOM 2735 O O . ILE A 1 372 ? 26.977 69.335 63.929 1.00 26.19 365 ILE A O 1
ATOM 2740 N N . PRO A 1 373 ? 25.542 67.686 64.382 1.00 27.89 366 PRO A N 1
ATOM 2741 C CA . PRO A 1 373 ? 26.622 66.700 64.380 1.00 28.77 366 PRO A CA 1
ATOM 2742 C C . PRO A 1 373 ? 27.146 66.565 62.966 1.00 28.38 366 PRO A C 1
ATOM 2743 O O . PRO A 1 373 ? 26.380 66.574 62.000 1.00 27.70 366 PRO A O 1
ATOM 2747 N N . PHE A 1 374 ? 28.462 66.476 62.834 1.00 26.55 367 PHE A N 1
ATOM 2748 C CA . PHE A 1 374 ? 28.994 66.452 61.481 1.00 27.32 367 PHE A CA 1
ATOM 2749 C C . PHE A 1 374 ? 28.824 65.048 60.947 1.00 25.32 367 PHE A C 1
ATOM 2750 O O . PHE A 1 374 ? 29.681 64.177 61.104 1.00 22.09 367 PHE A O 1
ATOM 2758 N N . THR A 1 375 ? 27.681 64.827 60.327 1.00 24.64 368 THR A N 1
ATOM 2759 C CA . THR A 1 375 ? 27.360 63.551 59.714 1.00 22.86 368 THR A CA 1
ATOM 2760 C C . THR A 1 375 ? 26.764 63.908 58.367 1.00 26.54 368 THR A C 1
ATOM 2761 O O . THR A 1 375 ? 25.719 64.568 58.306 1.00 25.52 368 THR A O 1
ATOM 2765 N N . ILE A 1 376 ? 27.471 63.536 57.307 1.00 21.08 369 ILE A N 1
ATOM 2766 C CA . ILE A 1 376 ? 27.036 63.739 55.938 1.00 22.52 369 ILE A CA 1
ATOM 2767 C C . ILE A 1 376 ? 26.242 62.512 55.528 1.00 30.23 369 ILE A C 1
ATOM 2768 O O . ILE A 1 376 ? 26.456 61.422 56.061 1.00 30.33 369 ILE A O 1
ATOM 2773 N N . VAL A 1 377 ? 25.292 62.678 54.608 1.00 21.53 370 VAL A N 1
ATOM 2774 C CA . VAL A 1 377 ? 24.467 61.540 54.235 1.00 20.58 370 VAL A CA 1
ATOM 2775 C C . VAL A 1 377 ? 25.345 60.438 53.681 1.00 26.24 370 VAL A C 1
ATOM 2776 O O . VAL A 1 377 ? 25.347 59.312 54.188 1.00 24.43 370 VAL A O 1
ATOM 2780 N N . LYS A 1 378 ? 26.141 60.764 52.660 1.00 28.36 371 LYS A N 1
ATOM 2781 C CA . LYS A 1 378 ? 27.022 59.784 52.032 1.00 34.26 371 LYS A CA 1
ATOM 2782 C C . LYS A 1 378 ? 28.418 60.346 51.793 1.00 34.66 371 LYS A C 1
ATOM 2783 O O . LYS A 1 378 ? 29.403 59.596 51.780 1.00 39.97 371 LYS A O 1
ATOM 2789 N N . ALA A 1 379 ? 28.511 61.656 51.589 1.00 26.64 372 ALA A N 1
ATOM 2790 C CA . ALA A 1 379 ? 29.797 62.307 51.366 1.00 27.54 372 ALA A CA 1
ATOM 2791 C C . ALA A 1 379 ? 30.572 61.617 50.257 1.00 28.87 372 ALA A C 1
ATOM 2792 O O . ALA A 1 379 ? 31.780 61.405 50.354 1.00 30.25 372 ALA A O 1
ATOM 2794 N N . GLU A 1 380 ? 29.852 61.215 49.210 1.00 34.07 373 GLU A N 1
ATOM 2795 C CA . GLU A 1 380 ? 30.518 60.714 48.017 1.00 31.96 373 GLU A CA 1
ATOM 2796 C C . GLU A 1 380 ? 31.534 61.713 47.504 1.00 32.75 373 GLU A C 1
ATOM 2797 O O . GLU A 1 380 ? 32.583 61.320 46.986 1.00 39.43 373 GLU A O 1
ATOM 2803 N N . TRP A 1 381 ? 31.244 63.006 47.653 1.00 34.13 374 TRP A N 1
ATOM 2804 C CA . TRP A 1 381 ? 32.199 64.053 47.303 1.00 32.54 374 TRP A CA 1
ATOM 2805 C C . TRP A 1 381 ? 33.444 64.005 48.169 1.00 36.63 374 TRP A C 1
ATOM 2806 O O . TRP A 1 381 ? 34.457 64.614 47.819 1.00 40.83 374 TRP A O 1
ATOM 2817 N N . GLY A 1 382 ? 33.383 63.332 49.308 1.00 34.68 375 GLY A N 1
ATOM 2818 C CA . GLY A 1 382 ? 34.529 63.233 50.176 1.00 33.21 375 GLY A CA 1
ATOM 2819 C C . GLY A 1 382 ? 35.268 61.929 50.049 1.00 34.25 375 GLY A C 1
ATOM 2820 O O . GLY A 1 382 ? 36.137 61.640 50.880 1.00 37.05 375 GLY A O 1
ATOM 2821 N N . PHE A 1 383 ? 34.937 61.115 49.056 1.00 27.77 376 PHE A N 1
ATOM 2822 C CA . PHE A 1 383 ? 35.651 59.864 48.916 1.00 26.37 376 PHE A CA 1
ATOM 2823 C C . PHE A 1 383 ? 37.107 60.150 48.596 1.00 36.31 376 PHE A C 1
ATOM 2824 O O . PHE A 1 383 ? 37.426 61.033 47.793 1.00 36.28 376 PHE A O 1
ATOM 2832 N N . ASN A 1 384 ? 37.992 59.417 49.265 1.00 38.11 377 ASN A N 1
ATOM 2833 C CA . ASN A 1 384 ? 39.433 59.559 49.092 1.00 33.29 377 ASN A CA 1
ATOM 2834 C C . ASN A 1 384 ? 39.872 58.516 48.076 1.00 37.47 377 ASN A C 1
ATOM 2835 O O . ASN A 1 384 ? 39.982 57.329 48.391 1.00 36.47 377 ASN A O 1
ATOM 2840 N N . THR A 1 385 ? 40.113 58.969 46.848 1.00 40.34 378 THR A N 1
ATOM 2841 C CA . THR A 1 385 ? 40.472 58.062 45.769 1.00 42.74 378 THR A CA 1
ATOM 2842 C C . THR A 1 385 ? 41.905 57.571 45.901 1.00 44.39 378 THR A C 1
ATOM 2843 O O . THR A 1 385 ? 42.204 56.440 45.510 1.00 49.32 378 THR A O 1
ATOM 2847 N N . ASP A 1 386 ? 42.804 58.404 46.432 1.00 46.58 379 ASP A N 1
ATOM 2848 C CA . ASP A 1 386 ? 44.175 57.961 46.670 1.00 50.42 379 ASP A CA 1
ATOM 2849 C C . ASP A 1 386 ? 44.215 56.821 47.670 1.00 49.17 379 ASP A C 1
ATOM 2850 O O . ASP A 1 386 ? 45.033 55.903 47.550 1.00 48.45 379 ASP A O 1
ATOM 2855 N N . LYS A 1 387 ? 43.364 56.881 48.683 1.00 42.43 380 LYS A N 1
ATOM 2856 C CA . LYS A 1 387 ? 43.371 55.870 49.714 1.00 34.27 380 LYS A CA 1
ATOM 2857 C C . LYS A 1 387 ? 42.318 54.806 49.489 1.00 31.36 380 LYS A C 1
ATOM 2858 O O . LYS A 1 387 ? 42.352 53.776 50.168 1.00 35.56 380 LYS A O 1
ATOM 2864 N N . ASN A 1 388 ? 41.415 55.013 48.534 1.00 30.26 381 ASN A N 1
ATOM 2865 C CA . ASN A 1 388 ? 40.269 54.126 48.341 1.00 32.91 381 ASN A CA 1
ATOM 2866 C C . ASN A 1 388 ? 39.472 53.967 49.636 1.00 36.86 381 ASN A C 1
ATOM 2867 O O . ASN A 1 388 ? 39.028 52.874 49.998 1.00 33.53 381 ASN A O 1
ATOM 2872 N N . LEU A 1 389 ? 39.298 55.077 50.346 1.00 35.98 382 LEU A N 1
ATOM 2873 C CA . LEU A 1 389 ? 38.543 55.102 51.578 1.00 36.25 382 LEU A CA 1
ATOM 2874 C C . LEU A 1 389 ? 37.429 56.130 51.480 1.00 38.44 382 LEU A C 1
ATOM 2875 O O . LEU A 1 389 ? 37.630 57.207 50.911 1.00 40.36 382 LEU A O 1
ATOM 2880 N N . PRO A 1 390 ? 36.260 55.845 52.033 1.00 34.89 383 PRO A N 1
ATOM 2881 C CA . PRO A 1 390 ? 35.192 56.837 52.023 1.00 32.19 383 PRO A CA 1
ATOM 2882 C C . PRO A 1 390 ? 35.435 57.896 53.084 1.00 32.43 383 PRO A C 1
ATOM 2883 O O . PRO A 1 390 ? 36.257 57.740 53.987 1.00 22.05 383 PRO A O 1
ATOM 2887 N N . TYR A 1 391 ? 34.708 58.991 52.938 1.00 30.44 384 TYR A N 1
ATOM 2888 C CA . TYR A 1 391 ? 34.695 60.037 53.947 1.00 28.48 384 TYR A CA 1
ATOM 2889 C C . TYR A 1 391 ? 34.340 59.438 55.306 1.00 27.30 384 TYR A C 1
ATOM 2890 O O . TYR A 1 391 ? 33.528 58.506 55.382 1.00 30.38 384 TYR A O 1
ATOM 2899 N N . PRO A 1 392 ? 34.924 59.938 56.392 1.00 33.53 385 PRO A N 1
ATOM 2900 C CA . PRO A 1 392 ? 34.666 59.317 57.700 1.00 20.48 385 PRO A CA 1
ATOM 2901 C C . PRO A 1 392 ? 33.283 59.598 58.253 1.00 29.85 385 PRO A C 1
ATOM 2902 O O . PRO A 1 392 ? 32.740 58.765 58.993 1.00 30.65 385 PRO A O 1
ATOM 2906 N N . ALA A 1 393 ? 32.684 60.729 57.902 1.00 28.09 386 ALA A N 1
ATOM 2907 C CA . ALA A 1 393 ? 31.553 61.279 58.635 1.00 29.07 386 ALA A CA 1
ATOM 2908 C C . ALA A 1 393 ? 30.292 61.085 57.798 1.00 26.63 386 ALA A C 1
ATOM 2909 O O . ALA A 1 393 ? 29.833 61.988 57.091 1.00 29.51 386 ALA A O 1
ATOM 2911 N N . ARG A 1 394 ? 29.715 59.893 57.902 1.00 23.06 387 ARG A N 1
ATOM 2912 C CA . ARG A 1 394 ? 28.671 59.463 56.989 1.00 21.19 387 ARG A CA 1
ATOM 2913 C C . ARG A 1 394 ? 27.501 58.847 57.741 1.00 28.04 387 ARG A C 1
ATOM 2914 O O . ARG A 1 394 ? 27.685 58.038 58.660 1.00 23.69 387 ARG A O 1
ATOM 2922 N N . LEU A 1 395 ? 26.289 59.232 57.334 1.00 25.83 388 LEU A N 1
ATOM 2923 C CA . LEU A 1 395 ? 25.109 58.533 57.812 1.00 20.23 388 LEU A CA 1
ATOM 2924 C C . LEU A 1 395 ? 25.010 57.173 57.149 1.00 26.82 388 LEU A C 1
ATOM 2925 O O . LEU A 1 395 ? 24.675 56.174 57.796 1.00 32.42 388 LEU A O 1
ATOM 2930 N N . MET A 1 396 ? 25.364 57.112 55.875 1.00 26.32 389 MET A N 1
ATOM 2931 C CA . MET A 1 396 ? 25.180 55.937 55.046 1.00 21.85 389 MET A CA 1
ATOM 2932 C C . MET A 1 396 ? 26.526 55.352 54.655 1.00 26.21 389 MET A C 1
ATOM 2933 O O . MET A 1 396 ? 27.534 56.054 54.563 1.00 37.68 389 MET A O 1
ATOM 2938 N N . ARG A 1 397 ? 26.528 54.052 54.425 1.00 26.99 390 ARG A N 1
ATOM 2939 C CA . ARG A 1 397 ? 27.667 53.365 53.856 1.00 28.16 390 ARG A CA 1
ATOM 2940 C C . ARG A 1 397 ? 27.137 52.345 52.869 1.00 34.21 390 ARG A C 1
ATOM 2941 O O . ARG A 1 397 ? 25.998 51.879 52.979 1.00 35.28 390 ARG A O 1
ATOM 2949 N N . LYS A 1 398 ? 27.964 52.001 51.898 1.00 36.08 391 LYS A N 1
ATOM 2950 C CA . LYS A 1 398 ? 27.607 50.902 51.020 1.00 32.44 391 LYS A CA 1
ATOM 2951 C C . LYS A 1 398 ? 27.667 49.599 51.812 1.00 33.86 391 LYS A C 1
ATOM 2952 O O . LYS A 1 398 ? 28.569 49.388 52.628 1.00 30.71 391 LYS A O 1
ATOM 2958 N N . ALA A 1 399 ? 26.674 48.734 51.588 1.00 26.74 392 ALA A N 1
ATOM 2959 C CA . ALA A 1 399 ? 26.518 47.530 52.399 1.00 31.24 392 ALA A CA 1
ATOM 2960 C C . ALA A 1 399 ? 27.799 46.711 52.497 1.00 34.90 392 ALA A C 1
ATOM 2961 O O . ALA A 1 399 ? 28.063 46.089 53.533 1.00 40.86 392 ALA A O 1
ATOM 2963 N N . ASN A 1 400 ? 28.599 46.688 51.441 1.00 32.48 393 ASN A N 1
ATOM 2964 C CA . ASN A 1 400 ? 29.751 45.800 51.424 1.00 35.65 393 ASN A CA 1
ATOM 2965 C C . ASN A 1 400 ? 30.978 46.399 52.079 1.00 36.64 393 ASN A C 1
ATOM 2966 O O . ASN A 1 400 ? 31.990 45.705 52.211 1.00 44.45 393 ASN A O 1
ATOM 2971 N N . GLU A 1 401 ? 30.904 47.648 52.514 1.00 39.26 394 GLU A N 1
ATOM 2972 C CA . GLU A 1 401 ? 32.010 48.229 53.237 1.00 41.35 394 GLU A CA 1
ATOM 2973 C C . GLU A 1 401 ? 32.225 47.462 54.537 1.00 41.11 394 GLU A C 1
ATOM 2974 O O . GLU A 1 401 ? 31.295 46.839 55.058 1.00 46.13 394 GLU A O 1
ATOM 2980 N N . PRO A 1 402 ? 33.449 47.490 55.086 1.00 37.66 395 PRO A N 1
ATOM 2981 C CA . PRO A 1 402 ? 34.618 48.187 54.549 1.00 35.81 395 PRO A CA 1
ATOM 2982 C C . PRO A 1 402 ? 35.281 47.408 53.448 1.00 37.07 395 PRO A C 1
ATOM 2983 O O . PRO A 1 402 ? 36.095 47.966 52.717 1.00 40.76 395 PRO A O 1
ATOM 2987 N N . GLU A 1 403 ? 34.912 46.132 53.323 1.00 36.02 396 GLU A N 1
ATOM 2988 C CA . GLU A 1 403 ? 35.598 45.246 52.383 1.00 37.96 396 GLU A CA 1
ATOM 2989 C C . GLU A 1 403 ? 35.497 45.757 50.956 1.00 36.50 396 GLU A C 1
ATOM 2990 O O . GLU A 1 403 ? 36.443 45.626 50.175 1.00 41.67 396 GLU A O 1
ATOM 2996 N N . SER A 1 404 ? 34.367 46.360 50.600 1.00 37.70 397 SER A N 1
ATOM 2997 C CA . SER A 1 404 ? 34.160 46.829 49.240 1.00 37.79 397 SER A CA 1
ATOM 2998 C C . SER A 1 404 ? 33.238 48.039 49.249 1.00 38.43 397 SER A C 1
ATOM 2999 O O . SER A 1 404 ? 32.233 48.054 49.962 1.00 38.64 397 SER A O 1
ATOM 3002 N N . TYR A 1 405 ? 33.576 49.044 48.445 1.00 36.01 398 TYR A N 1
ATOM 3003 C CA . TYR A 1 405 ? 32.737 50.235 48.313 1.00 35.19 398 TYR A CA 1
ATOM 3004 C C . TYR A 1 405 ? 31.645 49.971 47.280 1.00 33.65 398 TYR A C 1
ATOM 3005 O O . TYR A 1 405 ? 31.534 50.634 46.249 1.00 35.73 398 TYR A O 1
ATOM 3014 N N . THR A 1 406 ? 30.862 48.933 47.565 1.00 31.93 399 THR A N 1
ATOM 3015 C CA . THR A 1 406 ? 29.803 48.478 46.678 1.00 39.32 399 THR A CA 1
ATOM 3016 C C . THR A 1 406 ? 28.633 48.035 47.533 1.00 36.63 399 THR A C 1
ATOM 3017 O O . THR A 1 406 ? 28.720 47.976 48.765 1.00 39.90 399 THR A O 1
ATOM 3021 N N . GLY A 1 407 ? 27.542 47.689 46.867 1.00 33.75 400 GLY A N 1
ATOM 3022 C CA . GLY A 1 407 ? 26.316 47.351 47.547 1.00 34.22 400 GLY A CA 1
ATOM 3023 C C . GLY A 1 407 ? 25.445 48.572 47.772 1.00 37.12 400 GLY A C 1
ATOM 3024 O O . GLY A 1 407 ? 25.841 49.720 47.562 1.00 45.93 400 GLY A O 1
ATOM 3025 N N . GLU A 1 408 ? 24.221 48.304 48.197 1.00 33.90 401 GLU A N 1
ATOM 3026 C CA . GLU A 1 408 ? 23.280 49.374 48.441 1.00 34.77 401 GLU A CA 1
ATOM 3027 C C . GLU A 1 408 ? 23.724 50.223 49.629 1.00 29.61 401 GLU A C 1
ATOM 3028 O O . GLU A 1 408 ? 24.510 49.803 50.485 1.00 26.23 401 GLU A O 1
ATOM 3034 N N . TRP A 1 409 ? 23.206 51.436 49.680 1.00 29.31 402 TRP A N 1
ATOM 3035 C CA . TRP A 1 409 ? 23.505 52.319 50.792 1.00 31.21 402 TRP A CA 1
ATOM 3036 C C . TRP A 1 409 ? 22.679 51.898 51.997 1.00 30.28 402 TRP A C 1
ATOM 3037 O O . TRP A 1 409 ? 21.450 51.800 51.923 1.00 30.93 402 TRP A O 1
ATOM 3048 N N . VAL A 1 410 ? 23.348 51.595 53.076 1.00 31.99 403 VAL A N 1
ATOM 3049 C CA . VAL A 1 410 ? 22.695 51.200 54.280 1.00 30.60 403 VAL A CA 1
ATOM 3050 C C . VAL A 1 410 ? 23.184 52.145 55.324 1.00 31.02 403 VAL A C 1
ATOM 3051 O O . VAL A 1 410 ? 24.126 52.845 55.117 1.00 36.78 403 VAL A O 1
ATOM 3055 N N . TYR A 1 411 ? 22.519 52.179 56.446 1.00 28.10 404 TYR A N 1
ATOM 3056 C CA . TYR A 1 411 ? 22.921 53.033 57.508 1.00 29.32 404 TYR A CA 1
ATOM 3057 C C . TYR A 1 411 ? 24.191 52.649 58.174 1.00 30.76 404 TYR A C 1
ATOM 3058 O O . TYR A 1 411 ? 24.490 51.493 58.293 1.00 33.82 404 TYR A O 1
ATOM 3067 N N . THR A 1 412 ? 24.934 53.628 58.611 1.00 27.89 405 THR A N 1
ATOM 3068 C CA . THR A 1 412 ? 26.075 53.365 59.421 1.00 26.32 405 THR A CA 1
ATOM 3069 C C . THR A 1 412 ? 25.485 53.303 60.792 1.00 32.58 405 THR A C 1
ATOM 3070 O O . THR A 1 412 ? 24.364 53.683 61.000 1.00 30.09 405 THR A O 1
ATOM 3074 N N . ASP A 1 413 ? 26.273 52.901 61.762 1.00 27.48 406 ASP A N 1
ATOM 3075 C CA . ASP A 1 413 ? 25.796 52.907 63.106 1.00 21.90 406 ASP A CA 1
ATOM 3076 C C . ASP A 1 413 ? 25.669 54.269 63.751 1.00 25.78 406 ASP A C 1
ATOM 3077 O O . ASP A 1 413 ? 25.306 54.377 64.890 1.00 25.63 406 ASP A O 1
ATOM 3082 N N . ARG A 1 414 ? 25.898 55.311 62.987 1.00 22.31 407 ARG A N 1
ATOM 3083 C CA . ARG A 1 414 ? 25.644 56.640 63.454 1.00 23.15 407 ARG A CA 1
ATOM 3084 C C . ARG A 1 414 ? 24.138 56.851 63.537 1.00 25.58 407 ARG A C 1
ATOM 3085 O O . ARG A 1 414 ? 23.679 57.642 64.321 1.00 24.59 407 ARG A O 1
ATOM 3093 N N . VAL A 1 415 ? 23.368 56.096 62.764 1.00 25.58 408 VAL A N 1
ATOM 3094 C CA . VAL A 1 415 ? 21.925 56.165 62.829 1.00 22.39 408 VAL A CA 1
ATOM 3095 C C . VAL A 1 415 ? 21.367 55.803 64.176 1.00 26.57 408 VAL A C 1
ATOM 3096 O O . VAL A 1 415 ? 20.309 56.235 64.524 1.00 31.33 408 VAL A O 1
ATOM 3100 N N . LYS A 1 416 ? 22.125 55.077 64.954 1.00 20.57 409 LYS A N 1
ATOM 3101 C CA . LYS A 1 416 ? 21.680 54.662 66.226 1.00 23.61 409 LYS A CA 1
ATOM 3102 C C . LYS A 1 416 ? 21.526 55.818 67.146 1.00 26.25 409 LYS A C 1
ATOM 3103 O O . LYS A 1 416 ? 20.739 55.753 68.033 1.00 30.25 409 LYS A O 1
ATOM 3109 N N . PHE A 1 417 ? 22.280 56.871 66.938 1.00 25.82 410 PHE A N 1
ATOM 3110 C CA . PHE A 1 417 ? 22.070 58.072 67.688 1.00 31.21 410 PHE A CA 1
ATOM 3111 C C . PHE A 1 417 ? 20.658 58.535 67.455 1.00 30.78 410 PHE A C 1
ATOM 3112 O O . PHE A 1 417 ? 19.928 58.746 68.385 1.00 34.88 410 PHE A O 1
ATOM 3120 N N . TYR A 1 418 ? 20.313 58.749 66.195 1.00 33.77 411 TYR A N 1
ATOM 3121 C CA . TYR A 1 418 ? 18.973 59.217 65.888 1.00 31.64 411 TYR A CA 1
ATOM 3122 C C . TYR A 1 418 ? 17.924 58.228 66.371 1.00 28.45 411 TYR A C 1
ATOM 3123 O O . TYR A 1 418 ? 16.894 58.621 66.937 1.00 22.17 411 TYR A O 1
ATOM 3132 N N . ASP A 1 419 ? 18.177 56.936 66.167 1.00 33.51 412 ASP A N 1
ATOM 3133 C CA . ASP A 1 419 ? 17.265 55.917 66.666 1.00 33.16 412 ASP A CA 1
ATOM 3134 C C . ASP A 1 419 ? 17.017 56.140 68.150 1.00 34.39 412 ASP A C 1
ATOM 3135 O O . ASP A 1 419 ? 15.869 56.204 68.607 1.00 34.76 412 ASP A O 1
ATOM 3140 N N . LEU A 1 420 ? 18.094 56.344 68.902 1.00 34.19 413 LEU A N 1
ATOM 3141 C CA . LEU A 1 420 ? 17.954 56.540 70.337 1.00 34.85 413 LEU A CA 1
ATOM 3142 C C . LEU A 1 420 ? 17.157 57.799 70.643 1.00 33.08 413 LEU A C 1
ATOM 3143 O O . LEU A 1 420 ? 16.317 57.805 71.545 1.00 33.71 413 LEU A O 1
ATOM 3148 N N . TRP A 1 421 ? 17.397 58.870 69.899 1.00 29.89 414 TRP A N 1
ATOM 3149 C CA . TRP A 1 421 ? 16.774 60.143 70.214 1.00 30.75 414 TRP A CA 1
ATOM 3150 C C . TRP A 1 421 ? 15.469 60.362 69.473 1.00 29.88 414 TRP A C 1
ATOM 3151 O O . TRP A 1 421 ? 14.913 61.462 69.549 1.00 32.30 414 TRP A O 1
ATOM 3162 N N . LYS A 1 422 ? 14.957 59.347 68.775 1.00 26.02 415 LYS A N 1
ATOM 3163 C CA . LYS A 1 422 ? 13.898 59.613 67.806 1.00 31.89 415 LYS A CA 1
ATOM 3164 C C . LYS A 1 422 ? 12.656 60.201 68.461 1.00 27.57 415 LYS A C 1
ATOM 3165 O O . LYS A 1 422 ? 11.934 60.976 67.824 1.00 35.67 415 LYS A O 1
ATOM 3171 N N . ASN A 1 423 ? 12.418 59.901 69.735 1.00 27.45 416 ASN A N 1
ATOM 3172 C CA . ASN A 1 423 ? 11.182 60.320 70.391 1.00 35.09 416 ASN A CA 1
ATOM 3173 C C . ASN A 1 423 ? 11.336 61.502 71.335 1.00 35.96 416 ASN A C 1
ATOM 3174 O O . ASN A 1 423 ? 10.315 62.022 71.804 1.00 35.74 416 ASN A O 1
ATOM 3179 N N . VAL A 1 424 ? 12.560 61.916 71.663 1.00 29.19 417 VAL A N 1
ATOM 3180 C CA . VAL A 1 424 ? 12.706 62.890 72.737 1.00 25.82 417 VAL A CA 1
ATOM 3181 C C . VAL A 1 424 ? 11.998 64.175 72.350 1.00 28.41 417 VAL A C 1
ATOM 3182 O O . VAL A 1 424 ? 12.281 64.778 71.306 1.00 29.64 417 VAL A O 1
ATOM 3186 N N . LYS A 1 425 ? 11.021 64.563 73.158 1.00 32.58 418 LYS A N 1
ATOM 3187 C CA . LYS A 1 425 ? 10.389 65.860 73.005 1.00 35.52 418 LYS A CA 1
ATOM 3188 C C . LYS A 1 425 ? 9.705 66.194 74.315 1.00 34.64 418 LYS A C 1
ATOM 3189 O O . LYS A 1 425 ? 9.523 65.330 75.177 1.00 37.98 418 LYS A O 1
ATOM 3195 N N . GLY A 1 426 ? 9.382 67.460 74.477 1.00 31.80 419 GLY A N 1
ATOM 3196 C CA . GLY A 1 426 ? 8.569 67.873 75.592 1.00 26.70 419 GLY A CA 1
ATOM 3197 C C . GLY A 1 426 ? 9.261 68.888 76.465 1.00 27.24 419 GLY A C 1
ATOM 3198 O O . GLY A 1 426 ? 10.295 69.469 76.118 1.00 33.21 419 GLY A O 1
ATOM 3199 N N . THR A 1 427 ? 8.656 69.104 77.624 1.00 32.59 420 THR A N 1
ATOM 3200 C CA . THR A 1 427 ? 9.089 70.116 78.569 1.00 29.11 420 THR A CA 1
ATOM 3201 C C . THR A 1 427 ? 10.286 69.616 79.357 1.00 32.78 420 THR A C 1
ATOM 3202 O O . THR A 1 427 ? 10.223 68.560 79.992 1.00 34.41 420 THR A O 1
ATOM 3206 N N . ARG A 1 428 ? 11.379 70.366 79.303 1.00 35.17 421 ARG A N 1
ATOM 3207 C CA . ARG A 1 428 ? 12.528 70.047 80.128 1.00 28.37 421 ARG A CA 1
ATOM 3208 C C . ARG A 1 428 ? 12.148 70.092 81.596 1.00 34.13 421 ARG A C 1
ATOM 3209 O O . ARG A 1 428 ? 11.467 71.018 82.054 1.00 36.20 421 ARG A O 1
ATOM 3217 N N . ILE A 1 429 ? 12.613 69.079 82.300 1.00 29.31 422 ILE A N 1
ATOM 3218 C CA . ILE A 1 429 ? 12.339 69.008 83.744 1.00 31.23 422 ILE A CA 1
ATOM 3219 C C . ILE A 1 429 ? 13.661 68.947 84.493 1.00 36.92 422 ILE A C 1
ATOM 3220 O O . ILE A 1 429 ? 14.669 68.616 83.879 1.00 32.45 422 ILE A O 1
ATOM 3225 N N . ASP A 1 430 ? 13.623 69.258 85.779 1.00 30.26 423 ASP A N 1
ATOM 3226 C CA . ASP A 1 430 ? 14.830 69.330 86.565 1.00 28.29 423 ASP A CA 1
ATOM 3227 C C . ASP A 1 430 ? 15.445 67.951 86.724 1.00 31.02 423 ASP A C 1
ATOM 3228 O O . ASP A 1 430 ? 14.807 67.026 87.233 1.00 34.00 423 ASP A O 1
ATOM 3233 N N . THR A 1 431 ? 16.686 67.809 86.296 1.00 33.45 424 THR A N 1
ATOM 3234 C CA . THR A 1 431 ? 17.456 66.630 86.636 1.00 32.58 424 THR A CA 1
ATOM 3235 C C . THR A 1 431 ? 18.788 67.050 87.218 1.00 35.55 424 THR A C 1
ATOM 3236 O O . THR A 1 431 ? 19.233 68.190 87.080 1.00 38.45 424 THR A O 1
ATOM 3240 N N . LYS A 1 432 ? 19.425 66.091 87.863 1.00 29.03 425 LYS A N 1
ATOM 3241 C CA . LYS A 1 432 ? 20.613 66.385 88.628 1.00 35.14 425 LYS A CA 1
ATOM 3242 C C . LYS A 1 432 ? 21.310 65.060 88.840 1.00 34.31 425 LYS A C 1
ATOM 3243 O O . LYS A 1 432 ? 20.653 64.036 89.036 1.00 38.86 425 LYS A O 1
ATOM 3249 N N . SER A 1 433 ? 22.629 65.084 88.757 1.00 27.14 426 SER A N 1
ATOM 3250 C CA . SER A 1 433 ? 23.452 63.918 89.008 1.00 30.67 426 SER A CA 1
ATOM 3251 C C . SER A 1 433 ? 24.437 64.227 90.122 1.00 31.48 426 SER A C 1
ATOM 3252 O O . SER A 1 433 ? 25.033 65.308 90.155 1.00 32.89 426 SER A O 1
ATOM 3255 N N . THR A 1 434 ? 24.595 63.277 91.046 1.00 34.06 427 THR A N 1
ATOM 3256 C CA . THR A 1 434 ? 25.640 63.410 92.046 1.00 29.15 427 THR A CA 1
ATOM 3257 C C . THR A 1 434 ? 27.019 63.370 91.411 1.00 36.07 427 THR A C 1
ATOM 3258 O O . THR A 1 434 ? 27.972 63.912 91.984 1.00 37.35 427 THR A O 1
ATOM 3262 N N . ASP A 1 435 ? 27.140 62.755 90.237 1.00 32.58 428 ASP A N 1
ATOM 3263 C CA . ASP A 1 435 ? 28.412 62.631 89.538 1.00 30.83 428 ASP A CA 1
ATOM 3264 C C . ASP A 1 435 ? 28.353 63.468 88.267 1.00 30.51 428 ASP A C 1
ATOM 3265 O O . ASP A 1 435 ? 27.547 63.198 87.369 1.00 34.45 428 ASP A O 1
ATOM 3270 N N . LEU A 1 436 ? 29.205 64.489 88.196 1.00 31.50 429 LEU A N 1
ATOM 3271 C CA . LEU A 1 436 ? 29.195 65.395 87.055 1.00 31.17 429 LEU A CA 1
ATOM 3272 C C . LEU A 1 436 ? 29.539 64.705 85.743 1.00 32.72 429 LEU A C 1
ATOM 3273 O O . LEU A 1 436 ? 29.364 65.311 84.681 1.00 35.87 429 LEU A O 1
ATOM 3278 N N . ASP A 1 437 ? 30.035 63.470 85.783 1.00 25.06 430 ASP A N 1
ATOM 3279 C CA . ASP A 1 437 ? 30.306 62.756 84.546 1.00 33.46 430 ASP A CA 1
ATOM 3280 C C . ASP A 1 437 ? 29.053 62.136 83.962 1.00 31.00 430 ASP A C 1
ATOM 3281 O O . ASP A 1 437 ? 29.045 61.742 82.788 1.00 26.50 430 ASP A O 1
ATOM 3286 N N . ILE A 1 438 ? 27.997 62.040 84.748 1.00 29.96 431 ILE A N 1
ATOM 3287 C CA . ILE A 1 438 ? 26.718 61.580 84.248 1.00 28.82 431 ILE A CA 1
ATOM 3288 C C . ILE A 1 438 ? 25.922 62.829 83.929 1.00 30.69 431 ILE A C 1
ATOM 3289 O O . ILE A 1 438 ? 25.396 63.502 84.824 1.00 28.11 431 ILE A O 1
ATOM 3294 N N . GLN A 1 439 ? 25.883 63.151 82.647 1.00 31.15 432 GLN A N 1
ATOM 3295 C CA . GLN A 1 439 ? 25.105 64.270 82.146 1.00 33.13 432 GLN A CA 1
ATOM 3296 C C . GLN A 1 439 ? 23.674 63.804 81.999 1.00 36.50 432 GLN A C 1
ATOM 3297 O O . GLN A 1 439 ? 23.409 62.803 81.330 1.00 40.49 432 GLN A O 1
ATOM 3303 N N . VAL A 1 440 ? 22.765 64.489 82.664 1.00 37.87 433 VAL A N 1
ATOM 3304 C CA . VAL A 1 440 ? 21.378 64.069 82.691 1.00 27.62 433 VAL A CA 1
ATOM 3305 C C . VAL A 1 440 ? 20.542 65.179 82.104 1.00 28.34 433 VAL A C 1
ATOM 3306 O O . VAL A 1 440 ? 20.833 66.365 82.277 1.00 37.70 433 VAL A O 1
ATOM 3310 N N . ASP A 1 441 ? 19.488 64.782 81.413 1.00 26.30 434 ASP A N 1
ATOM 3311 C CA . ASP A 1 441 ? 18.465 65.718 81.003 1.00 27.60 434 ASP A CA 1
ATOM 3312 C C . ASP A 1 441 ? 17.176 64.934 80.954 1.00 25.54 434 ASP A C 1
ATOM 3313 O O . ASP A 1 441 ? 17.192 63.703 80.938 1.00 31.24 434 ASP A O 1
ATOM 3318 N N . ALA A 1 442 ? 16.056 65.649 80.952 1.00 28.42 435 ALA A N 1
ATOM 3319 C CA . ALA A 1 442 ? 14.778 64.970 80.863 1.00 25.32 435 ALA A CA 1
ATOM 3320 C C . ALA A 1 442 ? 13.731 65.903 80.291 1.00 28.60 435 ALA A C 1
ATOM 3321 O O . ALA A 1 442 ? 13.715 67.102 80.576 1.00 36.13 435 ALA A O 1
ATOM 3323 N N . TYR A 1 443 ? 12.853 65.333 79.492 1.00 30.16 436 TYR A N 1
ATOM 3324 C CA . TYR A 1 443 ? 11.797 66.078 78.849 1.00 31.20 436 TYR A CA 1
ATOM 3325 C C . TYR A 1 443 ? 10.517 65.286 79.008 1.00 32.95 436 TYR A C 1
ATOM 3326 O O . TYR A 1 443 ? 10.511 64.065 78.832 1.00 44.11 436 TYR A O 1
ATOM 3335 N N . VAL A 1 444 ? 9.449 65.977 79.380 1.00 29.88 437 VAL A N 1
ATOM 3336 C CA . VAL A 1 444 ? 8.146 65.361 79.570 1.00 30.95 437 VAL A CA 1
ATOM 3337 C C . VAL A 1 444 ? 7.220 65.870 78.479 1.00 37.85 437 VAL A C 1
ATOM 3338 O O . VAL A 1 444 ? 6.959 67.077 78.385 1.00 39.72 437 VAL A O 1
ATOM 3342 N N . ASP A 1 445 ? 6.731 64.951 77.653 1.00 31.52 438 ASP A N 1
ATOM 3343 C CA . ASP A 1 445 ? 5.757 65.249 76.615 1.00 29.54 438 ASP A CA 1
ATOM 3344 C C . ASP A 1 445 ? 4.439 64.644 77.074 1.00 34.99 438 ASP A C 1
ATOM 3345 O O . ASP A 1 445 ? 4.134 63.490 76.771 1.00 34.25 438 ASP A O 1
ATOM 3350 N N . GLY A 1 446 ? 3.656 65.433 77.805 1.00 30.83 439 GLY A N 1
ATOM 3351 C CA . GLY A 1 446 ? 2.364 64.971 78.253 1.00 31.33 439 GLY A CA 1
ATOM 3352 C C . GLY A 1 446 ? 2.513 63.825 79.226 1.00 37.98 439 GLY A C 1
ATOM 3353 O O . GLY A 1 446 ? 2.982 64.023 80.350 1.00 40.08 439 GLY A O 1
ATOM 3354 N N . ASN A 1 447 ? 2.136 62.619 78.817 1.00 36.17 440 ASN A N 1
ATOM 3355 C CA . ASN A 1 447 ? 2.350 61.452 79.655 1.00 41.09 440 ASN A CA 1
ATOM 3356 C C . ASN A 1 447 ? 3.590 60.658 79.256 1.00 45.19 440 ASN A C 1
ATOM 3357 O O . ASN A 1 447 ? 3.816 59.573 79.796 1.00 47.90 440 ASN A O 1
ATOM 3362 N N . LYS A 1 448 ? 4.384 61.159 78.316 1.00 43.82 441 LYS A N 1
ATOM 3363 C CA . LYS A 1 448 ? 5.646 60.539 77.938 1.00 44.40 441 LYS A CA 1
ATOM 3364 C C . LYS A 1 448 ? 6.792 61.283 78.614 1.00 47.14 441 LYS A C 1
ATOM 3365 O O . LYS A 1 448 ? 6.863 62.518 78.566 1.00 42.09 441 LYS A O 1
ATOM 3371 N N . GLY A 1 449 ? 7.677 60.532 79.241 1.00 44.58 442 GLY A N 1
ATOM 3372 C CA . GLY A 1 449 ? 8.868 61.089 79.855 1.00 36.72 442 GLY A CA 1
ATOM 3373 C C . GLY A 1 449 ? 10.106 60.560 79.162 1.00 35.63 442 GLY A C 1
ATOM 3374 O O . GLY A 1 449 ? 10.191 59.372 78.840 1.00 37.07 442 GLY A O 1
ATOM 3375 N N . TYR A 1 450 ? 11.063 61.442 78.940 1.00 29.28 443 TYR A N 1
ATOM 3376 C CA . TYR A 1 450 ? 12.322 61.060 78.323 1.00 26.93 443 TYR A CA 1
ATOM 3377 C C . TYR A 1 450 ? 13.427 61.453 79.277 1.00 29.41 443 TYR A C 1
ATOM 3378 O O . TYR A 1 450 ? 13.691 62.640 79.466 1.00 31.03 443 TYR A O 1
ATOM 3387 N N . LEU A 1 451 ? 14.031 60.464 79.908 1.00 27.15 444 LEU A N 1
ATOM 3388 C CA . LEU A 1 451 ? 15.145 60.681 80.808 1.00 24.60 444 LEU A CA 1
ATOM 3389 C C . LEU A 1 451 ? 16.406 60.278 80.068 1.00 29.37 444 LEU A C 1
ATOM 3390 O O . LEU A 1 451 ? 16.536 59.122 79.650 1.00 28.01 444 LEU A O 1
ATOM 3395 N N . ILE A 1 452 ? 17.322 61.221 79.886 1.00 28.93 445 ILE A N 1
ATOM 3396 C CA . ILE A 1 452 ? 18.572 60.951 79.187 1.00 28.14 445 ILE A CA 1
ATOM 3397 C C . ILE A 1 452 ? 19.704 60.876 80.200 1.00 29.98 445 ILE A C 1
ATOM 3398 O O . ILE A 1 452 ? 19.949 61.824 80.959 1.00 28.04 445 ILE A O 1
ATOM 3403 N N . LEU A 1 453 ? 20.382 59.741 80.220 1.00 34.53 446 LEU A N 1
ATOM 3404 C CA . LEU A 1 453 ? 21.577 59.541 81.020 1.00 31.79 446 LEU A CA 1
ATOM 3405 C C . LEU A 1 453 ? 22.726 59.379 80.046 1.00 35.97 446 LEU A C 1
ATOM 3406 O O . LEU A 1 453 ? 22.695 58.488 79.188 1.00 41.59 446 LEU A O 1
ATOM 3411 N N . ASN A 1 454 ? 23.715 60.254 80.155 1.00 30.81 447 ASN A N 1
ATOM 3412 C CA . ASN A 1 454 ? 24.831 60.251 79.231 1.00 30.61 447 ASN A CA 1
ATOM 3413 C C . ASN A 1 454 ? 26.116 60.189 80.035 1.00 29.59 447 ASN A C 1
ATOM 3414 O O . ASN A 1 454 ? 26.324 60.990 80.951 1.00 25.40 447 ASN A O 1
ATOM 3419 N N . ASN A 1 455 ? 26.970 59.242 79.687 1.00 29.27 448 ASN A N 1
ATOM 3420 C CA . ASN A 1 455 ? 28.159 58.931 80.468 1.00 34.73 448 ASN A CA 1
ATOM 3421 C C . ASN A 1 455 ? 29.379 59.591 79.826 1.00 37.79 448 ASN A C 1
ATOM 3422 O O . ASN A 1 455 ? 29.873 59.129 78.791 1.00 39.42 448 ASN A O 1
ATOM 3427 N N . LEU A 1 456 ? 29.872 60.667 80.448 1.00 34.81 449 LEU A N 1
ATOM 3428 C CA . LEU A 1 456 ? 31.072 61.328 79.947 1.00 32.42 449 LEU A CA 1
ATOM 3429 C C . LEU A 1 456 ? 32.306 60.472 80.129 1.00 36.70 449 LEU A C 1
ATOM 3430 O O . LEU A 1 456 ? 33.305 60.680 79.433 1.00 43.31 449 LEU A O 1
ATOM 3435 N N . GLU A 1 457 ? 32.261 59.527 81.052 1.00 34.01 450 GLU A N 1
ATOM 3436 C CA . GLU A 1 457 ? 33.436 58.776 81.446 1.00 32.44 450 GLU A CA 1
ATOM 3437 C C . GLU A 1 457 ? 33.445 57.398 80.811 1.00 28.63 450 GLU A C 1
ATOM 3438 O O . GLU A 1 457 ? 32.419 56.888 80.355 1.00 32.81 450 GLU A O 1
ATOM 3444 N N . SER A 1 458 ? 34.638 56.806 80.786 1.00 35.51 451 SER A N 1
ATOM 3445 C CA . SER A 1 458 ? 34.881 55.481 80.235 1.00 39.99 451 SER A CA 1
ATOM 3446 C C . SER A 1 458 ? 34.667 54.378 81.263 1.00 42.13 451 SER A C 1
ATOM 3447 O O . SER A 1 458 ? 35.156 53.258 81.074 1.00 41.61 451 SER A O 1
ATOM 3450 N N . GLU A 1 459 ? 33.968 54.684 82.351 1.00 42.36 452 GLU A N 1
ATOM 3451 C CA . GLU A 1 459 ? 33.623 53.736 83.395 1.00 48.52 452 GLU A CA 1
ATOM 3452 C C . GLU A 1 459 ? 32.135 53.435 83.295 1.00 47.47 452 GLU A C 1
ATOM 3453 O O . GLU A 1 459 ? 31.329 54.342 83.065 1.00 45.06 452 GLU A O 1
ATOM 3459 N N . GLU A 1 460 ? 31.763 52.166 83.445 1.00 43.78 453 GLU A N 1
ATOM 3460 C CA . GLU A 1 460 ? 30.348 51.865 83.618 1.00 38.32 453 GLU A CA 1
ATOM 3461 C C . GLU A 1 460 ? 29.887 52.464 84.937 1.00 41.03 453 GLU A C 1
ATOM 3462 O O . GLU A 1 460 ? 30.611 52.436 85.936 1.00 46.68 453 GLU A O 1
ATOM 3468 N N . THR A 1 461 ? 28.705 53.062 84.933 1.00 38.94 454 THR A N 1
ATOM 3469 C CA . THR A 1 461 ? 28.204 53.730 86.122 1.00 38.38 454 THR A CA 1
ATOM 3470 C C . THR A 1 461 ? 26.876 53.117 86.526 1.00 37.10 454 THR A C 1
ATOM 3471 O O . THR A 1 461 ? 25.935 53.065 85.722 1.00 39.76 454 THR A O 1
ATOM 3475 N N . GLU A 1 462 ? 26.809 52.654 87.768 1.00 35.52 455 GLU A N 1
ATOM 3476 C CA . GLU A 1 462 ? 25.535 52.292 88.357 1.00 33.75 455 GLU A CA 1
ATOM 3477 C C . GLU A 1 462 ? 24.801 53.565 88.744 1.00 33.41 455 GLU A C 1
ATOM 3478 O O . GLU A 1 462 ? 25.248 54.306 89.624 1.00 47.59 455 GLU A O 1
ATOM 3484 N N . ILE A 1 463 ? 23.691 53.826 88.071 1.00 34.04 456 ILE A N 1
ATOM 3485 C CA . ILE A 1 463 ? 22.890 55.013 88.301 1.00 36.60 456 ILE A CA 1
ATOM 3486 C C . ILE A 1 463 ? 21.721 54.632 89.193 1.00 40.63 456 ILE A C 1
ATOM 3487 O O . ILE A 1 463 ? 20.875 53.819 88.803 1.00 47.98 456 ILE A O 1
ATOM 3492 N N . THR A 1 464 ? 21.654 55.220 90.378 1.00 38.25 457 THR A N 1
ATOM 3493 C CA . THR A 1 464 ? 20.445 55.153 91.181 1.00 34.79 457 THR A CA 1
ATOM 3494 C C . THR A 1 464 ? 19.503 56.247 90.703 1.00 42.82 457 THR A C 1
ATOM 3495 O O . THR A 1 464 ? 19.895 57.417 90.619 1.00 44.68 457 THR A O 1
ATOM 3499 N N . LEU A 1 465 ? 18.282 55.860 90.346 1.00 40.25 458 LEU A N 1
ATOM 3500 C CA . LEU A 1 465 ? 17.288 56.788 89.825 1.00 33.30 458 LEU A CA 1
ATOM 3501 C C . LEU A 1 465 ? 16.406 57.262 90.962 1.00 43.62 458 LEU A C 1
ATOM 3502 O O . LEU A 1 465 ? 15.732 56.453 91.611 1.00 49.47 458 LEU A O 1
ATOM 3507 N N . ASP A 1 466 ? 16.404 58.568 91.194 1.00 38.90 459 ASP A N 1
ATOM 3508 C CA . ASP A 1 466 ? 15.570 59.178 92.220 1.00 41.37 459 ASP A CA 1
ATOM 3509 C C . ASP A 1 466 ? 14.548 60.032 91.480 1.00 44.90 459 ASP A C 1
ATOM 3510 O O . ASP A 1 466 ? 14.704 61.246 91.342 1.00 46.78 459 ASP A O 1
ATOM 3515 N N . VAL A 1 467 ? 13.510 59.377 90.969 1.00 45.15 460 VAL A N 1
ATOM 3516 C CA . VAL A 1 467 ? 12.502 60.043 90.151 1.00 42.30 460 VAL A CA 1
ATOM 3517 C C . VAL A 1 467 ? 11.365 60.465 91.067 1.00 43.26 460 VAL A C 1
ATOM 3518 O O . VAL A 1 467 ? 10.631 59.620 91.583 1.00 47.29 460 VAL A O 1
ATOM 3522 N N . PHE A 1 468 ? 11.208 61.771 91.262 1.00 40.56 461 PHE A N 1
ATOM 3523 C CA . PHE A 1 468 ? 10.174 62.305 92.135 1.00 43.23 461 PHE A CA 1
ATOM 3524 C C . PHE A 1 468 ? 9.057 62.919 91.309 1.00 47.09 461 PHE A C 1
ATOM 3525 O O . PHE A 1 468 ? 9.309 63.721 90.401 1.00 45.98 461 PHE A O 1
ATOM 3533 N N . GLU A 1 469 ? 7.826 62.548 91.643 1.00 48.57 462 GLU A N 1
ATOM 3534 C CA . GLU A 1 469 ? 6.639 63.024 90.951 1.00 44.94 462 GLU A CA 1
ATOM 3535 C C . GLU A 1 469 ? 5.572 63.296 92.002 1.00 45.54 462 GLU A C 1
ATOM 3536 O O . GLU A 1 469 ? 5.179 62.384 92.732 1.00 54.89 462 GLU A O 1
ATOM 3542 N N . LYS A 1 470 ? 5.114 64.550 92.082 1.00 41.27 463 LYS A N 1
ATOM 3543 C CA . LYS A 1 470 ? 4.284 64.985 93.207 1.00 44.70 463 LYS A CA 1
ATOM 3544 C C . LYS A 1 470 ? 2.931 64.277 93.252 1.00 43.88 463 LYS A C 1
ATOM 3545 O O . LYS A 1 470 ? 2.393 64.043 94.339 1.00 41.13 463 LYS A O 1
ATOM 3551 N N . TYR A 1 471 ? 2.342 63.962 92.092 1.00 49.78 464 TYR A N 1
ATOM 3552 C CA . TYR A 1 471 ? 0.936 63.572 92.005 1.00 53.50 464 TYR A CA 1
ATOM 3553 C C . TYR A 1 471 ? 0.728 62.104 91.672 1.00 59.80 464 TYR A C 1
ATOM 3554 O O . TYR A 1 471 ? -0.185 61.767 90.910 1.00 62.74 464 TYR A O 1
ATOM 3563 N N . ASP A 1 472 ? 1.578 61.224 92.188 1.00 76.12 465 ASP A N 1
ATOM 3564 C CA . ASP A 1 472 ? 1.268 59.802 92.234 1.00 85.12 465 ASP A CA 1
ATOM 3565 C C . ASP A 1 472 ? 1.129 59.182 90.836 1.00 79.98 465 ASP A C 1
ATOM 3566 O O . ASP A 1 472 ? 0.710 58.032 90.704 1.00 83.08 465 ASP A O 1
ATOM 3571 N N . SER A 1 473 ? 1.442 59.928 89.780 1.00 70.03 466 SER A N 1
ATOM 3572 C CA . SER A 1 473 ? 1.115 59.464 88.441 1.00 63.74 466 SER A CA 1
ATOM 3573 C C . SER A 1 473 ? 1.964 58.247 88.121 1.00 64.27 466 SER A C 1
ATOM 3574 O O . SER A 1 473 ? 3.194 58.340 88.043 1.00 78.38 466 SER A O 1
ATOM 3577 N N . SER A 1 474 ? 1.296 57.146 87.898 1.00 58.84 467 SER A N 1
ATOM 3578 C CA . SER A 1 474 ? 1.970 55.898 87.722 1.00 58.82 467 SER A CA 1
ATOM 3579 C C . SER A 1 474 ? 2.590 55.590 86.413 1.00 57.64 467 SER A C 1
ATOM 3580 O O . SER A 1 474 ? 2.090 55.950 85.389 1.00 51.32 467 SER A O 1
ATOM 3583 N N . ILE A 1 475 ? 3.686 54.865 86.479 1.00 60.62 468 ILE A N 1
ATOM 3584 C CA . ILE A 1 475 ? 4.355 54.456 85.288 1.00 56.28 468 ILE A CA 1
ATOM 3585 C C . ILE A 1 475 ? 3.681 53.243 84.744 1.00 58.08 468 ILE A C 1
ATOM 3586 O O . ILE A 1 475 ? 3.487 52.274 85.442 1.00 65.70 468 ILE A O 1
ATOM 3591 N N . THR A 1 476 ? 3.291 53.304 83.496 1.00 51.38 469 THR A N 1
ATOM 3592 C CA . THR A 1 476 ? 2.703 52.186 82.859 1.00 47.92 469 THR A CA 1
ATOM 3593 C C . THR A 1 476 ? 3.760 51.492 82.062 1.00 47.63 469 THR A C 1
ATOM 3594 O O . THR A 1 476 ? 3.647 50.314 81.796 1.00 50.16 469 THR A O 1
ATOM 3598 N N . ASN A 1 477 ? 4.802 52.218 81.698 1.00 46.06 470 ASN A N 1
ATOM 3599 C CA . ASN A 1 477 ? 5.873 51.661 80.902 1.00 43.18 470 ASN A CA 1
ATOM 3600 C C . ASN A 1 477 ? 7.159 52.427 80.847 1.00 45.38 470 ASN A C 1
ATOM 3601 O O . ASN A 1 477 ? 7.151 53.614 80.669 1.00 48.22 470 ASN A O 1
ATOM 3606 N N . ILE A 1 478 ? 8.265 51.766 81.082 1.00 42.90 471 ILE A N 1
ATOM 3607 C CA . ILE A 1 478 ? 9.565 52.356 80.813 1.00 36.51 471 ILE A CA 1
ATOM 3608 C C . ILE A 1 478 ? 10.182 51.567 79.673 1.00 36.23 471 ILE A C 1
ATOM 3609 O O . ILE A 1 478 ? 10.335 50.343 79.770 1.00 37.74 471 ILE A O 1
ATOM 3614 N N . LEU A 1 479 ? 10.486 52.255 78.578 1.00 35.69 472 LEU A N 1
ATOM 3615 C CA . LEU A 1 479 ? 11.362 51.712 77.552 1.00 34.75 472 LEU A CA 1
ATOM 3616 C C . LEU A 1 479 ? 12.759 52.228 77.850 1.00 37.28 472 LEU A C 1
ATOM 3617 O O . LEU A 1 479 ? 13.030 53.426 77.719 1.00 39.54 472 LEU A O 1
ATOM 3622 N N . LYS A 1 480 ? 13.625 51.332 78.299 1.00 38.33 473 LYS A N 1
ATOM 3623 C CA . LYS A 1 480 ? 15.007 51.664 78.607 1.00 37.92 473 LYS A CA 1
ATOM 3624 C C . LYS A 1 480 ? 15.826 51.425 77.349 1.00 36.41 473 LYS A C 1
ATOM 3625 O O . LYS A 1 480 ? 16.001 50.280 76.912 1.00 36.66 473 LYS A O 1
ATOM 3631 N N . ARG A 1 481 ? 16.299 52.495 76.755 1.00 31.16 474 ARG A N 1
ATOM 3632 C CA . ARG A 1 481 ? 17.003 52.409 75.490 1.00 34.12 474 ARG A CA 1
ATOM 3633 C C . ARG A 1 481 ? 18.445 52.792 75.756 1.00 30.64 474 ARG A C 1
ATOM 3634 O O . ARG A 1 481 ? 18.740 53.953 76.058 1.00 39.97 474 ARG A O 1
ATOM 3642 N N . HIS A 1 482 ? 19.329 51.807 75.679 1.00 27.34 475 HIS A N 1
ATOM 3643 C CA . HIS A 1 482 ? 20.723 51.961 76.073 1.00 26.81 475 HIS A CA 1
ATOM 3644 C C . HIS A 1 482 ? 21.570 51.952 74.813 1.00 30.10 475 HIS A C 1
ATOM 3645 O O . HIS A 1 482 ? 21.779 50.896 74.203 1.00 30.04 475 HIS A O 1
ATOM 3652 N N . LEU A 1 483 ? 22.046 53.133 74.427 1.00 30.04 476 LEU A N 1
ATOM 3653 C CA . LEU A 1 483 ? 22.934 53.300 73.283 1.00 25.64 476 LEU A CA 1
ATOM 3654 C C . LEU A 1 483 ? 24.362 53.133 73.781 1.00 31.19 476 LEU A C 1
ATOM 3655 O O . LEU A 1 483 ? 24.880 53.985 74.517 1.00 29.54 476 LEU A O 1
ATOM 3660 N N . THR A 1 484 ? 25.000 52.036 73.393 1.00 27.64 477 THR A N 1
ATOM 3661 C CA . THR A 1 484 ? 26.267 51.687 73.997 1.00 25.90 477 THR A CA 1
ATOM 3662 C C . THR A 1 484 ? 27.094 50.874 73.016 1.00 31.02 477 THR A C 1
ATOM 3663 O O . THR A 1 484 ? 26.673 50.588 71.890 1.00 36.36 477 THR A O 1
ATOM 3667 N N . LEU A 1 485 ? 28.292 50.520 73.460 1.00 32.31 478 LEU A N 1
ATOM 3668 C CA . LEU A 1 485 ? 29.244 49.749 72.679 1.00 30.52 478 LEU A CA 1
ATOM 3669 C C . LEU A 1 485 ? 29.250 48.337 73.218 1.00 37.10 478 LEU A C 1
ATOM 3670 O O . LEU A 1 485 ? 29.609 48.114 74.380 1.00 42.47 478 LEU A O 1
ATOM 3675 N N . SER A 1 486 ? 28.838 47.396 72.381 1.00 38.46 479 SER A N 1
ATOM 3676 C CA . SER A 1 486 ? 28.838 45.983 72.719 1.00 34.97 479 SER A CA 1
ATOM 3677 C C . SER A 1 486 ? 29.556 45.238 71.606 1.00 33.65 479 SER A C 1
ATOM 3678 O O . SER A 1 486 ? 29.151 45.321 70.441 1.00 26.67 479 SER A O 1
ATOM 3681 N N . SER A 1 487 ? 30.620 44.521 71.963 1.00 38.37 480 SER A N 1
ATOM 3682 C CA . SER A 1 487 ? 31.447 43.810 70.987 1.00 38.52 480 SER A CA 1
ATOM 3683 C C . SER A 1 487 ? 31.924 44.751 69.879 1.00 37.90 480 SER A C 1
ATOM 3684 O O . SER A 1 487 ? 31.900 44.412 68.695 1.00 33.35 480 SER A O 1
ATOM 3687 N N . ASN A 1 488 ? 32.362 45.947 70.266 1.00 40.76 481 ASN A N 1
ATOM 3688 C CA . ASN A 1 488 ? 32.931 46.940 69.359 1.00 45.12 481 ASN A CA 1
ATOM 3689 C C . ASN A 1 488 ? 31.930 47.419 68.315 1.00 39.61 481 ASN A C 1
ATOM 3690 O O . ASN A 1 488 ? 32.311 48.112 67.366 1.00 34.01 481 ASN A O 1
ATOM 3695 N N . ASN A 1 489 ? 30.660 47.077 68.470 1.00 36.36 482 ASN A N 1
ATOM 3696 C CA . ASN A 1 489 ? 29.611 47.610 67.623 1.00 36.11 482 ASN A CA 1
ATOM 3697 C C . ASN A 1 489 ? 28.717 48.537 68.431 1.00 35.40 482 ASN A C 1
ATOM 3698 O O . ASN A 1 489 ? 28.498 48.336 69.630 1.00 33.66 482 ASN A O 1
ATOM 3703 N N . VAL A 1 490 ? 28.218 49.573 67.767 1.00 29.18 483 VAL A N 1
ATOM 3704 C CA . VAL A 1 490 ? 27.168 50.378 68.360 1.00 29.18 483 VAL A CA 1
ATOM 3705 C C . VAL A 1 490 ? 25.892 49.559 68.427 1.00 28.81 483 VAL A C 1
ATOM 3706 O O . VAL A 1 490 ? 25.462 48.962 67.435 1.00 34.48 483 VAL A O 1
ATOM 3710 N N . VAL A 1 491 ? 25.284 49.515 69.601 1.00 35.30 484 VAL A N 1
ATOM 3711 C CA . VAL A 1 491 ? 23.994 48.871 69.757 1.00 33.92 484 VAL A CA 1
ATOM 3712 C C . VAL A 1 491 ? 23.096 49.791 70.559 1.00 35.28 484 VAL A C 1
ATOM 3713 O O . VAL A 1 491 ? 23.553 50.658 71.307 1.00 38.28 484 VAL A O 1
ATOM 3717 N N . ILE A 1 492 ? 21.802 49.600 70.390 1.00 31.57 485 ILE A N 1
ATOM 3718 C CA . ILE A 1 492 ? 20.846 50.101 71.352 1.00 30.89 485 ILE A CA 1
ATOM 3719 C C . ILE A 1 492 ? 20.247 48.879 72.015 1.00 40.73 485 ILE A C 1
ATOM 3720 O O . ILE A 1 492 ? 19.456 48.149 71.406 1.00 49.20 485 ILE A O 1
ATOM 3725 N N . GLU A 1 493 ? 20.662 48.634 73.246 1.00 38.18 486 GLU A N 1
ATOM 3726 C CA . GLU A 1 493 ? 20.056 47.595 74.051 1.00 33.00 486 GLU A CA 1
ATOM 3727 C C . GLU A 1 493 ? 18.785 48.161 74.664 1.00 37.16 486 GLU A C 1
ATOM 3728 O O . GLU A 1 493 ? 18.804 49.244 75.259 1.00 38.76 486 GLU A O 1
ATOM 3734 N N . GLU A 1 494 ? 17.676 47.451 74.489 1.00 38.57 487 GLU A N 1
ATOM 3735 C CA . GLU A 1 494 ? 16.386 47.882 75.009 1.00 36.69 487 GLU A CA 1
ATOM 3736 C C . GLU A 1 494 ? 15.888 46.871 76.031 1.00 40.00 487 GLU A C 1
ATOM 3737 O O . GLU A 1 494 ? 15.971 45.658 75.804 1.00 41.82 487 GLU A O 1
ATOM 3743 N N . GLU A 1 495 ? 15.417 47.371 77.169 1.00 43.18 488 GLU A N 1
ATOM 3744 C CA . GLU A 1 495 ? 14.565 46.605 78.065 1.00 44.58 488 GLU A CA 1
ATOM 3745 C C . GLU A 1 495 ? 13.305 47.405 78.326 1.00 45.15 488 GLU A C 1
ATOM 3746 O O . GLU A 1 495 ? 13.303 48.641 78.268 1.00 43.39 488 GLU A O 1
ATOM 3752 N N . THR A 1 496 ? 12.228 46.691 78.610 1.00 44.07 489 THR A N 1
ATOM 3753 C CA . THR A 1 496 ? 10.964 47.335 78.903 1.00 46.92 489 THR A CA 1
ATOM 3754 C C . THR A 1 496 ? 10.555 46.977 80.317 1.00 41.82 489 THR A C 1
ATOM 3755 O O . THR A 1 496 ? 10.771 45.851 80.775 1.00 39.23 489 THR A O 1
ATOM 3759 N N . PHE A 1 497 ? 9.993 47.954 81.008 1.00 41.08 490 PHE A N 1
ATOM 3760 C CA . PHE A 1 497 ? 9.547 47.782 82.375 1.00 45.74 490 PHE A CA 1
ATOM 3761 C C . PHE A 1 497 ? 8.117 48.290 82.488 1.00 42.03 490 PHE A C 1
ATOM 3762 O O . PHE A 1 497 ? 7.672 49.126 81.702 1.00 42.24 490 PHE A O 1
ATOM 3770 N N . SER A 1 498 ? 7.385 47.758 83.461 1.00 45.49 491 SER A N 1
ATOM 3771 C CA . SER A 1 498 ? 6.000 48.152 83.678 1.00 52.24 491 SER A CA 1
ATOM 3772 C C . SER A 1 498 ? 5.809 48.978 84.947 1.00 52.80 491 SER A C 1
ATOM 3773 O O . SER A 1 498 ? 4.681 49.386 85.247 1.00 53.26 4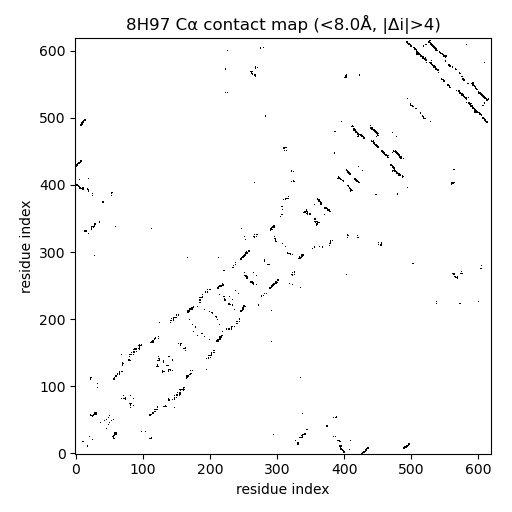91 SER A O 1
ATOM 3776 N N . SER A 1 499 ? 6.882 49.236 85.688 1.00 46.50 492 SER A N 1
ATOM 3777 C CA . SER A 1 499 ? 6.838 49.999 86.923 1.00 43.64 492 SER A CA 1
ATOM 3778 C C . SER A 1 499 ? 8.179 50.691 87.072 1.00 41.77 492 SER A C 1
ATOM 3779 O O . SER A 1 499 ? 9.131 50.390 86.351 1.00 43.94 492 SER A O 1
ATOM 3782 N N . SER A 1 500 ? 8.250 51.617 88.019 1.00 44.52 493 SER A N 1
ATOM 3783 C CA . SER A 1 500 ? 9.461 52.406 88.191 1.00 50.15 493 SER A CA 1
ATOM 3784 C C . SER A 1 500 ? 10.668 51.501 88.376 1.00 49.30 493 SER A C 1
ATOM 3785 O O . SER A 1 500 ? 10.578 50.420 88.961 1.00 50.48 493 SER A O 1
ATOM 3788 N N . ILE A 1 501 ? 11.802 51.937 87.840 1.00 50.20 494 ILE A N 1
ATOM 3789 C CA . ILE A 1 501 ? 13.075 51.271 88.072 1.00 49.98 494 ILE A CA 1
ATOM 3790 C C . ILE A 1 501 ? 13.944 52.205 88.893 1.00 47.16 494 ILE A C 1
ATOM 3791 O O . ILE A 1 501 ? 13.883 53.428 88.733 1.00 47.28 494 ILE A O 1
ATOM 3796 N N . SER A 1 502 ? 14.727 51.623 89.796 1.00 45.52 495 SER A N 1
ATOM 3797 C CA . SER A 1 502 ? 15.527 52.390 90.735 1.00 47.60 495 SER A CA 1
ATOM 3798 C C . SER A 1 502 ? 16.973 52.526 90.305 1.00 47.32 495 SER A C 1
ATOM 3799 O O . SER A 1 502 ? 17.591 53.561 90.569 1.00 56.74 495 SER A O 1
ATOM 3802 N N . THR A 1 503 ? 17.536 51.510 89.665 1.00 46.46 496 THR A N 1
ATOM 3803 C CA . THR A 1 503 ? 18.905 51.584 89.190 1.00 47.23 496 THR A CA 1
ATOM 3804 C C . THR A 1 503 ? 18.981 51.117 87.746 1.00 44.46 496 THR A C 1
ATOM 3805 O O . THR A 1 503 ? 18.237 50.231 87.312 1.00 50.40 496 THR A O 1
ATOM 3809 N N . VAL A 1 504 ? 19.881 51.741 86.999 1.00 41.91 497 VAL A N 1
ATOM 3810 C CA . VAL A 1 504 ? 20.268 51.257 85.685 1.00 41.10 497 VAL A CA 1
ATOM 3811 C C . VAL A 1 504 ? 21.781 51.257 85.632 1.00 42.61 497 VAL A C 1
ATOM 3812 O O . VAL A 1 504 ? 22.448 52.009 86.349 1.00 46.59 497 VAL A O 1
ATOM 3816 N N . GLN A 1 505 ? 22.322 50.396 84.780 1.00 47.02 498 GLN A N 1
ATOM 3817 C CA . GLN A 1 505 ? 23.742 50.411 84.454 1.00 41.81 498 GLN A CA 1
ATOM 3818 C C . GLN A 1 505 ? 23.923 51.261 83.204 1.00 35.58 498 GLN A C 1
ATOM 3819 O O . GLN A 1 505 ? 23.451 50.897 82.122 1.00 39.41 498 GLN A O 1
ATOM 3825 N N . LEU A 1 506 ? 24.577 52.403 83.349 1.00 29.89 499 LEU A N 1
ATOM 3826 C CA . LEU A 1 506 ? 24.951 53.212 82.199 1.00 29.63 499 LEU A CA 1
ATOM 3827 C C . LEU A 1 506 ? 26.346 52.798 81.750 1.00 34.28 499 LEU A C 1
ATOM 3828 O O . LEU A 1 506 ? 27.298 52.858 82.537 1.00 33.21 499 LEU A O 1
ATOM 3833 N N . GLY A 1 507 ? 26.473 52.372 80.499 1.00 32.03 500 GLY A N 1
ATOM 3834 C CA . GLY A 1 507 ? 27.748 51.881 80.031 1.00 28.21 500 GLY A CA 1
ATOM 3835 C C . GLY A 1 507 ? 28.791 52.978 79.954 1.00 39.13 500 GLY A C 1
ATOM 3836 O O . GLY A 1 507 ? 28.485 54.174 79.952 1.00 37.70 500 GLY A O 1
ATOM 3837 N N . ALA A 1 508 ? 30.054 52.553 79.917 1.00 32.53 501 ALA A N 1
ATOM 3838 C CA . ALA A 1 508 ? 31.138 53.470 79.603 1.00 36.41 501 ALA A CA 1
ATOM 3839 C C . ALA A 1 508 ? 30.779 54.274 78.363 1.00 35.41 501 ALA A C 1
ATOM 3840 O O . ALA A 1 508 ? 30.281 53.723 77.378 1.00 30.14 501 ALA A O 1
ATOM 3842 N N . GLY A 1 509 ? 30.968 55.591 78.448 1.00 34.21 502 GLY A N 1
ATOM 3843 C CA . GLY A 1 509 ? 30.766 56.492 77.327 1.00 30.62 502 GLY A CA 1
ATOM 3844 C C . GLY A 1 509 ? 29.400 56.385 76.688 1.00 34.03 502 GLY A C 1
ATOM 3845 O O . GLY A 1 509 ? 29.190 56.871 75.575 1.00 35.38 502 GLY A O 1
ATOM 3846 N N . SER A 1 510 ? 28.457 55.769 77.388 1.00 32.49 503 SER A N 1
ATOM 3847 C CA . SER A 1 510 ? 27.197 55.391 76.777 1.00 30.50 503 SER A CA 1
ATOM 3848 C C . SER A 1 510 ? 26.125 56.413 77.105 1.00 27.63 503 SER A C 1
ATOM 3849 O O . SER A 1 510 ? 26.291 57.289 77.953 1.00 35.04 503 SER A O 1
ATOM 3852 N N . THR A 1 511 ? 25.020 56.298 76.391 1.00 31.52 504 THR A N 1
ATOM 3853 C CA . THR A 1 511 ? 23.878 57.186 76.545 1.00 34.72 504 THR A CA 1
ATOM 3854 C C . THR A 1 511 ? 22.650 56.315 76.667 1.00 31.92 504 THR A C 1
ATOM 3855 O O . THR A 1 511 ? 22.470 55.379 75.884 1.00 35.26 504 THR A O 1
ATOM 3859 N N . MET A 1 512 ? 21.825 56.601 77.655 1.00 27.27 505 MET A N 1
ATOM 3860 C CA . MET A 1 512 ? 20.618 55.825 77.850 1.00 24.13 505 MET A CA 1
ATOM 3861 C C . MET A 1 512 ? 19.459 56.792 77.884 1.00 26.63 505 MET A C 1
ATOM 3862 O O . MET A 1 512 ? 19.537 57.832 78.545 1.00 31.32 505 MET A O 1
ATOM 3867 N N . ILE A 1 513 ? 18.406 56.475 77.150 1.00 25.94 506 ILE A N 1
ATOM 3868 C CA . ILE A 1 513 ? 17.160 57.210 77.271 1.00 29.23 506 ILE A CA 1
ATOM 3869 C C . ILE A 1 513 ? 16.116 56.256 77.814 1.00 32.49 506 ILE A C 1
ATOM 3870 O O . ILE A 1 513 ? 15.876 55.180 77.250 1.00 34.30 506 ILE A O 1
ATOM 3875 N N . LEU A 1 514 ? 15.558 56.622 78.952 1.00 28.92 507 LEU A N 1
ATOM 3876 C CA . LEU A 1 514 ? 14.418 55.929 79.506 1.00 28.68 507 LEU A CA 1
ATOM 3877 C C . LEU A 1 514 ? 13.209 56.646 78.954 1.00 30.84 507 LEU A C 1
ATOM 3878 O O . LEU A 1 514 ? 13.021 57.835 79.218 1.00 36.35 507 LEU A O 1
ATOM 3883 N N . GLU A 1 515 ? 12.435 55.955 78.128 1.00 35.00 508 GLU A N 1
ATOM 3884 C CA . GLU A 1 515 ? 11.203 56.516 77.586 1.00 33.40 508 GLU A CA 1
ATOM 3885 C C . GLU A 1 515 ? 10.087 56.070 78.513 1.00 33.47 508 GLU A C 1
ATOM 3886 O O . GLU A 1 515 ? 9.623 54.928 78.445 1.00 41.00 508 GLU A O 1
ATOM 3892 N N . TYR A 1 516 ? 9.693 56.967 79.412 1.00 34.25 509 TYR A N 1
ATOM 3893 C CA . TYR A 1 516 ? 8.622 56.705 80.363 1.00 37.96 509 TYR A CA 1
ATOM 3894 C C . TYR A 1 516 ? 7.250 56.939 79.738 1.00 39.84 509 TYR A C 1
ATOM 3895 O O . TYR A 1 516 ? 7.048 57.890 78.977 1.00 38.14 509 TYR A O 1
ATOM 3904 N N . THR A 1 517 ? 6.291 56.095 80.104 1.00 43.46 510 THR A N 1
ATOM 3905 C CA . THR A 1 517 ? 4.881 56.351 79.836 1.00 41.87 510 THR A CA 1
ATOM 3906 C C . THR A 1 517 ? 4.138 56.369 81.164 1.00 40.99 510 THR A C 1
ATOM 3907 O O . THR A 1 517 ? 4.234 55.417 81.948 1.00 41.93 510 THR A O 1
ATOM 3911 N N . PHE A 1 518 ? 3.422 57.456 81.425 1.00 40.00 511 PHE A N 1
ATOM 3912 C CA . PHE A 1 518 ? 2.664 57.610 82.657 1.00 42.05 511 PHE A CA 1
ATOM 3913 C C . PHE A 1 518 ? 1.187 57.436 82.382 1.00 47.06 511 PHE A C 1
ATOM 3914 O O . PHE A 1 518 ? 0.715 57.682 81.268 1.00 50.04 511 PHE A O 1
ATOM 3922 N N . ALA A 1 519 ? 0.468 57.002 83.422 1.00 51.32 512 ALA A N 1
ATOM 3923 C CA . ALA A 1 519 ? -0.960 56.748 83.297 1.00 48.44 512 ALA A CA 1
ATOM 3924 C C . ALA A 1 519 ? -1.690 57.959 82.751 1.00 44.64 512 ALA A C 1
ATOM 3925 O O . ALA A 1 519 ? -2.670 57.818 82.015 1.00 48.63 512 ALA A O 1
ATOM 3927 N N . ASN A 1 520 ? -1.205 59.152 83.072 1.00 45.43 513 ASN A N 1
ATOM 3928 C CA . ASN A 1 520 ? -1.842 60.397 82.690 1.00 50.78 513 ASN A CA 1
ATOM 3929 C C . ASN A 1 520 ? -0.751 61.419 82.407 1.00 52.83 513 ASN A C 1
ATOM 3930 O O . ASN A 1 520 ? 0.399 61.249 82.818 1.00 51.48 513 ASN A O 1
ATOM 3935 N N . SER A 1 521 ? -1.120 62.481 81.689 1.00 51.61 514 SER A N 1
ATOM 3936 C CA . SER A 1 521 ? -0.180 63.565 81.434 1.00 43.31 514 SER A CA 1
ATOM 3937 C C . SER A 1 521 ? 0.352 64.121 82.747 1.00 40.91 514 SER A C 1
ATOM 3938 O O . SER A 1 521 ? -0.386 64.295 83.720 1.00 42.21 514 SER A O 1
ATOM 3941 N N . LEU A 1 522 ? 1.649 64.378 82.782 1.00 42.05 515 LEU A N 1
ATOM 3942 C CA . LEU A 1 522 ? 2.263 64.875 84.001 1.00 42.12 515 LEU A CA 1
ATOM 3943 C C . LEU A 1 522 ? 1.918 66.338 84.206 1.00 39.56 515 LEU A C 1
ATOM 3944 O O . LEU A 1 522 ? 1.826 67.114 83.252 1.00 37.66 515 LEU A O 1
ATOM 3949 N N . THR A 1 523 ? 1.718 66.715 85.460 1.00 42.23 516 THR A N 1
ATOM 3950 C CA . THR A 1 523 ? 1.478 68.109 85.797 1.00 46.16 516 THR A CA 1
ATOM 3951 C C . THR A 1 523 ? 2.818 68.731 86.164 1.00 45.81 516 THR A C 1
ATOM 3952 O O . THR A 1 523 ? 3.414 68.378 87.185 1.00 51.36 516 THR A O 1
ATOM 3956 N N . ILE A 1 524 ? 3.305 69.633 85.319 1.00 39.92 517 ILE A N 1
ATOM 3957 C CA . ILE A 1 524 ? 4.589 70.277 85.560 1.00 33.62 517 ILE A CA 1
ATOM 3958 C C . ILE A 1 524 ? 4.368 71.679 86.118 1.00 38.87 517 ILE A C 1
ATOM 3959 O O . ILE A 1 524 ? 4.572 72.680 85.425 1.00 41.26 517 ILE A O 1
ATOM 3964 N N . ASP A 1 525 ? 3.959 71.755 87.384 1.00 39.05 518 ASP A N 1
ATOM 3965 C CA . ASP A 1 525 ? 3.597 73.008 88.029 1.00 39.69 518 ASP A CA 1
ATOM 3966 C C . ASP A 1 525 ? 4.678 73.541 88.959 1.00 42.34 518 ASP A C 1
ATOM 3967 O O . ASP A 1 525 ? 4.396 74.431 89.766 1.00 40.84 518 ASP A O 1
ATOM 3972 N N . GLU A 1 526 ? 5.886 73.000 88.899 1.00 38.47 519 GLU A N 1
ATOM 3973 C CA . GLU A 1 526 ? 7.015 73.603 89.581 1.00 37.84 519 GLU A CA 1
ATOM 3974 C C . GLU A 1 526 ? 7.985 74.123 88.536 1.00 38.12 519 GLU A C 1
ATOM 3975 O O . GLU A 1 526 ? 7.943 73.726 87.371 1.00 37.33 519 GLU A O 1
ATOM 3981 N N . THR A 1 527 ? 8.853 75.030 88.957 1.00 40.79 520 THR A N 1
ATOM 3982 C CA . THR A 1 527 ? 9.729 75.703 88.013 1.00 39.48 520 THR A CA 1
ATOM 3983 C C . THR A 1 527 ? 11.109 75.864 88.615 1.00 38.99 520 THR A C 1
ATOM 3984 O O . THR A 1 527 ? 11.251 76.322 89.751 1.00 38.21 520 THR A O 1
ATOM 3988 N N . SER A 1 528 ? 12.115 75.478 87.853 1.00 40.45 521 SER A N 1
ATOM 3989 C CA . SER A 1 528 ? 13.493 75.832 88.142 1.00 33.49 521 SER A CA 1
ATOM 3990 C C . SER A 1 528 ? 13.926 76.787 87.044 1.00 35.57 521 SER A C 1
ATOM 3991 O O . SER A 1 528 ? 14.035 76.397 85.876 1.00 39.26 521 SER A O 1
ATOM 3994 N N . THR A 1 529 ? 14.122 78.035 87.412 1.00 36.20 522 THR A N 1
ATOM 3995 C CA . THR A 1 529 ? 14.536 79.073 86.484 1.00 40.64 522 THR A CA 1
ATOM 3996 C C . THR A 1 529 ? 16.030 79.273 86.664 1.00 40.60 522 THR A C 1
ATOM 3997 O O . THR A 1 529 ? 16.487 79.698 87.732 1.00 28.13 522 THR A O 1
ATOM 4001 N N . GLU A 1 530 ? 16.783 78.943 85.627 1.00 38.23 523 GLU A N 1
ATOM 4002 C CA . GLU A 1 530 ? 18.221 79.082 85.649 1.00 35.87 523 GLU A CA 1
ATOM 4003 C C . GLU A 1 530 ? 18.601 80.416 85.033 1.00 35.36 523 GLU A C 1
ATOM 4004 O O . GLU A 1 530 ? 18.147 80.756 83.933 1.00 41.88 523 GLU A O 1
ATOM 4010 N N . GLU A 1 531 ? 19.413 81.168 85.757 1.00 27.56 524 GLU A N 1
ATOM 4011 C CA . GLU A 1 531 ? 19.981 82.410 85.281 1.00 31.40 524 GLU A CA 1
ATOM 4012 C C . GLU A 1 531 ? 21.478 82.326 85.508 1.00 34.27 524 GLU A C 1
ATOM 4013 O O . GLU A 1 531 ? 21.949 81.683 86.454 1.00 39.21 524 GLU A O 1
ATOM 4019 N N . LYS A 1 532 ? 22.226 82.941 84.607 1.00 32.14 525 LYS A N 1
ATOM 4020 C CA . LYS A 1 532 ? 23.672 82.825 84.612 1.00 34.54 525 LYS A CA 1
ATOM 4021 C C . LYS A 1 532 ? 24.264 84.210 84.785 1.00 34.63 525 LYS A C 1
ATOM 4022 O O . LYS A 1 532 ? 23.813 85.175 84.155 1.00 32.19 525 LYS A O 1
ATOM 4028 N N . TYR A 1 533 ? 25.243 84.308 85.666 1.00 30.29 526 TYR A N 1
ATOM 4029 C CA . TYR A 1 533 ? 25.817 85.585 86.020 1.00 31.12 526 TYR A CA 1
ATOM 4030 C C . TYR A 1 533 ? 27.321 85.493 85.871 1.00 32.32 526 TYR A C 1
ATOM 4031 O O . TYR A 1 533 ? 27.923 84.464 86.190 1.00 33.74 526 TYR A O 1
ATOM 4040 N N . TYR A 1 534 ? 27.915 86.575 85.380 1.00 34.69 527 TYR A N 1
ATOM 4041 C CA . TYR A 1 534 ? 29.294 86.583 84.920 1.00 33.70 527 TYR A CA 1
ATOM 4042 C C . TYR A 1 534 ? 30.111 87.505 85.803 1.00 32.58 527 TYR A C 1
ATOM 4043 O O . TYR A 1 534 ? 29.678 88.613 86.123 1.00 35.77 527 TYR A O 1
ATOM 4052 N N . ALA A 1 535 ? 31.283 87.038 86.213 1.00 27.51 528 ALA A N 1
ATOM 4053 C CA . ALA A 1 535 ? 32.121 87.859 87.063 1.00 31.68 528 ALA A CA 1
ATOM 4054 C C . ALA A 1 535 ? 32.510 89.141 86.335 1.00 33.49 528 ALA A C 1
ATOM 4055 O O . ALA A 1 535 ? 32.394 89.259 85.113 1.00 35.69 528 ALA A O 1
ATOM 4057 N N . ASP A 1 536 ? 33.011 90.099 87.066 1.00 30.76 529 ASP A N 1
ATOM 4058 C CA . ASP A 1 536 ? 33.389 91.364 86.495 1.00 30.74 529 ASP A CA 1
ATOM 4059 C C . ASP A 1 536 ? 34.750 91.269 85.884 1.00 34.81 529 ASP A C 1
ATOM 4060 O O . ASP A 1 536 ? 35.243 92.224 85.326 1.00 35.64 529 ASP A O 1
ATOM 4065 N N . SER A 1 537 ? 35.348 90.103 85.979 1.00 32.71 530 SER A N 1
ATOM 4066 C CA . SER A 1 537 ? 36.650 89.890 85.437 1.00 37.62 530 SER A CA 1
ATOM 4067 C C . SER A 1 537 ? 36.785 88.477 84.934 1.00 38.15 530 SER A C 1
ATOM 4068 O O . SER A 1 537 ? 36.124 87.605 85.420 1.00 32.39 530 SER A O 1
ATOM 4071 N N . TYR A 1 538 ? 37.685 88.262 84.000 1.00 37.85 531 TYR A N 1
ATOM 4072 C CA . TYR A 1 538 ? 37.892 86.956 83.409 1.00 32.27 531 TYR A CA 1
ATOM 4073 C C . TYR A 1 538 ? 39.354 86.786 83.172 1.00 28.29 531 TYR A C 1
ATOM 4074 O O . TYR A 1 538 ? 40.083 87.709 83.412 1.00 33.39 531 TYR A O 1
ATOM 4083 N N . LEU A 1 539 ? 39.766 85.636 82.669 1.00 28.08 532 LEU A N 1
ATOM 4084 C CA . LEU A 1 539 ? 41.149 85.390 82.320 1.00 30.58 532 LEU A CA 1
ATOM 4085 C C . LEU A 1 539 ? 42.102 85.927 83.353 1.00 30.68 532 LEU A C 1
ATOM 4086 O O . LEU A 1 539 ? 42.850 86.840 83.100 1.00 40.28 532 LEU A O 1
ATOM 4091 N N . GLN A 1 540 ? 42.066 85.321 84.513 1.00 31.95 533 GLN A N 1
ATOM 4092 C CA . GLN A 1 540 ? 42.889 85.846 85.596 1.00 33.50 533 GLN A CA 1
ATOM 4093 C C . GLN A 1 540 ? 44.090 84.946 85.811 1.00 35.25 533 GLN A C 1
ATOM 4094 O O . GLN A 1 540 ? 43.914 83.757 86.117 1.00 31.03 533 GLN A O 1
ATOM 4100 N N . PRO A 1 541 ? 45.307 85.451 85.654 1.00 32.48 534 PRO A N 1
ATOM 4101 C CA . PRO A 1 541 ? 46.481 84.622 85.924 1.00 32.20 534 PRO A CA 1
ATOM 4102 C C . PRO A 1 541 ? 46.439 84.082 87.341 1.00 32.74 534 PRO A C 1
ATOM 4103 O O . PRO A 1 541 ? 46.009 84.761 88.274 1.00 33.57 534 PRO A O 1
ATOM 4107 N N . ILE A 1 542 ? 46.875 82.844 87.496 1.00 30.68 535 ILE A N 1
ATOM 4108 C CA . ILE A 1 542 ? 46.891 82.190 88.793 1.00 30.62 535 ILE A CA 1
ATOM 4109 C C . ILE A 1 542 ? 48.282 82.344 89.380 1.00 35.10 535 ILE A C 1
ATOM 4110 O O . ILE A 1 542 ? 49.275 81.925 88.772 1.00 32.76 535 ILE A O 1
ATOM 4115 N N . VAL A 1 543 ? 48.355 82.954 90.554 1.00 31.81 536 VAL A N 1
ATOM 4116 C CA . VAL A 1 543 ? 49.603 83.089 91.292 1.00 36.80 536 VAL A CA 1
ATOM 4117 C C . VAL A 1 543 ? 49.463 82.308 92.583 1.00 36.07 536 VAL A C 1
ATOM 4118 O O . VAL A 1 543 ? 48.463 82.455 93.295 1.00 37.26 536 VAL A O 1
ATOM 4122 N N . ALA A 1 544 ? 50.464 81.482 92.877 1.00 34.17 537 ALA A N 1
ATOM 4123 C CA . ALA A 1 544 ? 50.434 80.633 94.056 1.00 36.65 537 ALA A CA 1
ATOM 4124 C C . ALA A 1 544 ? 50.131 81.443 95.304 1.00 37.44 537 ALA A C 1
ATOM 4125 O O . ALA A 1 544 ? 50.737 82.490 95.547 1.00 39.52 537 ALA A O 1
ATOM 4127 N N . SER A 1 545 ? 49.176 80.946 96.086 1.00 38.33 538 SER A N 1
ATOM 4128 C CA . SER A 1 545 ? 48.794 81.479 97.385 1.00 35.68 538 SER A CA 1
ATOM 4129 C C . SER A 1 545 ? 48.268 82.902 97.289 1.00 38.29 538 SER A C 1
ATOM 4130 O O . SER A 1 545 ? 48.114 83.571 98.311 1.00 51.16 538 SER A O 1
ATOM 4133 N N . GLN A 1 546 ? 47.977 83.378 96.088 1.00 34.52 539 GLN A N 1
ATOM 4134 C CA . GLN A 1 546 ? 47.410 84.707 95.904 1.00 36.07 539 GLN A CA 1
ATOM 4135 C C . GLN A 1 546 ? 45.958 84.549 95.483 1.00 31.69 539 GLN A C 1
ATOM 4136 O O . GLN A 1 546 ? 45.692 84.088 94.364 1.00 30.54 539 GLN A O 1
ATOM 4142 N N . PRO A 1 547 ? 44.996 84.875 96.344 1.00 34.98 540 PRO A N 1
ATOM 4143 C CA . PRO A 1 547 ? 43.590 84.740 95.960 1.00 34.69 540 PRO A CA 1
ATOM 4144 C C . PRO A 1 547 ? 43.244 85.643 94.795 1.00 38.22 540 PRO A C 1
ATOM 4145 O O . PRO A 1 547 ? 43.636 86.809 94.743 1.00 44.56 540 PRO A O 1
ATOM 4149 N N . ILE A 1 548 ? 42.514 85.074 93.847 1.00 37.27 541 ILE A N 1
ATOM 4150 C CA . ILE A 1 548 ? 41.915 85.811 92.748 1.00 30.91 541 ILE A CA 1
ATOM 4151 C C . ILE A 1 548 ? 40.490 86.133 93.155 1.00 36.79 541 ILE A C 1
ATOM 4152 O O . ILE A 1 548 ? 39.696 85.228 93.448 1.00 38.29 541 ILE A O 1
ATOM 4157 N N . LEU A 1 549 ? 40.175 87.420 93.198 1.00 36.76 542 LEU A N 1
ATOM 4158 C CA . LEU A 1 549 ? 38.901 87.898 93.706 1.00 33.35 542 LEU A CA 1
ATOM 4159 C C . LEU A 1 549 ? 38.020 88.289 92.536 1.00 34.93 542 LEU A C 1
ATOM 4160 O O . LEU A 1 549 ? 38.447 89.039 91.652 1.00 40.20 542 LEU A O 1
ATOM 4165 N N . PHE A 1 550 ? 36.808 87.758 92.522 1.00 29.80 543 PHE A N 1
ATOM 4166 C CA . PHE A 1 550 ? 35.838 88.013 91.473 1.00 30.82 543 PHE A CA 1
ATOM 4167 C C . PHE A 1 550 ? 34.580 88.596 92.087 1.00 37.51 543 PHE A C 1
ATOM 4168 O O . PHE A 1 550 ? 34.103 88.101 93.112 1.00 44.35 543 PHE A O 1
ATOM 4176 N N . ALA A 1 551 ? 34.026 89.622 91.448 1.00 28.62 544 ALA A N 1
ATOM 4177 C CA . ALA A 1 551 ? 32.683 90.075 91.770 1.00 27.35 544 ALA A CA 1
ATOM 4178 C C . ALA A 1 551 ? 31.725 89.392 90.807 1.00 32.24 544 ALA A C 1
ATOM 4179 O O . ALA A 1 551 ? 31.904 89.479 89.591 1.00 34.76 544 ALA A O 1
ATOM 4181 N N . VAL A 1 552 ? 30.731 88.692 91.337 1.00 35.40 545 VAL A N 1
ATOM 4182 C CA . VAL A 1 552 ? 29.605 88.235 90.537 1.00 32.76 545 VAL A CA 1
ATOM 4183 C C . VAL A 1 552 ? 28.385 88.954 91.090 1.00 35.96 545 VAL A C 1
ATOM 4184 O O . VAL A 1 552 ? 27.883 88.612 92.165 1.00 43.27 545 VAL A O 1
ATOM 4188 N N . ASN A 1 553 ? 27.905 89.945 90.353 1.00 28.59 546 ASN A N 1
ATOM 4189 C CA . ASN A 1 553 ? 27.010 90.958 90.877 1.00 34.26 546 ASN A CA 1
ATOM 4190 C C . ASN A 1 553 ? 25.600 90.781 90.340 1.00 35.58 546 ASN A C 1
ATOM 4191 O O . ASN A 1 553 ? 25.365 90.072 89.359 1.00 36.85 546 ASN A O 1
ATOM 4196 N N . ASN A 1 554 ? 24.662 91.453 91.009 1.00 30.47 547 ASN A N 1
ATOM 4197 C CA . ASN A 1 554 ? 23.288 91.581 90.537 1.00 34.57 547 ASN A CA 1
ATOM 4198 C C . ASN A 1 554 ? 22.659 90.219 90.314 1.00 33.28 547 ASN A C 1
ATOM 4199 O O . ASN A 1 554 ? 21.881 90.015 89.383 1.00 41.28 547 ASN A O 1
ATOM 4204 N N . VAL A 1 555 ? 23.025 89.273 91.171 1.00 29.95 548 VAL A N 1
ATOM 4205 C CA . VAL A 1 555 ? 22.456 87.939 91.114 1.00 29.24 548 VAL A CA 1
ATOM 4206 C C . VAL A 1 555 ? 21.042 88.028 91.667 1.00 38.76 548 VAL A C 1
ATOM 4207 O O . VAL A 1 555 ? 20.843 88.309 92.852 1.00 41.76 548 VAL A O 1
ATOM 4211 N N . VAL A 1 556 ? 20.054 87.837 90.797 1.00 46.51 549 VAL A N 1
ATOM 4212 C CA . VAL A 1 556 ? 18.655 87.855 91.212 1.00 40.52 549 VAL A CA 1
ATOM 4213 C C . VAL A 1 556 ? 18.352 86.522 91.874 1.00 39.65 549 VAL A C 1
ATOM 4214 O O . VAL A 1 556 ? 18.374 85.482 91.216 1.00 46.67 549 VAL A O 1
ATOM 4218 N N . LYS A 1 557 ? 18.092 86.540 93.178 1.00 35.47 550 LYS A N 1
ATOM 4219 C CA . LYS A 1 557 ? 17.564 85.350 93.848 1.00 36.87 550 LYS A CA 1
ATOM 4220 C C . LYS A 1 557 ? 16.053 85.506 93.872 1.00 37.92 550 LYS A C 1
ATOM 4221 O O . LYS A 1 557 ? 15.454 85.966 94.843 1.00 46.49 550 LYS A O 1
ATOM 4227 N N . SER A 1 558 ? 15.440 85.119 92.761 1.00 39.03 551 SER A N 1
ATOM 4228 C CA . SER A 1 558 ? 14.037 85.369 92.461 1.00 42.30 551 SER A CA 1
ATOM 4229 C C . SER A 1 558 ? 13.092 84.402 93.155 1.00 40.28 551 SER A C 1
ATOM 4230 O O . SER A 1 558 ? 11.876 84.504 92.955 1.00 43.26 551 SER A O 1
ATOM 4233 N N . ALA A 1 559 ? 13.612 83.475 93.954 1.00 32.26 552 ALA A N 1
ATOM 4234 C CA . ALA A 1 559 ? 12.803 82.489 94.647 1.00 33.09 552 ALA A CA 1
ATOM 4235 C C . ALA A 1 559 ? 13.254 82.415 96.096 1.00 41.36 552 ALA A C 1
ATOM 4236 O O . ALA A 1 559 ? 14.196 83.093 96.517 1.00 45.19 552 ALA A O 1
ATOM 4238 N N . THR A 1 560 ? 12.576 81.578 96.871 1.00 55.39 553 THR A N 1
ATOM 4239 C CA . THR A 1 560 ? 13.029 81.359 98.238 1.00 64.25 553 THR A CA 1
ATOM 4240 C C . THR A 1 560 ? 14.001 80.183 98.308 1.00 55.34 553 THR A C 1
ATOM 4241 O O . THR A 1 560 ? 14.959 80.211 99.093 1.00 54.11 553 THR A O 1
ATOM 4245 N N . TYR A 1 561 ? 13.794 79.174 97.464 1.00 44.10 554 TYR A N 1
ATOM 4246 C CA . TYR A 1 561 ? 14.675 78.022 97.375 1.00 40.16 554 TYR A CA 1
ATOM 4247 C C . TYR A 1 561 ? 15.386 77.996 96.028 1.00 45.88 554 TYR A C 1
ATOM 4248 O O . TYR A 1 561 ? 14.907 78.539 95.027 1.00 51.08 554 TYR A O 1
ATOM 4257 N N . GLY A 1 562 ? 16.548 77.356 96.021 1.00 39.01 555 GLY A N 1
ATOM 4258 C CA . GLY A 1 562 ? 17.334 77.266 94.813 1.00 41.26 555 GLY A CA 1
ATOM 4259 C C . GLY A 1 562 ? 18.690 76.660 95.102 1.00 42.21 555 GLY A C 1
ATOM 4260 O O . GLY A 1 562 ? 18.935 76.102 96.174 1.00 42.40 555 GLY A O 1
ATOM 4261 N N . GLU A 1 563 ? 19.559 76.773 94.109 1.00 37.62 556 GLU A N 1
ATOM 4262 C CA . GLU A 1 563 ? 20.936 76.334 94.229 1.00 37.35 556 GLU A CA 1
ATOM 4263 C C . GLU A 1 563 ? 21.707 77.033 93.133 1.00 36.88 556 GLU A C 1
ATOM 4264 O O . GLU A 1 563 ? 21.130 77.531 92.162 1.00 32.76 556 GLU A O 1
ATOM 4270 N N . ALA A 1 564 ? 23.015 77.071 93.303 1.00 35.80 557 ALA A N 1
ATOM 4271 C CA . ALA A 1 564 ? 23.877 77.755 92.363 1.00 31.67 557 ALA A CA 1
ATOM 4272 C C . ALA A 1 564 ? 25.057 76.863 92.042 1.00 35.35 557 ALA A C 1
ATOM 4273 O O . ALA A 1 564 ? 25.482 76.034 92.857 1.00 35.63 557 ALA A O 1
ATOM 4275 N N . VAL A 1 565 ? 25.580 77.038 90.840 1.00 29.16 558 VAL A N 1
ATOM 4276 C CA . VAL A 1 565 ? 26.814 76.394 90.451 1.00 30.08 558 VAL A CA 1
ATOM 4277 C C . VAL A 1 565 ? 27.793 77.493 90.101 1.00 36.47 558 VAL A C 1
ATOM 4278 O O . VAL A 1 565 ? 27.534 78.310 89.206 1.00 34.11 558 VAL A O 1
ATOM 4282 N N . LEU A 1 566 ? 28.873 77.558 90.867 1.00 41.42 559 LEU A N 1
ATOM 4283 C CA . LEU A 1 566 ? 30.019 78.373 90.528 1.00 38.21 559 LEU A CA 1
ATOM 4284 C C . LEU A 1 566 ? 30.808 77.636 89.463 1.00 34.43 559 LEU A C 1
ATOM 4285 O O . LEU A 1 566 ? 31.267 76.511 89.687 1.00 34.42 559 LEU A O 1
ATOM 4290 N N . ARG A 1 567 ? 30.926 78.248 88.303 1.00 34.35 560 ARG A N 1
ATOM 4291 C CA . ARG A 1 567 ? 31.627 77.666 87.166 1.00 30.56 560 ARG A CA 1
ATOM 4292 C C . ARG A 1 567 ? 32.960 78.385 87.028 1.00 28.96 560 ARG A C 1
ATOM 4293 O O . ARG A 1 567 ? 33.014 79.530 86.566 1.00 36.83 560 ARG A O 1
ATOM 4301 N N . LEU A 1 568 ? 34.022 77.718 87.471 1.00 23.60 561 LEU A N 1
ATOM 4302 C CA . LEU A 1 568 ? 35.389 78.199 87.330 1.00 23.33 561 LEU A CA 1
ATOM 4303 C C . LEU A 1 568 ? 35.957 77.602 86.064 1.00 27.89 561 LEU A C 1
ATOM 4304 O O . LEU A 1 568 ? 36.220 76.396 86.009 1.00 32.05 561 LEU A O 1
ATOM 4309 N N . GLY A 1 569 ? 36.138 78.432 85.045 1.00 26.17 562 GLY A N 1
ATOM 4310 C CA . GLY A 1 569 ? 36.938 78.031 83.913 1.00 28.23 562 GLY A CA 1
ATOM 4311 C C . GLY A 1 569 ? 38.389 78.045 84.329 1.00 27.38 562 GLY A C 1
ATOM 4312 O O . GLY A 1 569 ? 38.911 79.096 84.735 1.00 26.87 562 GLY A O 1
ATOM 4313 N N . LEU A 1 570 ? 39.044 76.889 84.288 1.00 26.00 563 LEU A N 1
ATOM 4314 C CA . LEU A 1 570 ? 40.450 76.774 84.646 1.00 21.89 563 LEU A CA 1
ATOM 4315 C C . LEU A 1 570 ? 41.231 76.363 83.409 1.00 29.36 563 LEU A C 1
ATOM 4316 O O . LEU A 1 570 ? 40.932 75.334 82.790 1.00 32.04 563 LEU A O 1
ATOM 4321 N N . GLY A 1 571 ? 42.226 77.164 83.054 1.00 28.70 564 GLY A N 1
ATOM 4322 C CA . GLY A 1 571 ? 43.159 76.781 82.024 1.00 27.80 564 GLY A CA 1
ATOM 4323 C C . GLY A 1 571 ? 44.538 76.645 82.634 1.00 32.75 564 GLY A C 1
ATOM 4324 O O . GLY A 1 571 ? 45.192 77.653 82.909 1.00 34.06 564 GLY A O 1
ATOM 4325 N N . ARG A 1 572 ? 44.985 75.417 82.884 1.00 26.51 565 ARG A N 1
ATOM 4326 C CA . ARG A 1 572 ? 46.278 75.203 83.515 1.00 31.25 565 ARG A CA 1
ATOM 4327 C C . ARG A 1 572 ? 47.009 74.041 82.864 1.00 33.36 565 ARG A C 1
ATOM 4328 O O . ARG A 1 572 ? 46.396 73.071 82.408 1.00 33.10 565 ARG A O 1
ATOM 4336 N N . ASP A 1 573 ? 48.338 74.152 82.852 1.00 27.51 566 ASP A N 1
ATOM 4337 C CA . ASP A 1 573 ? 49.183 73.031 82.494 1.00 28.73 566 ASP A CA 1
ATOM 4338 C C . ASP A 1 573 ? 48.807 71.829 83.334 1.00 30.69 566 ASP A C 1
ATOM 4339 O O . ASP A 1 573 ? 48.329 71.964 84.465 1.00 28.12 566 ASP A O 1
ATOM 4344 N N . HIS A 1 574 ? 49.002 70.647 82.761 1.00 35.44 567 HIS A N 1
ATOM 4345 C CA . HIS A 1 574 ? 48.904 69.433 83.547 1.00 30.31 567 HIS A CA 1
ATOM 4346 C C . HIS A 1 574 ? 49.949 69.462 84.656 1.00 33.03 567 HIS A C 1
ATOM 4347 O O . HIS A 1 574 ? 51.027 70.037 84.508 1.00 23.58 567 HIS A O 1
ATOM 4354 N N . GLY A 1 575 ? 49.605 68.874 85.795 1.00 31.96 568 GLY A N 1
ATOM 4355 C CA . GLY A 1 575 ? 50.442 68.954 86.959 1.00 29.07 568 GLY A CA 1
ATOM 4356 C C . GLY A 1 575 ? 50.139 70.125 87.855 1.00 36.38 568 GLY A C 1
ATOM 4357 O O . GLY A 1 575 ? 50.562 70.124 89.013 1.00 47.90 568 GLY A O 1
ATOM 4358 N N . LYS A 1 576 ? 49.417 71.122 87.363 1.00 35.63 569 LYS A N 1
ATOM 4359 C CA . LYS A 1 576 ? 49.019 72.231 88.208 1.00 26.40 569 LYS A CA 1
ATOM 4360 C C . LYS A 1 576 ? 47.674 71.920 88.845 1.00 29.63 569 LYS A C 1
ATOM 4361 O O . LYS A 1 576 ? 46.813 71.263 88.252 1.00 31.09 569 LYS A O 1
ATOM 4367 N N . SER A 1 577 ? 47.513 72.380 90.079 1.00 28.74 570 SER A N 1
ATOM 4368 C CA . SER A 1 577 ? 46.333 72.042 90.854 1.00 28.13 570 SER A CA 1
ATOM 4369 C C . SER A 1 577 ? 45.075 72.541 90.172 1.00 32.10 570 SER A C 1
ATOM 4370 O O . SER A 1 577 ? 45.006 73.682 89.708 1.00 33.28 570 SER A O 1
ATOM 4373 N N . LEU A 1 578 ? 44.065 71.681 90.132 1.00 29.91 571 LEU A N 1
ATOM 4374 C CA . LEU A 1 578 ? 42.730 72.098 89.736 1.00 35.73 571 LEU A CA 1
ATOM 4375 C C . LEU A 1 578 ? 41.777 72.058 90.921 1.00 35.99 571 LEU A C 1
ATOM 4376 O O . LEU A 1 578 ? 40.563 71.957 90.747 1.00 36.74 571 LEU A O 1
ATOM 4381 N N . LYS A 1 579 ? 42.311 72.111 92.136 1.00 37.99 572 LYS A N 1
ATOM 4382 C CA . LYS A 1 579 ? 41.495 72.164 93.341 1.00 39.28 572 LYS A CA 1
ATOM 4383 C C . LYS A 1 579 ? 41.884 73.415 94.112 1.00 36.08 572 LYS A C 1
ATOM 4384 O O . LYS A 1 579 ? 42.545 73.341 95.153 1.00 35.94 572 LYS A O 1
ATOM 4390 N N . PRO A 1 580 ? 41.492 74.584 93.624 1.00 36.44 573 PRO A N 1
ATOM 4391 C CA . PRO A 1 580 ? 41.756 75.801 94.378 1.00 30.95 573 PRO A CA 1
ATOM 4392 C C . PRO A 1 580 ? 40.883 75.823 95.610 1.00 34.96 573 PRO A C 1
ATOM 4393 O O . PRO A 1 580 ? 39.841 75.167 95.674 1.00 34.47 573 PRO A O 1
ATOM 4397 N N . ILE A 1 581 ? 41.351 76.562 96.611 1.00 33.83 574 ILE A N 1
ATOM 4398 C CA . ILE A 1 581 ? 40.477 76.992 97.691 1.00 35.58 574 ILE A CA 1
ATOM 4399 C C . ILE A 1 581 ? 39.553 78.057 97.135 1.00 39.26 574 ILE A C 1
ATOM 4400 O O . ILE A 1 581 ? 40.008 79.102 96.651 1.00 35.93 574 ILE A O 1
ATOM 4405 N N . VAL A 1 582 ? 38.255 77.799 97.197 1.00 36.03 575 VAL A N 1
ATOM 4406 C CA . VAL A 1 582 ? 37.254 78.710 96.673 1.00 27.69 575 VAL A CA 1
ATOM 4407 C C . VAL A 1 582 ? 36.360 79.157 97.817 1.00 38.03 575 VAL A C 1
ATOM 4408 O O . VAL A 1 582 ? 35.821 78.325 98.559 1.00 43.80 575 VAL A O 1
ATOM 4412 N N . LYS A 1 583 ? 36.223 80.469 97.971 1.00 36.04 576 LYS A N 1
ATOM 4413 C CA . LYS A 1 583 ? 35.262 81.049 98.890 1.00 39.40 576 LYS A CA 1
ATOM 4414 C C . LYS A 1 583 ? 34.230 81.827 98.087 1.00 47.86 576 LYS A C 1
ATOM 4415 O O . LYS A 1 583 ? 34.568 82.523 97.124 1.00 54.95 576 LYS A O 1
ATOM 4421 N N . VAL A 1 584 ? 32.968 81.676 98.459 1.00 39.51 577 VAL A N 1
ATOM 4422 C CA . VAL A 1 584 ? 31.895 82.497 97.926 1.00 34.87 577 VAL A CA 1
ATOM 4423 C C . VAL A 1 584 ? 31.392 83.347 99.079 1.00 37.77 577 VAL A C 1
ATOM 4424 O O . VAL A 1 584 ? 30.948 82.815 100.106 1.00 34.04 577 VAL A O 1
ATOM 4428 N N . ASN A 1 585 ? 31.485 84.665 98.918 1.00 41.47 578 ASN A N 1
ATOM 4429 C CA . ASN A 1 585 ? 31.165 85.600 99.993 1.00 35.71 578 ASN A CA 1
ATOM 4430 C C . ASN A 1 585 ? 31.912 85.205 101.256 1.00 39.93 578 ASN A C 1
ATOM 4431 O O . ASN A 1 585 ? 31.356 85.163 102.357 1.00 43.82 578 ASN A O 1
ATOM 4436 N N . ASN A 1 586 ? 33.190 84.880 101.055 1.00 40.50 579 ASN A N 1
ATOM 4437 C CA . ASN A 1 586 ? 34.150 84.515 102.091 1.00 47.41 579 ASN A CA 1
ATOM 4438 C C . ASN A 1 586 ? 33.682 83.350 102.947 1.00 43.27 579 ASN A C 1
ATOM 4439 O O . ASN A 1 586 ? 34.081 83.225 104.105 1.00 48.80 579 ASN A O 1
ATOM 4444 N N . THR A 1 587 ? 32.845 82.488 102.381 1.00 40.65 580 THR A N 1
ATOM 4445 C CA . THR A 1 587 ? 32.570 81.174 102.944 1.00 41.03 580 THR A CA 1
ATOM 4446 C C . THR A 1 587 ? 33.184 80.137 102.019 1.00 47.71 580 THR A C 1
ATOM 4447 O O . THR A 1 587 ? 32.936 80.158 100.807 1.00 42.00 580 THR A O 1
ATOM 4451 N N . GLU A 1 588 ? 34.000 79.249 102.579 1.00 50.02 581 GLU A N 1
ATOM 4452 C CA . GLU A 1 588 ? 34.658 78.263 101.739 1.00 46.37 581 GLU A CA 1
ATOM 4453 C C . GLU A 1 588 ? 33.636 77.249 101.261 1.00 44.21 581 GLU A C 1
ATOM 4454 O O . GLU A 1 588 ? 32.804 76.766 102.038 1.00 41.09 581 GLU A O 1
ATOM 4460 N N . VAL A 1 589 ? 33.688 76.943 99.972 1.00 40.82 582 VAL A N 1
ATOM 4461 C CA . VAL A 1 589 ? 32.796 75.965 99.386 1.00 38.08 582 VAL A CA 1
ATOM 4462 C C . VAL A 1 589 ? 33.645 74.812 98.877 1.00 43.67 582 VAL A C 1
ATOM 4463 O O . VAL A 1 589 ? 34.832 74.967 98.581 1.00 39.16 582 VAL A O 1
ATOM 4467 N N . VAL A 1 590 ? 33.028 73.636 98.813 1.00 47.70 583 VAL A N 1
ATOM 4468 C CA . VAL A 1 590 ? 33.729 72.412 98.438 1.00 41.10 583 VAL A CA 1
ATOM 4469 C C . VAL A 1 590 ? 33.925 72.414 96.930 1.00 45.40 583 VAL A C 1
ATOM 4470 O O . VAL A 1 590 ? 32.954 72.500 96.169 1.00 51.96 583 VAL A O 1
ATOM 4474 N N . VAL A 1 591 ? 35.172 72.304 96.488 1.00 34.91 584 VAL A N 1
ATOM 4475 C CA . VAL A 1 591 ? 35.485 72.182 95.070 1.00 33.03 584 VAL A CA 1
ATOM 4476 C C . VAL A 1 591 ? 35.535 70.697 94.721 1.00 35.31 584 VAL A C 1
ATOM 4477 O O . VAL A 1 591 ? 36.355 69.968 95.297 1.00 41.42 584 VAL A O 1
ATOM 4481 N N . PRO A 1 592 ? 34.698 70.214 93.815 1.00 37.62 585 PRO A N 1
ATOM 4482 C CA . PRO A 1 592 ? 34.721 68.783 93.494 1.00 40.58 585 PRO A CA 1
ATOM 4483 C C . PRO A 1 592 ? 36.080 68.351 92.971 1.00 37.76 585 PRO A C 1
ATOM 4484 O O . PRO A 1 592 ? 36.707 69.041 92.168 1.00 35.83 585 PRO A O 1
ATOM 4488 N N . ASP A 1 593 ? 36.537 67.195 93.445 1.00 37.44 586 ASP A N 1
ATOM 4489 C CA . ASP A 1 593 ? 37.660 66.530 92.795 1.00 36.52 586 ASP A CA 1
ATOM 4490 C C . ASP A 1 593 ? 37.249 65.924 91.466 1.00 34.60 586 ASP A C 1
ATOM 4491 O O . ASP A 1 593 ? 38.103 65.679 90.611 1.00 37.94 586 ASP A O 1
ATOM 4496 N N . ASP A 1 594 ? 35.965 65.681 91.273 1.00 32.55 587 ASP A N 1
ATOM 4497 C CA . ASP A 1 594 ? 35.479 64.998 90.093 1.00 33.03 587 ASP A CA 1
ATOM 4498 C C . ASP A 1 594 ? 34.636 65.994 89.315 1.00 33.37 587 ASP A C 1
ATOM 4499 O O . ASP A 1 594 ? 33.437 66.128 89.549 1.00 42.25 587 ASP A O 1
ATOM 4504 N N . TRP A 1 595 ? 35.271 66.681 88.377 1.00 28.48 588 TRP A N 1
ATOM 4505 C CA . TRP A 1 595 ? 34.568 67.650 87.560 1.00 28.71 588 TRP A CA 1
ATOM 4506 C C . TRP A 1 595 ? 33.862 66.959 86.397 1.00 31.70 588 TRP A C 1
ATOM 4507 O O . TRP A 1 595 ? 34.014 65.757 86.151 1.00 30.04 588 TRP A O 1
ATOM 4518 N N . ARG A 1 596 ? 33.077 67.745 85.675 1.00 30.12 589 ARG A N 1
ATOM 4519 C CA . ARG A 1 596 ? 32.334 67.208 84.548 1.00 30.21 589 ARG A CA 1
ATOM 4520 C C . ARG A 1 596 ? 33.293 66.725 83.471 1.00 29.13 589 ARG A C 1
ATOM 4521 O O . ARG A 1 596 ? 34.081 67.501 82.917 1.00 28.87 589 ARG A O 1
ATOM 4529 N N . GLY A 1 597 ? 33.261 65.480 83.163 1.00 24.03 590 GLY A N 1
ATOM 4530 C CA . GLY A 1 597 ? 34.170 65.012 82.190 1.00 23.33 590 GLY A CA 1
ATOM 4531 C C . GLY A 1 597 ? 35.434 64.414 82.667 1.00 31.12 590 GLY A C 1
ATOM 4532 O O . GLY A 1 597 ? 35.741 64.404 83.834 1.00 34.78 590 GLY A O 1
ATOM 4533 N N . TYR A 1 598 ? 36.183 63.925 81.729 1.00 29.05 591 TYR A N 1
ATOM 4534 C CA . TYR A 1 598 ? 37.417 63.289 82.023 1.00 27.17 591 TYR A CA 1
ATOM 4535 C C . TYR A 1 598 ? 38.546 64.154 82.496 1.00 30.72 591 TYR A C 1
ATOM 4536 O O . TYR A 1 598 ? 38.431 65.351 82.572 1.00 32.57 591 TYR A O 1
ATOM 4545 N N . ASP A 1 599 ? 39.653 63.528 82.780 1.00 31.99 592 ASP A N 1
ATOM 4546 C CA . ASP A 1 599 ? 40.789 64.235 83.300 1.00 35.95 592 ASP A CA 1
ATOM 4547 C C . ASP A 1 599 ? 41.507 65.170 82.377 1.00 31.46 592 ASP A C 1
ATOM 4548 O O . ASP A 1 599 ? 42.278 65.947 82.838 1.00 33.36 592 ASP A O 1
ATOM 4553 N N . GLN A 1 600 ? 41.281 65.053 81.083 1.00 27.92 593 GLN A N 1
ATOM 4554 C CA . GLN A 1 600 ? 41.957 65.870 80.102 1.00 31.99 593 GLN A CA 1
ATOM 4555 C C . GLN A 1 600 ? 43.450 65.592 80.010 1.00 31.79 593 GLN A C 1
ATOM 4556 O O . GLN A 1 600 ? 44.150 66.361 79.451 1.00 35.62 593 GLN A O 1
ATOM 4562 N N . ALA A 1 601 ? 43.888 64.442 80.458 1.00 22.58 594 ALA A N 1
ATOM 4563 C CA . ALA A 1 601 ? 45.297 64.139 80.495 1.00 26.57 594 ALA A CA 1
ATOM 4564 C C . ALA A 1 601 ? 45.999 64.264 79.188 1.00 28.51 594 ALA A C 1
ATOM 4565 O O . ALA A 1 601 ? 47.056 64.819 79.113 1.00 32.46 594 ALA A O 1
ATOM 4567 N N . ASP A 1 602 ? 45.374 63.766 78.150 1.00 32.36 595 ASP A N 1
ATOM 4568 C CA . ASP A 1 602 ? 45.959 63.816 76.855 1.00 29.48 595 ASP A CA 1
ATOM 4569 C C . ASP A 1 602 ? 45.768 65.151 76.189 1.00 28.70 595 ASP A C 1
ATOM 4570 O O . ASP A 1 602 ? 46.390 65.388 75.199 1.00 33.70 595 ASP A O 1
ATOM 4575 N N . LYS A 1 603 ? 44.992 66.038 76.734 1.00 24.09 596 LYS A N 1
ATOM 4576 C CA . LYS A 1 603 ? 44.908 67.334 76.130 1.00 24.14 596 LYS A CA 1
ATOM 4577 C C . LYS A 1 603 ? 46.198 68.074 76.380 1.00 28.12 596 LYS A C 1
ATOM 4578 O O . LYS A 1 603 ? 46.940 67.728 77.256 1.00 30.82 596 LYS A O 1
ATOM 4584 N N . GLY A 1 604 ? 46.492 69.060 75.565 1.00 27.38 597 GLY A N 1
ATOM 4585 C CA . GLY A 1 604 ? 47.682 69.850 75.731 1.00 25.49 597 GLY A CA 1
ATOM 4586 C C . GLY A 1 604 ? 47.805 70.331 77.131 1.00 30.62 597 GLY A C 1
ATOM 4587 O O . GLY A 1 604 ? 48.859 70.242 77.709 1.00 36.14 597 GLY A O 1
ATOM 4588 N N . ARG A 1 605 ? 46.716 70.830 77.668 1.00 29.96 598 ARG A N 1
ATOM 4589 C CA . ARG A 1 605 ? 46.686 71.254 79.016 1.00 27.38 598 ARG A CA 1
ATOM 4590 C C . ARG A 1 605 ? 45.261 71.129 79.447 1.00 36.10 598 ARG A C 1
ATOM 4591 O O . ARG A 1 605 ? 44.423 70.763 78.671 1.00 36.30 598 ARG A O 1
ATOM 4599 N N . PHE A 1 606 ? 44.993 71.406 80.700 1.00 35.22 599 PHE A N 1
ATOM 4600 C CA . PHE A 1 606 ? 43.668 71.365 81.171 1.00 25.48 599 PHE A CA 1
ATOM 4601 C C . PHE A 1 606 ? 42.981 72.639 80.900 1.00 28.54 599 PHE A C 1
ATOM 4602 O O . PHE A 1 606 ? 43.474 73.680 81.224 1.00 29.71 599 PHE A O 1
ATOM 4610 N N . PHE A 1 607 ? 41.855 72.533 80.262 1.00 24.72 600 PHE A N 1
ATOM 4611 C CA . PHE A 1 607 ? 40.991 73.691 80.080 1.00 24.94 600 PHE A CA 1
ATOM 4612 C C . PHE A 1 607 ? 39.582 73.170 80.257 1.00 29.19 600 PHE A C 1
ATOM 4613 O O . PHE A 1 607 ? 39.095 72.377 79.441 1.00 27.84 600 PHE A O 1
ATOM 4621 N N . GLY A 1 608 ? 38.948 73.580 81.338 1.00 30.70 601 GLY A N 1
ATOM 4622 C CA . GLY A 1 608 ? 37.692 72.974 81.690 1.00 34.57 601 GLY A CA 1
ATOM 4623 C C . GLY A 1 608 ? 37.037 73.761 82.787 1.00 32.80 601 GLY A C 1
ATOM 4624 O O . GLY A 1 608 ? 37.711 74.458 83.552 1.00 30.64 601 GLY A O 1
ATOM 4625 N N . THR A 1 609 ? 35.720 73.676 82.856 1.00 32.16 602 THR A N 1
ATOM 4626 C CA . THR A 1 609 ? 34.966 74.369 83.884 1.00 28.13 602 THR A CA 1
ATOM 4627 C C . THR A 1 609 ? 34.720 73.431 85.045 1.00 31.37 602 THR A C 1
ATOM 4628 O O . THR A 1 609 ? 34.066 72.392 84.883 1.00 36.93 602 THR A O 1
ATOM 4632 N N . ILE A 1 610 ? 35.233 73.805 86.208 1.00 29.95 603 ILE A N 1
ATOM 4633 C CA . ILE A 1 610 ? 34.915 73.103 87.440 1.00 32.49 603 ILE A CA 1
ATOM 4634 C C . ILE A 1 610 ? 33.595 73.653 87.954 1.00 33.36 603 ILE A C 1
ATOM 4635 O O . ILE A 1 610 ? 33.463 74.857 88.196 1.00 36.92 603 ILE A O 1
ATOM 4640 N N . GLU A 1 611 ? 32.610 72.785 88.100 1.00 33.37 604 GLU A N 1
ATOM 4641 C CA . GLU A 1 611 ? 31.288 73.191 88.555 1.00 33.53 604 GLU A CA 1
ATOM 4642 C C . GLU A 1 611 ? 31.203 73.007 90.065 1.00 33.09 604 GLU A C 1
ATOM 4643 O O . GLU A 1 611 ? 31.212 71.880 90.569 1.00 31.82 604 GLU A O 1
ATOM 4649 N N . ILE A 1 612 ? 31.128 74.116 90.783 1.00 31.36 605 ILE A N 1
ATOM 4650 C CA . ILE A 1 612 ? 31.274 74.098 92.234 1.00 29.63 605 ILE A CA 1
ATOM 4651 C C . ILE A 1 612 ? 29.898 74.351 92.831 1.00 30.89 605 ILE A C 1
ATOM 4652 O O . ILE A 1 612 ? 29.350 75.452 92.663 1.00 33.72 605 ILE A O 1
ATOM 4657 N N . PRO A 1 613 ? 29.284 73.366 93.495 1.00 35.58 606 PRO A N 1
ATOM 4658 C CA . PRO A 1 613 ? 28.011 73.610 94.187 1.00 36.25 606 PRO A CA 1
ATOM 4659 C C . PRO A 1 613 ? 28.127 74.783 95.146 1.00 37.34 606 PRO A C 1
ATOM 4660 O O . PRO A 1 613 ? 29.015 74.826 96.003 1.00 43.10 606 PRO A O 1
ATOM 4664 N N . VAL A 1 614 ? 27.232 75.747 94.982 1.00 38.94 607 VAL A N 1
ATOM 4665 C CA . VAL A 1 614 ? 27.102 76.877 95.891 1.00 42.29 607 VAL A CA 1
ATOM 4666 C C . VAL A 1 614 ? 25.658 76.901 96.357 1.00 41.56 607 VAL A C 1
ATOM 4667 O O . VAL A 1 614 ? 24.740 76.869 95.533 1.00 43.57 607 VAL A O 1
ATOM 4671 N N . SER A 1 615 ? 25.458 76.927 97.668 1.00 38.49 608 SER A N 1
ATOM 4672 C CA . SER A 1 615 ? 24.106 76.925 98.198 1.00 38.99 608 SER A CA 1
ATOM 4673 C C . SER A 1 615 ? 23.439 78.268 97.942 1.00 39.47 608 SER A C 1
ATOM 4674 O O . SER A 1 615 ? 24.079 79.323 97.992 1.00 40.36 608 SER A O 1
ATOM 4677 N N . TYR A 1 616 ? 22.136 78.213 97.674 1.00 37.83 609 TYR A N 1
ATOM 4678 C CA . TYR A 1 616 ? 21.353 79.417 97.429 1.00 38.33 609 TYR A CA 1
ATOM 4679 C C . TYR A 1 616 ? 21.509 80.422 98.560 1.00 38.77 609 TYR A C 1
ATOM 4680 O O . TYR A 1 616 ? 21.558 81.629 98.321 1.00 40.82 609 TYR A O 1
ATOM 4689 N N . ASP A 1 617 ? 21.593 79.942 99.800 1.00 37.45 610 ASP A N 1
ATOM 4690 C CA . ASP A 1 617 ? 21.640 80.846 100.943 1.00 44.73 610 ASP A CA 1
ATOM 4691 C C . ASP A 1 617 ? 22.979 81.545 101.069 1.00 39.36 610 ASP A C 1
ATOM 4692 O O . ASP A 1 617 ? 23.057 82.595 101.713 1.00 44.36 610 ASP A O 1
ATOM 4697 N N . LEU A 1 618 ? 24.030 80.979 100.475 1.00 37.66 611 LEU A N 1
ATOM 4698 C CA . LEU A 1 618 ? 25.316 81.658 100.407 1.00 38.51 611 LEU A CA 1
ATOM 4699 C C . LEU A 1 618 ? 25.270 82.813 99.423 1.00 39.17 611 LEU A C 1
ATOM 4700 O O . LEU A 1 618 ? 25.941 83.831 99.626 1.00 39.55 611 LEU A O 1
ATOM 4705 N N . LEU A 1 619 ? 24.484 82.662 98.358 1.00 40.73 612 LEU A N 1
ATOM 4706 C CA . LEU A 1 619 ? 24.328 83.700 97.348 1.00 38.08 612 LEU A CA 1
ATOM 4707 C C . LEU A 1 619 ? 23.695 84.955 97.927 1.00 38.59 612 LEU A C 1
ATOM 4708 O O . LEU A 1 619 ? 22.701 84.898 98.656 1.00 38.46 612 LEU A O 1
ATOM 4713 N N . THR A 1 620 ? 24.269 86.098 97.585 1.00 33.90 613 THR A N 1
ATOM 4714 C CA . THR A 1 620 ? 23.546 87.343 97.755 1.00 36.07 613 THR A CA 1
ATOM 4715 C C . THR A 1 620 ? 23.458 87.998 96.390 1.00 34.78 613 THR A C 1
ATOM 4716 O O . THR A 1 620 ? 23.689 87.348 95.370 1.00 37.89 613 THR A O 1
ATOM 4720 N N . THR A 1 621 ? 23.121 89.279 96.353 1.00 36.61 614 THR A N 1
ATOM 4721 C CA . THR A 1 621 ? 23.011 89.955 95.073 1.00 31.08 614 THR A CA 1
ATOM 4722 C C . THR A 1 621 ? 24.383 90.159 94.451 1.00 38.01 614 THR A C 1
ATOM 4723 O O . THR A 1 621 ? 24.658 89.698 93.332 1.00 44.45 614 THR A O 1
ATOM 4727 N N . ASN A 1 622 ? 25.264 90.837 95.169 1.00 37.44 615 ASN A N 1
ATOM 4728 C CA . ASN A 1 622 ? 26.626 91.064 94.719 1.00 33.28 615 ASN A CA 1
ATOM 4729 C C . ASN A 1 622 ? 27.526 90.114 95.490 1.00 37.47 615 ASN A C 1
ATOM 4730 O O . ASN A 1 622 ? 27.630 90.197 96.717 1.00 38.00 615 ASN A O 1
ATOM 4735 N N . ASN A 1 623 ? 28.144 89.191 94.775 1.00 36.38 616 ASN A N 1
ATOM 4736 C CA . ASN A 1 623 ? 28.907 88.124 95.388 1.00 31.49 616 ASN A CA 1
ATOM 4737 C C . ASN A 1 623 ? 30.378 88.313 95.093 1.00 38.60 616 ASN A C 1
ATOM 4738 O O . ASN A 1 623 ? 30.752 88.758 94.002 1.00 44.27 616 ASN A O 1
ATOM 4743 N N . THR A 1 624 ? 31.208 87.971 96.064 1.00 36.46 617 THR A N 1
ATOM 4744 C CA . THR A 1 624 ? 32.626 87.827 95.806 1.00 35.25 617 THR A CA 1
ATOM 4745 C C . THR A 1 624 ? 32.963 86.354 95.740 1.00 38.57 617 THR A C 1
ATOM 4746 O O . THR A 1 624 ? 32.471 85.547 96.535 1.00 41.17 617 THR A O 1
ATOM 4750 N N . VAL A 1 625 ? 33.772 86.012 94.755 1.00 38.41 618 VAL A N 1
ATOM 4751 C CA . VAL A 1 625 ? 34.331 84.686 94.613 1.00 32.54 618 VAL A CA 1
ATOM 4752 C C . VAL A 1 625 ? 35.830 84.831 94.788 1.00 32.98 618 VAL A C 1
ATOM 4753 O O . VAL A 1 625 ? 36.469 85.631 94.092 1.00 36.11 618 VAL A O 1
ATOM 4757 N N . SER A 1 626 ? 36.380 84.092 95.741 1.00 34.01 619 SER A N 1
ATOM 4758 C CA . SER A 1 626 ? 37.810 84.059 95.994 1.00 36.03 619 SER A CA 1
ATOM 4759 C C . SER A 1 626 ? 38.333 82.719 95.520 1.00 32.19 619 SER A C 1
ATOM 4760 O O . SER A 1 626 ? 37.802 81.678 95.917 1.00 37.38 619 SER A O 1
ATOM 4763 N N . VAL A 1 627 ? 39.349 82.744 94.661 1.00 31.74 620 VAL A N 1
ATOM 4764 C CA . VAL A 1 627 ? 39.923 81.530 94.089 1.00 33.01 620 VAL A CA 1
ATOM 4765 C C . VAL A 1 627 ? 41.425 81.573 94.320 1.00 34.59 620 VAL A C 1
ATOM 4766 O O . VAL A 1 627 ? 42.117 82.434 93.768 1.00 38.69 620 VAL A O 1
ATOM 4770 N N . GLU A 1 628 ? 41.933 80.643 95.125 1.00 31.77 621 GLU A N 1
ATOM 4771 C CA . GLU A 1 628 ? 43.339 80.637 95.499 1.00 34.39 621 GLU A CA 1
ATOM 4772 C C . GLU A 1 628 ? 43.923 79.254 95.265 1.00 35.22 621 GLU A C 1
ATOM 4773 O O . GLU A 1 628 ? 43.421 78.257 95.803 1.00 36.94 621 GLU A O 1
ATOM 4779 N N . PHE A 1 629 ? 44.954 79.202 94.479 1.00 30.37 622 PHE A N 1
ATOM 4780 C CA . PHE A 1 629 ? 45.628 77.964 94.145 1.00 32.13 622 PHE A CA 1
ATOM 4781 C C . PHE A 1 629 ? 46.919 77.837 94.929 1.00 34.66 622 PHE A C 1
ATOM 4782 O O . PHE A 1 629 ? 47.509 78.844 95.323 1.00 34.50 622 PHE A O 1
ATOM 4790 N N . PRO A 1 630 ? 47.389 76.613 95.174 1.00 33.71 623 PRO A N 1
ATOM 4791 C CA . PRO A 1 630 ? 48.665 76.457 95.874 1.00 34.05 623 PRO A CA 1
ATOM 4792 C C . PRO A 1 630 ? 49.862 76.689 94.975 1.00 41.83 623 PRO A C 1
ATOM 4793 O O . PRO A 1 630 ? 50.995 76.744 95.471 1.00 41.78 623 PRO A O 1
ATOM 4797 N N . ASP A 1 631 ? 49.643 76.842 93.674 1.00 36.13 624 ASP A N 1
ATOM 4798 C CA . ASP A 1 631 ? 50.729 76.857 92.714 1.00 31.05 624 ASP A CA 1
ATOM 4799 C C . ASP A 1 631 ? 50.433 77.930 91.682 1.00 32.73 624 ASP A C 1
ATOM 4800 O O . ASP A 1 631 ? 49.288 78.340 91.508 1.00 31.56 624 ASP A O 1
ATOM 4805 N N . SER A 1 632 ? 51.472 78.392 90.998 1.00 34.71 625 SER A N 1
ATOM 4806 C CA . SER A 1 632 ? 51.269 79.468 90.041 1.00 31.14 625 SER A CA 1
ATOM 4807 C C . SER A 1 632 ? 51.045 78.928 88.635 1.00 34.06 625 SER A C 1
ATOM 4808 O O . SER A 1 632 ? 51.188 77.733 88.362 1.00 39.41 625 SER A O 1
ATOM 4811 N N . SER A 1 633 ? 50.815 79.843 87.702 1.00 30.60 626 SER A N 1
ATOM 4812 C CA . SER A 1 633 ? 50.643 79.517 86.265 1.00 29.48 626 SER A CA 1
ATOM 4813 C C . SER A 1 633 ? 49.208 79.162 85.941 1.00 28.16 626 SER A C 1
ATOM 4814 O O . SER A 1 633 ? 48.459 78.746 86.799 1.00 29.85 626 SER A O 1
ATOM 4817 N N . GLY A 1 634 ? 48.883 79.340 84.688 1.00 25.74 627 GLY A N 1
ATOM 4818 C CA . GLY A 1 634 ? 47.505 79.082 84.304 1.00 23.63 627 GLY A CA 1
ATOM 4819 C C . GLY A 1 634 ? 46.611 80.234 84.634 1.00 24.90 627 GLY A C 1
ATOM 4820 O O . GLY A 1 634 ? 47.099 81.258 85.084 1.00 28.73 627 GLY A O 1
ATOM 4821 N N . HIS A 1 635 ? 45.335 80.046 84.387 1.00 27.18 628 HIS A N 1
ATOM 4822 C CA . HIS A 1 635 ? 44.395 81.159 84.566 1.00 26.99 628 HIS A CA 1
ATOM 4823 C C . HIS A 1 635 ? 43.015 80.691 84.984 1.00 30.51 628 HIS A C 1
ATOM 4824 O O . HIS A 1 635 ? 42.671 79.550 84.701 1.00 34.13 628 HIS A O 1
ATOM 4831 N N . VAL A 1 636 ? 42.290 81.550 85.693 1.00 29.86 629 VAL A N 1
ATOM 4832 C CA . VAL A 1 636 ? 40.850 81.302 85.903 1.00 27.29 629 VAL A CA 1
ATOM 4833 C C . VAL A 1 636 ? 40.246 82.009 84.693 1.00 32.12 629 VAL A C 1
ATOM 4834 O O . VAL A 1 636 ? 40.067 83.219 84.758 1.00 31.05 629 VAL A O 1
ATOM 4838 N N . SER A 1 637 ? 40.054 81.272 83.608 1.00 35.93 630 SER A N 1
ATOM 4839 C CA . SER A 1 637 ? 39.562 81.815 82.323 1.00 21.97 630 SER A CA 1
ATOM 4840 C C . SER A 1 637 ? 38.202 82.476 82.481 1.00 24.74 630 SER A C 1
ATOM 4841 O O . SER A 1 637 ? 38.010 83.531 81.919 1.00 26.98 630 SER A O 1
ATOM 4844 N N . SER A 1 638 ? 37.291 81.819 83.175 1.00 28.22 631 SER A N 1
ATOM 4845 C CA . SER A 1 638 ? 35.947 82.356 83.271 1.00 31.87 631 SER A CA 1
ATOM 4846 C C . SER A 1 638 ? 35.422 82.067 84.660 1.00 31.28 631 SER A C 1
ATOM 4847 O O . SER A 1 638 ? 35.852 81.118 85.320 1.00 28.86 631 SER A O 1
ATOM 4850 N N . VAL A 1 639 ? 34.493 82.908 85.098 1.00 28.22 632 VAL A N 1
ATOM 4851 C CA . VAL A 1 639 ? 33.822 82.733 86.373 1.00 26.91 632 VAL A CA 1
ATOM 4852 C C . VAL A 1 639 ? 32.357 83.028 86.116 1.00 33.35 632 VAL A C 1
ATOM 4853 O O . VAL A 1 639 ? 32.001 84.164 85.779 1.00 32.43 632 VAL A O 1
ATOM 4857 N N . ILE A 1 640 ? 31.510 82.011 86.251 1.00 28.16 633 ILE A N 1
ATOM 4858 C CA . ILE A 1 640 ? 30.087 82.154 86.002 1.00 29.24 633 ILE A CA 1
ATOM 4859 C C . ILE A 1 640 ? 29.332 81.557 87.170 1.00 31.80 633 ILE A C 1
ATOM 4860 O O . ILE A 1 640 ? 29.599 80.419 87.575 1.00 34.91 633 ILE A O 1
ATOM 4865 N N . MET A 1 641 ? 28.394 82.324 87.711 1.00 25.57 634 MET A N 1
ATOM 4866 C CA . MET A 1 641 ? 27.493 81.840 88.746 1.00 24.21 634 MET A CA 1
ATOM 4867 C C . MET A 1 641 ? 26.206 81.420 88.072 1.00 25.02 634 MET A C 1
ATOM 4868 O O . MET A 1 641 ? 25.458 82.259 87.562 1.00 33.32 634 MET A O 1
ATOM 4873 N N . GLN A 1 642 ? 25.973 80.123 88.046 1.00 30.65 635 GLN A N 1
ATOM 4874 C CA . GLN A 1 642 ? 24.805 79.534 87.421 1.00 23.97 635 GLN A CA 1
ATOM 4875 C C . GLN A 1 642 ? 23.787 79.327 88.522 1.00 29.43 635 GLN A C 1
ATOM 4876 O O . GLN A 1 642 ? 23.963 78.454 89.381 1.00 31.84 635 GLN A O 1
ATOM 4882 N N . VAL A 1 643 ? 22.743 80.144 88.521 1.00 26.06 636 VAL A N 1
ATOM 4883 C CA . VAL A 1 643 ? 21.811 80.207 89.636 1.00 28.86 636 VAL A CA 1
ATOM 4884 C C . VAL A 1 643 ? 20.507 79.566 89.211 1.00 39.25 636 VAL A C 1
ATOM 4885 O O . VAL A 1 643 ? 19.976 79.879 88.138 1.00 42.28 636 VAL A O 1
ATOM 4889 N N . PHE A 1 644 ? 19.986 78.682 90.055 1.00 33.71 637 PHE A N 1
ATOM 4890 C CA . PHE A 1 644 ? 18.723 78.005 89.807 1.00 32.60 637 PHE A CA 1
ATOM 4891 C C . PHE A 1 644 ? 17.729 78.450 90.860 1.00 39.36 637 PHE A C 1
ATOM 4892 O O . PHE A 1 644 ? 18.015 78.376 92.058 1.00 36.41 637 PHE A O 1
ATOM 4900 N N . ASN A 1 645 ? 16.583 78.933 90.409 1.00 35.11 638 ASN A N 1
ATOM 4901 C CA . ASN A 1 645 ? 15.592 79.548 91.275 1.00 39.86 638 ASN A CA 1
ATOM 4902 C C . ASN A 1 645 ? 14.354 78.667 91.254 1.00 42.15 638 ASN A C 1
ATOM 4903 O O . ASN A 1 645 ? 13.625 78.632 90.256 1.00 47.35 638 ASN A O 1
ATOM 4908 N N . PHE A 1 646 ? 14.135 77.951 92.354 1.00 42.30 639 PHE A N 1
ATOM 4909 C CA . PHE A 1 646 ? 13.079 76.954 92.448 1.00 41.23 639 PHE A CA 1
ATOM 4910 C C . PHE A 1 646 ? 11.795 77.569 92.982 1.00 40.92 639 PHE A C 1
ATOM 4911 O O . PHE A 1 646 ? 11.807 78.291 93.980 1.00 42.40 639 PHE A O 1
ATOM 4919 N N . SER A 1 647 ? 10.679 77.233 92.341 1.00 38.91 640 SER A N 1
ATOM 4920 C CA . SER A 1 647 ? 9.381 77.645 92.851 1.00 36.96 640 SER A CA 1
ATOM 4921 C C . SER A 1 647 ? 9.077 77.036 94.212 1.00 42.93 640 SER A C 1
ATOM 4922 O O . SER A 1 647 ? 8.260 77.588 94.960 1.00 51.55 640 SER A O 1
ATOM 4925 N N . SER A 1 648 ? 9.701 75.912 94.547 1.00 43.37 641 SER A N 1
ATOM 4926 C CA . SER A 1 648 ? 9.476 75.266 95.831 1.00 45.78 641 SER A CA 1
ATOM 4927 C C . SER A 1 648 ? 10.734 74.493 96.203 1.00 47.52 641 SER A C 1
ATOM 4928 O O . SER A 1 648 ? 11.670 74.382 95.414 1.00 47.99 641 SER A O 1
ATOM 4931 N N . ASP A 1 649 ? 10.757 73.965 97.428 1.00 57.84 642 ASP A N 1
ATOM 4932 C CA . ASP A 1 649 ? 11.941 73.280 97.956 1.00 61.89 642 ASP A CA 1
ATOM 4933 C C . ASP A 1 649 ? 12.023 71.890 97.332 1.00 59.03 642 ASP A C 1
ATOM 4934 O O . ASP A 1 649 ? 11.724 70.865 97.951 1.00 65.36 642 ASP A O 1
ATOM 4939 N N . ILE A 1 650 ? 12.452 71.859 96.072 1.00 51.05 643 ILE A N 1
ATOM 4940 C CA . ILE A 1 650 ? 12.414 70.607 95.325 1.00 46.52 643 ILE A CA 1
ATOM 4941 C C . ILE A 1 650 ? 13.562 69.682 95.685 1.00 47.87 643 ILE A C 1
ATOM 4942 O O . ILE A 1 650 ? 13.506 68.487 95.368 1.00 52.23 643 ILE A O 1
ATOM 4947 N N . ARG A 1 651 ? 14.605 70.199 96.330 1.00 45.94 644 ARG A N 1
ATOM 4948 C CA . ARG A 1 651 ? 15.756 69.385 96.695 1.00 47.72 644 ARG A CA 1
ATOM 4949 C C . ARG A 1 651 ? 15.543 68.613 97.988 1.00 57.44 644 ARG A C 1
ATOM 4950 O O . ARG A 1 651 ? 16.325 67.701 98.282 1.00 52.84 644 ARG A O 1
ATOM 4958 N N . THR A 1 652 ? 14.516 68.957 98.759 1.00 67.47 645 THR A N 1
ATOM 4959 C CA . THR A 1 652 ? 14.293 68.360 100.069 1.00 71.68 645 THR A CA 1
ATOM 4960 C C . THR A 1 652 ? 12.881 67.779 100.178 1.00 72.10 645 THR A C 1
ATOM 4961 O O . THR A 1 652 ? 12.115 67.787 99.211 1.00 74.28 645 THR A O 1
#

B-factor: mean 33.93, std 9.07, range [4.44, 102.49]

Foldseek 3Di:
DAKAKEAEPQAFEAEPNDFKDDQLFFQEAAEALVDCLQDDQAPDHGSCCCFCVVLVHADHEDACVLQLCQLAAAACPVDFQAGNLVRLQVVLVVLFVVQLVPVVRVVRLVRQQQYEYEHEQPCLPPDPPHFARNHNGGGRPALLRSLLSVLSNLVRNADDSGHHRHAEYAHYAQNCQVVVPHDQHQQAACQSLLVSQQNSLVNSCVSPVNHQYEDDNHAHLDQLHPVSSNVVRHLLVSCVRNVVSHQAYEYAAAFECADPNFGQGCQWFNVVLSCQLSQQSCCQRVVHAHAYANNEYFYDYNVCPLPADDQLLLVSRLLRSVSVSLVCVVCVVRHSHHHYHAYAFCPVQQDPVSRYGDSRHQWAAPPPPVDRHHHIYGHNNSVSSVQNSPDIAGKRDMDMPFLQFRWTWHFDFQKIKIKTFGQAQAWYKYFYNYDAPPPWWWQKKWKWKFDADPSHTDTDTDMDGGDDGIDTHHGSIMIIIITGTPGTGNNPKYKYKDKFWWNDFWAFAAAQDKDKTKGAQDDLPAPAWWKWKWFWWNFAPVFDPFWFKDKQHHTFGFDPRGHHDDSVSPRGDTGIGTTIDGSVSDDRIIMMITHGNHGGTTRGTIMIIIIHINDHSVD